Protein AF-0000000070116460 (afdb_homodimer)

Secondary structure (DSSP, 8-state):
--EEEEEE--S--SSSTTGGGSEETTEEHHHHHHHHHHHTS--SEEEEEEESSGGGHHHHHHHHHHT-EEEEE-SS-HHHHHHHHHTT---SEEEEEETT-TT--HHHHHHHHHHHHHHT-SEEESTTTT-SPBT---EEEEHHHHHHHTTT--HHHHHHSSHHHHH-TTTS-EEEEEEES--TT-B----SHHHHHHHHHHHHHHTTS---HHHHHHHHHT-HHHHGGGTTPPPPPGGG-/--EEEEEE--S--SSSTTGGGSEETTEEHHHHHHHHHHHTS--SEEEEEEESSGGGHHHHHHHHHHT-EEEEE-SS-HHHHHHHHHTT---SEEEEEETT-TT--HHHHHHHHHHHHHHT-SEEESTTTT-SPBT---EEEEHHHHHHHTTT--HHHHHHSSHHHHH-TTTS-EEEEEEESP-TT-B----SHHHHHHHHHHHHHHTTS---HHHHHHHHHT-HHHHGGGTTPPPPPTTT-

Structure (mmCIF, N/CA/C/O backbone):
data_AF-0000000070116460-model_v1
#
loop_
_entity.id
_entity.type
_entity.pdbx_description
1 polymer 'Spore coat polysaccharide biosynthesis protein SpsF'
#
loop_
_atom_site.group_PDB
_atom_site.id
_atom_site.type_symbol
_atom_site.label_atom_id
_atom_site.label_alt_id
_atom_site.label_comp_id
_atom_site.label_asym_id
_atom_site.label_entity_id
_atom_site.label_seq_id
_atom_site.pdbx_PDB_ins_code
_atom_site.Cartn_x
_atom_site.Cartn_y
_atom_site.Cartn_z
_atom_site.occupancy
_atom_site.B_iso_or_equiv
_atom_site.auth_seq_id
_atom_site.auth_comp_id
_atom_site.auth_asym_id
_atom_site.auth_atom_id
_atom_site.pdbx_PDB_model_num
ATOM 1 N N . MET A 1 1 ? -14.5 13.188 -10.383 1 85.56 1 MET A N 1
ATOM 2 C CA . MET A 1 1 ? -14.586 13.086 -8.93 1 85.56 1 MET A CA 1
ATOM 3 C C . MET A 1 1 ? -13.969 14.305 -8.258 1 85.56 1 MET A C 1
ATOM 5 O O . MET A 1 1 ? -12.938 14.805 -8.703 1 85.56 1 MET A O 1
ATOM 9 N N . THR A 1 2 ? -14.695 14.961 -7.32 1 95.94 2 THR A N 1
ATOM 10 C CA . THR A 1 2 ? -14.227 16.156 -6.629 1 95.94 2 THR A CA 1
ATOM 11 C C . THR A 1 2 ? -13.43 15.789 -5.383 1 95.94 2 THR A C 1
ATOM 13 O O . THR A 1 2 ? -13.836 14.914 -4.617 1 95.94 2 THR A O 1
ATOM 16 N N . THR A 1 3 ? -12.258 16.391 -5.246 1 98.44 3 THR A N 1
ATOM 17 C CA . THR A 1 3 ? -11.359 16.094 -4.137 1 98.44 3 THR A CA 1
ATOM 18 C C . THR A 1 3 ? -11.195 17.312 -3.234 1 98.44 3 THR A C 1
ATOM 20 O O . THR A 1 3 ? -10.82 18.391 -3.701 1 98.44 3 THR A O 1
ATOM 23 N N . LEU A 1 4 ? -11.508 17.172 -1.986 1 98.75 4 LEU A N 1
ATOM 24 C CA . LEU A 1 4 ? -11.398 18.219 -0.976 1 98.75 4 LEU A CA 1
ATOM 25 C C . LEU A 1 4 ? -10.273 17.906 0.005 1 98.75 4 LEU A C 1
ATOM 27 O O . LEU A 1 4 ? -10.18 16.797 0.521 1 98.75 4 LEU A O 1
ATOM 31 N N . GLY A 1 5 ? -9.383 18.859 0.168 1 98.81 5 GLY A N 1
ATOM 32 C CA . GLY A 1 5 ? -8.453 18.781 1.285 1 98.81 5 GLY A CA 1
ATOM 33 C C . GLY A 1 5 ? -8.977 19.453 2.541 1 98.81 5 GLY A C 1
ATOM 34 O O . GLY A 1 5 ? -9.594 20.516 2.469 1 98.81 5 GLY A O 1
ATOM 35 N N . ILE A 1 6 ? -8.805 18.859 3.68 1 98.94 6 ILE A N 1
ATOM 36 C CA . ILE A 1 6 ? -9.117 19.469 4.965 1 98.94 6 ILE A CA 1
ATOM 37 C C . ILE A 1 6 ? -7.883 19.438 5.867 1 98.94 6 ILE A C 1
ATOM 39 O O . ILE A 1 6 ? -7.328 18.359 6.125 1 98.94 6 ILE A O 1
ATOM 43 N N . ILE A 1 7 ? -7.457 20.594 6.305 1 98.88 7 ILE A N 1
ATOM 44 C CA . ILE A 1 7 ? -6.352 20.719 7.254 1 98.88 7 ILE A CA 1
ATOM 45 C C . ILE A 1 7 ? -6.902 20.984 8.648 1 98.88 7 ILE A C 1
ATOM 47 O O . ILE A 1 7 ? -7.543 22.016 8.883 1 98.88 7 ILE A O 1
ATOM 51 N N . GLN A 1 8 ? -6.715 20.109 9.562 1 98.44 8 GLN A N 1
ATOM 52 C CA . GLN A 1 8 ? -7.102 20.391 10.938 1 98.44 8 GLN A CA 1
ATOM 53 C C . GLN A 1 8 ? -6.023 21.203 11.656 1 98.44 8 GLN A C 1
ATOM 55 O O . GLN A 1 8 ? -4.848 20.828 11.633 1 98.44 8 GLN A O 1
ATOM 60 N N . ALA A 1 9 ? -6.426 22.281 12.211 1 98.06 9 ALA A N 1
ATOM 61 C CA . ALA A 1 9 ? -5.496 23.203 12.859 1 98.06 9 ALA A CA 1
ATOM 62 C C . ALA A 1 9 ? -6.125 23.844 14.094 1 98.06 9 ALA A C 1
ATOM 64 O O . ALA A 1 9 ? -7.309 24.203 14.078 1 98.06 9 ALA A O 1
ATOM 65 N N . ARG A 1 10 ? -5.363 23.969 15.102 1 97 10 ARG A N 1
ATOM 66 C CA . ARG A 1 10 ? -5.785 24.75 16.266 1 97 10 ARG A CA 1
ATOM 67 C C . ARG A 1 10 ? -4.578 25.297 17.031 1 97 10 ARG A C 1
ATOM 69 O O . ARG A 1 10 ? -3.463 24.797 16.875 1 97 10 ARG A O 1
ATOM 76 N N . MET A 1 11 ? -4.844 26.312 17.844 1 96.5 11 MET A N 1
ATOM 77 C CA . MET A 1 11 ? -3.793 26.938 18.625 1 96.5 11 MET A CA 1
ATOM 78 C C . MET A 1 11 ? -3.494 26.125 19.891 1 96.5 11 MET A C 1
ATOM 80 O O . MET A 1 11 ? -2.42 26.25 20.469 1 96.5 11 MET A O 1
ATOM 84 N N . GLY A 1 12 ? -4.473 25.25 20.172 1 89.81 12 GLY A N 1
ATOM 85 C CA . GLY A 1 12 ? -4.352 24.5 21.406 1 89.81 12 GLY A CA 1
ATOM 86 C C . GLY A 1 12 ? -3.332 23.375 21.328 1 89.81 12 GLY A C 1
ATOM 87 O O . GLY A 1 12 ? -3.373 22.562 20.406 1 89.81 12 GLY A O 1
ATOM 88 N N . SER A 1 13 ? -2.104 23.5 21.828 1 87.44 13 SER A N 1
ATOM 89 C CA . SER A 1 13 ? -1.039 22.516 22 1 87.44 13 SER A CA 1
ATOM 90 C C . SER A 1 13 ? -0.374 22.656 23.375 1 87.44 13 SER A C 1
ATOM 92 O O . SER A 1 13 ? 0.008 23.75 23.766 1 87.44 13 SER A O 1
ATOM 94 N N . THR A 1 14 ? -0.282 21.609 24.031 1 87.56 14 THR A N 1
ATOM 95 C CA . THR A 1 14 ? 0.234 21.672 25.406 1 87.56 14 THR A CA 1
ATOM 96 C C . THR A 1 14 ? 1.757 21.766 25.391 1 87.56 14 THR A C 1
ATOM 98 O O . THR A 1 14 ? 2.336 22.594 26.109 1 87.56 14 THR A O 1
ATOM 101 N N . ARG A 1 15 ? 2.457 21.062 24.594 1 90.81 15 ARG A N 1
ATOM 102 C CA . ARG A 1 15 ? 3.912 20.953 24.625 1 90.81 15 ARG A CA 1
ATOM 103 C C . ARG A 1 15 ? 4.559 22.094 23.844 1 90.81 15 ARG A C 1
ATOM 105 O O . ARG A 1 15 ? 5.688 22.484 24.125 1 90.81 15 ARG A O 1
ATOM 112 N N . LEU A 1 16 ? 3.852 22.594 22.797 1 93.38 16 LEU A N 1
ATOM 113 C CA . LEU A 1 16 ? 4.332 23.672 21.953 1 93.38 16 LEU A CA 1
ATOM 114 C C . LEU A 1 16 ? 3.189 24.609 21.547 1 93.38 16 LEU A C 1
ATOM 116 O O . LEU A 1 16 ? 2.738 24.578 20.406 1 93.38 16 LEU A O 1
ATOM 120 N N . PRO A 1 17 ? 2.771 25.438 22.516 1 92.75 17 PRO A N 1
ATOM 121 C CA . PRO A 1 17 ? 1.596 26.281 22.297 1 92.75 17 PRO A CA 1
ATOM 122 C C . PRO A 1 17 ? 1.731 27.172 21.047 1 92.75 17 PRO A C 1
ATOM 124 O O . PRO A 1 17 ? 2.795 27.75 20.812 1 92.75 17 PRO A O 1
ATOM 127 N N . GLY A 1 18 ? 0.712 27.188 20.266 1 95.56 18 GLY A N 1
ATOM 128 C CA . GLY A 1 18 ? 0.635 28.062 19.109 1 95.56 18 GLY A CA 1
ATOM 129 C C . GLY A 1 18 ? 1.519 27.609 17.969 1 95.56 18 GLY A C 1
ATOM 130 O O . GLY A 1 18 ? 1.844 28.406 17.078 1 95.56 18 GLY A O 1
ATOM 131 N N . LYS A 1 19 ? 1.937 26.406 17.922 1 96.5 19 LYS A N 1
ATOM 132 C CA . LYS A 1 19 ? 2.928 25.922 16.969 1 96.5 19 LYS A CA 1
ATOM 133 C C . LYS A 1 19 ? 2.463 26.141 15.531 1 96.5 19 LYS A C 1
ATOM 135 O O . LYS A 1 19 ? 3.273 26.422 14.648 1 96.5 19 LYS A O 1
ATOM 140 N N . VAL A 1 20 ? 1.208 26.125 15.188 1 98 20 VAL A N 1
ATOM 141 C CA . VAL A 1 20 ? 0.708 26.141 13.82 1 98 20 VAL A CA 1
ATOM 142 C C . VAL A 1 20 ? 0.907 27.531 13.211 1 98 20 VAL A C 1
ATOM 144 O O . VAL A 1 20 ? 0.939 27.672 11.984 1 98 20 VAL A O 1
ATOM 147 N N . LEU A 1 21 ? 1.085 28.547 14.102 1 98.31 21 LEU A N 1
ATOM 148 C CA . LEU A 1 21 ? 1.252 29.891 13.578 1 98.31 21 LEU A CA 1
ATOM 149 C C . LEU A 1 21 ? 2.678 30.391 13.789 1 98.31 21 LEU A C 1
ATOM 151 O O . LEU A 1 21 ? 3.008 31.516 13.43 1 98.31 21 LEU A O 1
ATOM 155 N N . ARG A 1 22 ? 3.523 29.531 14.406 1 97.5 22 ARG A N 1
ATOM 156 C CA . ARG A 1 22 ? 4.941 29.875 14.453 1 97.5 22 ARG A CA 1
ATOM 157 C C . ARG A 1 22 ? 5.531 29.953 13.047 1 97.5 22 ARG A C 1
ATOM 159 O O . ARG A 1 22 ? 5.055 29.297 12.125 1 97.5 22 ARG A O 1
ATOM 166 N N . ARG A 1 23 ? 6.547 30.719 12.953 1 96.75 23 ARG A N 1
ATOM 167 C CA . ARG A 1 23 ? 7.105 30.938 11.625 1 96.75 23 ARG A CA 1
ATOM 168 C C . ARG A 1 23 ? 8.336 30.062 11.398 1 96.75 23 ARG A C 1
ATOM 170 O O . ARG A 1 23 ? 9.219 30 12.258 1 96.75 23 ARG A O 1
ATOM 177 N N . LEU A 1 24 ? 8.375 29.391 10.375 1 95.38 24 LEU A N 1
ATOM 178 C CA . LEU A 1 24 ? 9.492 28.625 9.828 1 95.38 24 LEU A CA 1
ATOM 179 C C . LEU A 1 24 ? 9.961 29.219 8.5 1 95.38 24 LEU A C 1
ATOM 181 O O . LEU A 1 24 ? 9.297 29.062 7.477 1 95.38 24 LEU A O 1
ATOM 185 N N . GLY A 1 25 ? 11.133 29.812 8.57 1 92.12 25 GLY A N 1
ATOM 186 C CA . GLY A 1 25 ? 11.508 30.609 7.406 1 92.12 25 GLY A CA 1
ATOM 187 C C . GLY A 1 25 ? 10.547 31.75 7.133 1 92.12 25 GLY A C 1
ATOM 188 O O . GLY A 1 25 ? 10.242 32.531 8.031 1 92.12 25 GLY A O 1
ATOM 189 N N . GLY A 1 26 ? 10.031 31.859 5.973 1 94 26 GLY A N 1
ATOM 190 C CA . GLY A 1 26 ? 9.195 32.969 5.566 1 94 26 GLY A CA 1
ATOM 191 C C . GLY A 1 26 ? 7.707 32.688 5.727 1 94 26 GLY A C 1
ATOM 192 O O . GLY A 1 26 ? 6.875 33.531 5.367 1 94 26 GLY A O 1
ATOM 193 N N . ARG A 1 27 ? 7.375 31.609 6.352 1 97.12 27 ARG A N 1
ATOM 194 C CA . ARG A 1 27 ? 5.973 31.219 6.387 1 97.12 27 ARG A CA 1
ATOM 195 C C . ARG A 1 27 ? 5.605 30.625 7.746 1 97.12 27 ARG A C 1
ATOM 197 O O . ARG A 1 27 ? 6.469 30.109 8.453 1 97.12 27 ARG A O 1
ATOM 204 N N . THR A 1 28 ? 4.32 30.734 8.078 1 98.19 28 THR A N 1
ATOM 205 C CA . THR A 1 28 ? 3.848 30 9.242 1 98.19 28 THR A CA 1
ATOM 206 C C . THR A 1 28 ? 3.842 28.5 8.961 1 98.19 28 THR A C 1
ATOM 208 O O . THR A 1 28 ? 3.855 28.078 7.805 1 98.19 28 THR A O 1
ATOM 211 N N . VAL A 1 29 ? 3.809 27.734 10.023 1 98.25 29 VAL A N 1
ATOM 212 C CA . VAL A 1 29 ? 3.703 26.281 9.891 1 98.25 29 VAL A CA 1
ATOM 213 C C . VAL A 1 29 ? 2.455 25.922 9.086 1 98.25 29 VAL A C 1
ATOM 215 O O . VAL A 1 29 ? 2.521 25.141 8.141 1 98.25 29 VAL A O 1
ATOM 218 N N . LEU A 1 30 ? 1.347 26.578 9.383 1 98.69 30 LEU A N 1
ATOM 219 C CA . LEU A 1 30 ? 0.089 26.344 8.68 1 98.69 30 LEU A CA 1
ATOM 220 C C . LEU A 1 30 ? 0.222 26.672 7.199 1 98.69 30 LEU A C 1
ATOM 222 O O . LEU A 1 30 ? -0.233 25.906 6.344 1 98.69 30 LEU A O 1
ATOM 226 N N . HIS A 1 31 ? 0.838 27.797 6.914 1 98.56 31 HIS A N 1
ATOM 227 C CA . HIS A 1 31 ? 1 28.203 5.527 1 98.56 31 HIS A CA 1
ATOM 228 C C . HIS A 1 31 ? 1.81 27.188 4.734 1 98.56 31 HIS A C 1
ATOM 230 O O . HIS A 1 31 ? 1.534 26.953 3.557 1 98.56 31 HIS A O 1
ATOM 236 N N . ARG A 1 32 ? 2.809 26.625 5.316 1 98.25 32 ARG A N 1
ATOM 237 C CA . ARG A 1 32 ? 3.617 25.609 4.648 1 98.25 32 ARG A CA 1
ATOM 238 C C . ARG A 1 32 ? 2.777 24.391 4.293 1 98.25 32 ARG A C 1
ATOM 240 O O . ARG A 1 32 ? 2.912 23.828 3.197 1 98.25 32 ARG A O 1
ATOM 247 N N . VAL A 1 33 ? 1.927 23.938 5.176 1 98.44 33 VAL A N 1
ATOM 248 C CA . VAL A 1 33 ? 1.06 22.781 4.93 1 98.44 33 VAL A CA 1
ATOM 249 C C . VAL A 1 33 ? 0.073 23.109 3.811 1 98.44 33 VAL A C 1
ATOM 251 O O . VAL A 1 33 ? -0.125 22.312 2.896 1 98.44 33 VAL A O 1
ATOM 254 N N . VAL A 1 34 ? -0.528 24.328 3.854 1 98.69 34 VAL A N 1
ATOM 255 C CA . VAL A 1 34 ? -1.476 24.766 2.836 1 98.69 34 VAL A CA 1
ATOM 256 C C . VAL A 1 34 ? -0.803 24.766 1.466 1 98.69 34 VAL A C 1
ATOM 258 O O . VAL A 1 34 ? -1.354 24.234 0.501 1 98.69 34 VAL A O 1
ATOM 261 N N . ARG A 1 35 ? 0.358 25.312 1.438 1 98.12 35 ARG A N 1
ATOM 262 C CA . ARG A 1 35 ? 1.085 25.391 0.175 1 98.12 35 ARG A CA 1
ATOM 263 C C . ARG A 1 35 ? 1.398 24 -0.366 1 98.12 35 ARG A C 1
ATOM 265 O O . ARG A 1 35 ? 1.188 23.734 -1.55 1 98.12 35 ARG A O 1
ATOM 272 N N . ALA A 1 36 ? 1.897 23.141 0.462 1 98 36 ALA A N 1
ATOM 273 C CA . ALA A 1 36 ? 2.24 21.781 0.037 1 98 36 ALA A CA 1
ATOM 274 C C . ALA A 1 36 ? 1.006 21.031 -0.458 1 98 36 ALA A C 1
ATOM 276 O O . ALA A 1 36 ? 1.056 20.344 -1.484 1 98 36 ALA A O 1
ATOM 277 N N . ALA A 1 37 ? -0.085 21.125 0.287 1 98.5 37 ALA A N 1
ATOM 278 C CA . ALA A 1 37 ? -1.333 20.484 -0.12 1 98.5 37 ALA A CA 1
ATOM 279 C C . ALA A 1 37 ? -1.779 20.984 -1.493 1 98.5 37 ALA A C 1
ATOM 281 O O . ALA A 1 37 ? -2.115 20.172 -2.369 1 98.5 37 ALA A O 1
ATOM 282 N N . ARG A 1 38 ? -1.732 22.312 -1.734 1 98.38 38 ARG A N 1
ATOM 283 C CA . ARG A 1 38 ? -2.125 22.891 -3.012 1 98.38 38 ARG A CA 1
ATOM 284 C C . ARG A 1 38 ? -1.172 22.469 -4.125 1 98.38 38 ARG A C 1
ATOM 286 O O . ARG A 1 38 ? -1.605 22.172 -5.238 1 98.38 38 ARG A O 1
ATOM 293 N N . ASP A 1 39 ? 0.077 22.406 -3.783 1 98.19 39 ASP A N 1
ATOM 294 C CA . ASP A 1 39 ? 1.101 22.078 -4.77 1 98.19 39 ASP A CA 1
ATOM 295 C C . ASP A 1 39 ? 0.964 20.625 -5.242 1 98.19 39 ASP A C 1
ATOM 297 O O . ASP A 1 39 ? 1.552 20.25 -6.258 1 98.19 39 ASP A O 1
ATOM 301 N N . SER A 1 40 ? 0.252 19.781 -4.508 1 98.25 40 SER A N 1
ATOM 302 C CA . SER A 1 40 ? 0.012 18.422 -4.953 1 98.25 40 SER A CA 1
ATOM 303 C C . SER A 1 40 ? -0.756 18.391 -6.27 1 98.25 40 SER A C 1
ATOM 305 O O . SER A 1 40 ? -0.667 17.422 -7.031 1 98.25 40 SER A O 1
ATOM 307 N N . GLY A 1 41 ? -1.619 19.391 -6.473 1 98.31 41 GLY A N 1
ATOM 308 C CA . GLY A 1 41 ? -2.346 19.547 -7.723 1 98.31 41 GLY A CA 1
ATOM 309 C C . GLY A 1 41 ? -3.568 18.656 -7.812 1 98.31 41 GLY A C 1
ATOM 310 O O . GLY A 1 41 ? -4.215 18.578 -8.859 1 98.31 41 GLY A O 1
ATOM 311 N N . VAL A 1 42 ? -3.914 18.016 -6.746 1 98.25 42 VAL A N 1
ATOM 312 C CA . VAL A 1 42 ? -4.969 17.016 -6.852 1 98.25 42 VAL A CA 1
ATOM 313 C C . VAL A 1 42 ? -6.238 17.531 -6.172 1 98.25 42 VAL A C 1
ATOM 315 O O . VAL A 1 42 ? -7.281 16.859 -6.215 1 98.25 42 VAL A O 1
ATOM 318 N N . LEU A 1 43 ? -6.156 18.688 -5.5 1 98.38 43 LEU A N 1
ATOM 319 C CA . LEU A 1 43 ? -7.289 19.188 -4.727 1 98.38 43 LEU A CA 1
ATOM 320 C C . LEU A 1 43 ? -8.125 20.156 -5.555 1 98.38 43 LEU A C 1
ATOM 322 O O . LEU A 1 43 ? -7.59 21.062 -6.203 1 98.38 43 LEU A O 1
ATOM 326 N N . ASP A 1 44 ? -9.406 19.969 -5.523 1 98.12 44 ASP A N 1
ATOM 327 C CA . ASP A 1 44 ? -10.336 20.938 -6.109 1 98.12 44 ASP A CA 1
ATOM 328 C C . ASP A 1 44 ? -10.625 22.078 -5.141 1 98.12 44 ASP A C 1
ATOM 330 O O . ASP A 1 44 ? -10.984 23.188 -5.562 1 98.12 44 ASP A O 1
ATOM 334 N N . ASP A 1 45 ? -10.531 21.844 -3.896 1 97.75 45 ASP A N 1
ATOM 335 C CA . ASP A 1 45 ? -10.75 22.812 -2.822 1 97.75 45 ASP A CA 1
ATOM 336 C C . ASP A 1 45 ? -9.945 22.438 -1.578 1 97.75 45 ASP A C 1
ATOM 338 O O . ASP A 1 45 ? -9.547 21.281 -1.413 1 97.75 45 ASP A O 1
ATOM 342 N N . LEU A 1 46 ? -9.656 23.406 -0.783 1 98.69 46 LEU A N 1
ATOM 343 C CA . LEU A 1 46 ? -8.906 23.234 0.456 1 98.69 46 LEU A CA 1
ATOM 344 C C . LEU A 1 46 ? -9.477 24.094 1.567 1 98.69 46 LEU A C 1
ATOM 346 O O . LEU A 1 46 ? -9.727 25.297 1.362 1 98.69 46 LEU A O 1
ATOM 350 N N . VAL A 1 47 ? -9.742 23.516 2.699 1 98.88 47 VAL A N 1
ATOM 351 C CA . VAL A 1 47 ? -10.32 24.219 3.828 1 98.88 47 VAL A CA 1
ATOM 352 C C . VAL A 1 47 ? -9.547 23.906 5.102 1 98.88 47 VAL A C 1
ATOM 354 O O . VAL A 1 47 ? -9.164 22.75 5.328 1 98.88 47 VAL A O 1
ATOM 357 N N . VAL A 1 48 ? -9.266 24.906 5.871 1 98.88 48 VAL A N 1
ATOM 358 C CA . VAL A 1 48 ? -8.734 24.688 7.215 1 98.88 48 VAL A CA 1
ATOM 359 C C . VAL A 1 48 ? -9.891 24.547 8.203 1 98.88 48 VAL A C 1
ATOM 361 O O . VAL A 1 48 ? -10.797 25.375 8.242 1 98.88 48 VAL A O 1
ATOM 364 N N . ALA A 1 49 ? -9.945 23.469 8.914 1 98.81 49 ALA A N 1
ATOM 365 C CA . ALA A 1 49 ? -10.914 23.25 9.984 1 98.81 49 ALA A CA 1
ATOM 366 C C . ALA A 1 49 ? -10.312 23.578 11.352 1 98.81 49 ALA A C 1
ATOM 368 O O . ALA A 1 49 ? -9.422 22.875 11.828 1 98.81 49 ALA A O 1
ATOM 369 N N . THR A 1 50 ? -10.773 24.594 11.984 1 98.69 50 THR A N 1
ATOM 370 C CA . THR A 1 50 ? -10.297 25.031 13.289 1 98.69 50 THR A CA 1
ATOM 371 C C . THR A 1 50 ? -11.438 25.094 14.297 1 98.69 50 THR A C 1
ATOM 373 O O . THR A 1 50 ? -12.516 24.547 14.055 1 98.69 50 THR A O 1
ATOM 376 N N . THR A 1 51 ? -11.203 25.547 15.57 1 98.44 51 THR A N 1
ATOM 377 C CA . THR A 1 51 ? -12.227 25.469 16.609 1 98.44 51 THR A CA 1
ATOM 378 C C . THR A 1 51 ? -12.93 26.812 16.766 1 98.44 51 THR A C 1
ATOM 380 O O . THR A 1 51 ? -12.484 27.828 16.219 1 98.44 51 THR A O 1
ATOM 383 N N . THR A 1 52 ? -13.992 26.797 17.547 1 98.25 52 THR A N 1
ATOM 384 C CA . THR A 1 52 ? -14.758 28 17.828 1 98.25 52 THR A CA 1
ATOM 385 C C . THR A 1 52 ? -14.141 28.766 19 1 98.25 52 THR A C 1
ATOM 387 O O . THR A 1 52 ? -14.625 29.844 19.375 1 98.25 52 THR A O 1
ATOM 390 N N . GLU A 1 53 ? -13.078 28.281 19.5 1 97.56 53 GLU A N 1
ATOM 391 C CA . GLU A 1 53 ? -12.445 28.953 20.641 1 97.56 53 GLU A CA 1
ATOM 392 C C . GLU A 1 53 ? -11.805 30.266 20.219 1 97.56 53 GLU A C 1
ATOM 394 O O . GLU A 1 53 ? -11.297 30.391 19.094 1 97.56 53 GLU A O 1
ATOM 399 N N . ALA A 1 54 ? -11.75 31.156 21.156 1 97.94 54 ALA A N 1
ATOM 400 C CA . ALA A 1 54 ? -11.227 32.5 20.875 1 97.94 54 ALA A CA 1
ATOM 401 C C . ALA A 1 54 ? -9.758 32.438 20.469 1 97.94 54 ALA A C 1
ATOM 403 O O . ALA A 1 54 ? -9.305 33.188 19.625 1 97.94 54 ALA A O 1
ATOM 404 N N . ALA A 1 55 ? -9.039 31.578 21.078 1 96.88 55 ALA A N 1
ATOM 405 C CA . ALA A 1 55 ? -7.617 31.438 20.766 1 96.88 55 ALA A CA 1
ATOM 406 C C . ALA A 1 55 ? -7.402 31.125 19.297 1 96.88 55 ALA A C 1
ATOM 408 O O . ALA A 1 55 ? -6.367 31.469 18.719 1 96.88 55 ALA A O 1
ATOM 409 N N . ASP A 1 56 ? -8.383 30.547 18.609 1 98.38 56 ASP A N 1
ATOM 410 C CA . ASP A 1 56 ? -8.227 30.094 17.234 1 98.38 56 ASP A CA 1
ATOM 411 C C . ASP A 1 56 ? -8.695 31.172 16.25 1 98.38 56 ASP A C 1
ATOM 413 O O . ASP A 1 56 ? -8.695 30.938 15.039 1 98.38 56 ASP A O 1
ATOM 417 N N . ASP A 1 57 ? -9.102 32.344 16.797 1 98.69 57 ASP A N 1
ATOM 418 C CA . ASP A 1 57 ? -9.305 33.469 15.922 1 98.69 57 ASP A CA 1
ATOM 419 C C . ASP A 1 57 ? -8.047 33.781 15.109 1 98.69 57 ASP A C 1
ATOM 421 O O . ASP A 1 57 ? -8.141 34.25 13.961 1 98.69 57 ASP A O 1
ATOM 425 N N . ALA A 1 58 ? -6.953 33.562 15.719 1 98.56 58 ALA A N 1
ATOM 426 C CA . ALA A 1 58 ? -5.684 33.844 15.055 1 98.56 58 ALA A CA 1
ATOM 427 C C . ALA A 1 58 ? -5.496 32.906 13.859 1 98.56 58 ALA A C 1
ATOM 429 O O . ALA A 1 58 ? -4.898 33.281 12.852 1 98.56 58 ALA A O 1
ATOM 430 N N . VAL A 1 59 ? -5.934 31.672 13.922 1 98.75 59 VAL A N 1
ATOM 431 C CA . VAL A 1 59 ? -5.859 30.719 12.812 1 98.75 59 VAL A CA 1
ATOM 432 C C . VAL A 1 59 ? -6.727 31.203 11.656 1 98.75 59 VAL A C 1
ATOM 434 O O . VAL A 1 59 ? -6.293 31.188 10.5 1 98.75 59 VAL A O 1
ATOM 437 N N . GLU A 1 60 ? -7.941 31.609 11.938 1 98.81 60 GLU A N 1
ATOM 438 C CA . GLU A 1 60 ? -8.836 32.125 10.914 1 98.81 60 GLU A CA 1
ATOM 439 C C . GLU A 1 60 ? -8.234 33.344 10.227 1 98.81 60 GLU A C 1
ATOM 441 O O . GLU A 1 60 ? -8.328 33.5 9.008 1 98.81 60 GLU A O 1
ATOM 446 N N . ALA A 1 61 ? -7.648 34.25 11.086 1 98.81 61 ALA A N 1
ATOM 447 C CA . ALA A 1 61 ? -6.992 35.438 10.539 1 98.81 61 ALA A CA 1
ATOM 448 C C . ALA A 1 61 ? -5.867 35.031 9.586 1 98.81 61 ALA A C 1
ATOM 450 O O . ALA A 1 61 ? -5.707 35.656 8.523 1 98.81 61 ALA A O 1
ATOM 451 N N . GLU A 1 62 ? -5.086 34.062 9.984 1 98.75 62 GLU A N 1
ATOM 452 C CA . GLU A 1 62 ? -4.016 33.562 9.125 1 98.75 62 GLU A CA 1
ATOM 453 C C . GLU A 1 62 ? -4.574 32.969 7.832 1 98.75 62 GLU A C 1
ATOM 455 O O . GLU A 1 62 ? -4.012 33.188 6.754 1 98.75 62 GLU A O 1
ATOM 460 N N . CYS A 1 63 ? -5.656 32.219 7.898 1 98.88 63 CYS A N 1
ATOM 461 C CA . CYS A 1 63 ? -6.305 31.656 6.719 1 98.88 63 CYS A CA 1
ATOM 462 C C . CYS A 1 63 ? -6.684 32.75 5.734 1 98.88 63 CYS A C 1
ATOM 464 O O . CYS A 1 63 ? -6.438 32.625 4.535 1 98.88 63 CYS A O 1
ATOM 466 N N . ALA A 1 64 ? -7.227 33.812 6.258 1 98.81 64 ALA A N 1
ATOM 467 C CA . ALA A 1 64 ? -7.586 34.969 5.418 1 98.81 64 ALA A CA 1
ATOM 468 C C . ALA A 1 64 ? -6.352 35.562 4.762 1 98.81 64 ALA A C 1
ATOM 470 O O . ALA A 1 64 ? -6.371 35.906 3.57 1 98.81 64 ALA A O 1
ATOM 471 N N . ARG A 1 65 ? -5.359 35.688 5.531 1 98.56 65 ARG A N 1
ATOM 472 C CA . ARG A 1 65 ? -4.125 36.312 5.047 1 98.56 65 ARG A CA 1
ATOM 473 C C . ARG A 1 65 ? -3.527 35.5 3.9 1 98.56 65 ARG A C 1
ATOM 475 O O . ARG A 1 65 ? -3.061 36.062 2.91 1 98.56 65 ARG A O 1
ATOM 482 N N . ILE A 1 66 ? -3.611 34.188 4.012 1 98.38 66 ILE A N 1
ATOM 483 C CA . ILE A 1 66 ? -2.922 33.344 3.031 1 98.38 66 ILE A CA 1
ATOM 484 C C . ILE A 1 66 ? -3.918 32.844 1.988 1 98.38 66 ILE A C 1
ATOM 486 O O . ILE A 1 66 ? -3.559 32.062 1.095 1 98.38 66 ILE A O 1
ATOM 490 N N . GLY A 1 67 ? -5.125 33.156 2.057 1 98.5 67 GLY A N 1
ATOM 491 C CA . GLY A 1 67 ? -6.117 32.906 1.026 1 98.5 67 GLY A CA 1
ATOM 492 C C . GLY A 1 67 ? -6.602 31.469 1.018 1 98.5 67 GLY A C 1
ATOM 493 O O . GLY A 1 67 ? -6.617 30.812 -0.03 1 98.5 67 GLY A O 1
ATOM 494 N N . VAL A 1 68 ? -6.969 30.938 2.152 1 98.75 68 VAL A N 1
ATOM 495 C CA . VAL A 1 68 ? -7.57 29.609 2.25 1 98.75 68 VAL A CA 1
ATOM 496 C C . VAL A 1 68 ? -8.836 29.688 3.1 1 98.75 68 VAL A C 1
ATOM 498 O O . VAL A 1 68 ? -8.898 30.438 4.074 1 98.75 68 VAL A O 1
ATOM 501 N N . ALA A 1 69 ? -9.852 28.984 2.686 1 98.5 69 ALA A N 1
ATOM 502 C CA . ALA A 1 69 ? -11.109 28.953 3.432 1 98.5 69 ALA A CA 1
ATOM 503 C C . ALA A 1 69 ? -10.914 28.359 4.82 1 98.5 69 ALA A C 1
ATOM 505 O O . ALA A 1 69 ? -10.023 27.531 5.027 1 98.5 69 ALA A O 1
ATOM 506 N N . CYS A 1 70 ? -11.727 28.797 5.738 1 98.62 70 CYS A N 1
ATOM 507 C CA . CYS A 1 70 ? -11.664 28.344 7.121 1 98.62 70 CYS A CA 1
ATOM 508 C C . CYS A 1 70 ? -13.047 27.984 7.645 1 98.62 70 CYS A C 1
ATOM 510 O O . CYS A 1 70 ? -14.023 28.672 7.348 1 98.62 70 CYS A O 1
ATOM 512 N N . HIS A 1 71 ? -13.18 26.906 8.328 1 98.75 71 HIS A N 1
ATOM 513 C CA . HIS A 1 71 ? -14.391 26.469 9.008 1 98.75 71 HIS A CA 1
ATOM 514 C C . HIS A 1 71 ? -14.141 26.25 10.492 1 98.75 71 HIS A C 1
ATOM 516 O O . HIS A 1 71 ? -13.141 25.641 10.875 1 98.75 71 HIS A O 1
ATOM 522 N N . ARG A 1 72 ? -15.023 26.766 11.32 1 98.56 72 ARG A N 1
ATOM 523 C CA . ARG A 1 72 ? -14.875 26.625 12.758 1 98.56 72 ARG A CA 1
ATOM 524 C C . ARG A 1 72 ? -15.93 25.672 13.328 1 98.56 72 ARG A C 1
ATOM 526 O O . ARG A 1 72 ? -17.078 25.703 12.898 1 98.56 72 ARG A O 1
ATOM 533 N N . GLY A 1 73 ? -15.547 24.828 14.188 1 98.06 73 GLY A N 1
ATOM 534 C CA . GLY A 1 73 ? -16.422 23.875 14.852 1 98.06 73 GLY A CA 1
ATOM 535 C C . GLY A 1 73 ? -15.961 23.516 16.25 1 98.06 73 GLY A C 1
ATOM 536 O O . GLY A 1 73 ? -15.117 24.188 16.828 1 98.06 73 GLY A O 1
ATOM 537 N N . PRO A 1 74 ? -16.531 22.484 16.875 1 96.69 74 PRO A N 1
ATOM 538 C CA . PRO A 1 74 ? -16.266 22.172 18.281 1 96.69 74 PRO A CA 1
ATOM 539 C C . PRO A 1 74 ? -14.812 21.766 18.516 1 96.69 74 PRO A C 1
ATOM 541 O O . PRO A 1 74 ? -14.195 21.125 17.672 1 96.69 74 PRO A O 1
ATOM 544 N N . VAL A 1 75 ? -14.344 22.078 19.734 1 93.56 75 VAL A N 1
ATOM 545 C CA . VAL A 1 75 ? -12.945 21.875 20.094 1 93.56 75 VAL A CA 1
ATOM 546 C C . VAL A 1 75 ? -12.68 20.375 20.25 1 93.56 75 VAL A C 1
ATOM 548 O O . VAL A 1 75 ? -11.672 19.859 19.766 1 93.56 75 VAL A O 1
ATOM 551 N N . ASP A 1 76 ? -13.578 19.625 20.844 1 92.25 76 ASP A N 1
ATOM 552 C CA . ASP A 1 76 ? -13.289 18.25 21.25 1 92.25 76 ASP A CA 1
ATOM 553 C C . ASP A 1 76 ? -13.859 17.25 20.266 1 92.25 76 ASP A C 1
ATOM 555 O O . ASP A 1 76 ? -13.852 16.031 20.516 1 92.25 76 ASP A O 1
ATOM 559 N N . ASP A 1 77 ? -14.43 17.734 19.141 1 96.19 77 ASP A N 1
ATOM 560 C CA . ASP A 1 77 ? -15.031 16.875 18.141 1 96.19 77 ASP A CA 1
ATOM 561 C C . ASP A 1 77 ? -14.547 17.25 16.734 1 96.19 77 ASP A C 1
ATOM 563 O O . ASP A 1 77 ? -15.234 17.984 16.016 1 96.19 77 ASP A O 1
ATOM 567 N N . VAL A 1 78 ? -13.391 16.656 16.359 1 97.31 78 VAL A N 1
ATOM 568 C CA . VAL A 1 78 ? -12.742 16.984 15.102 1 97.31 78 VAL A CA 1
ATOM 569 C C . VAL A 1 78 ? -13.562 16.453 13.938 1 97.31 78 VAL A C 1
ATOM 571 O O . VAL A 1 78 ? -13.664 17.094 12.891 1 97.31 78 VAL A O 1
ATOM 574 N N . LEU A 1 79 ? -14.18 15.242 14.086 1 97.94 79 LEU A N 1
ATOM 575 C CA . LEU A 1 79 ? -15.023 14.688 13.031 1 97.94 79 LEU A CA 1
ATOM 576 C C . LEU A 1 79 ? -16.172 15.641 12.695 1 97.94 79 LEU A C 1
ATOM 578 O O . LEU A 1 79 ? -16.453 15.875 11.516 1 97.94 79 LEU A O 1
ATOM 582 N N . THR A 1 80 ? -16.781 16.188 13.719 1 97.5 80 THR A N 1
ATOM 583 C CA . THR A 1 80 ? -17.859 17.156 13.492 1 97.5 80 THR A CA 1
ATOM 584 C C . THR A 1 80 ? -17.344 18.375 12.719 1 97.5 80 THR A C 1
ATOM 586 O O . THR A 1 80 ? -18.047 18.906 11.859 1 97.5 80 THR A O 1
ATOM 589 N N . ARG A 1 81 ? -16.109 18.875 13.016 1 98.25 81 ARG A N 1
ATOM 590 C CA . ARG A 1 81 ? -15.531 19.969 12.234 1 98.25 81 ARG A CA 1
ATOM 591 C C . ARG A 1 81 ? -15.406 19.578 10.766 1 98.25 81 ARG A C 1
ATOM 593 O O . ARG A 1 81 ? -15.727 20.375 9.883 1 98.25 81 ARG A O 1
ATOM 600 N N . PHE A 1 82 ? -14.938 18.328 10.523 1 98.44 82 PHE A N 1
ATOM 601 C CA . PHE A 1 82 ? -14.797 17.828 9.156 1 98.44 82 PHE A CA 1
ATOM 602 C C . PHE A 1 82 ? -16.156 17.781 8.461 1 98.44 82 PHE A C 1
ATOM 604 O O . PHE A 1 82 ? -16.281 18.234 7.32 1 98.44 82 PHE A O 1
ATOM 611 N N . LEU A 1 83 ? -17.156 17.266 9.133 1 98.12 83 LEU A N 1
ATOM 612 C CA . LEU A 1 83 ? -18.5 17.141 8.562 1 98.12 83 LEU A CA 1
ATOM 613 C C . LEU A 1 83 ? -19.109 18.516 8.305 1 98.12 83 LEU A C 1
ATOM 615 O O . LEU A 1 83 ? -19.844 18.703 7.34 1 98.12 83 LEU A O 1
ATOM 619 N N . GLY A 1 84 ? -18.766 19.453 9.195 1 98.31 84 GLY A 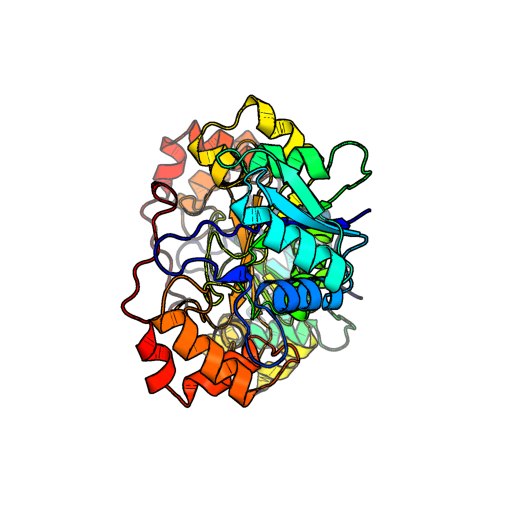N 1
ATOM 620 C CA . GLY A 1 84 ? -19.172 20.828 8.953 1 98.31 84 GLY A CA 1
ATOM 621 C C . GLY A 1 84 ? -18.609 21.406 7.672 1 98.31 84 GLY A C 1
ATOM 622 O O . GLY A 1 84 ? -19.297 22.125 6.957 1 98.31 84 GLY A O 1
ATOM 623 N N . VAL A 1 85 ? -17.328 21.109 7.379 1 98.38 85 VAL A N 1
ATOM 624 C CA . VAL A 1 85 ? -16.688 21.547 6.133 1 98.38 85 VAL A CA 1
ATOM 625 C C . VAL A 1 85 ? -17.422 20.922 4.945 1 98.38 85 VAL A C 1
ATOM 627 O O . VAL A 1 85 ? -17.625 21.578 3.918 1 98.38 85 VAL A O 1
ATOM 630 N N . LEU A 1 86 ? -17.812 19.672 5.094 1 97.62 86 LEU A N 1
ATOM 631 C CA . LEU A 1 86 ? -18.438 18.906 4.016 1 97.62 86 LEU A CA 1
ATOM 632 C C . LEU A 1 86 ? -19.875 19.375 3.775 1 97.62 86 LEU A C 1
ATOM 634 O O . LEU A 1 86 ? -20.438 19.141 2.703 1 97.62 86 LEU A O 1
ATOM 638 N N . ASP A 1 87 ? -20.406 19.953 4.832 1 94.75 87 ASP A N 1
ATOM 639 C CA . ASP A 1 87 ? -21.797 20.375 4.734 1 94.75 87 ASP A CA 1
ATOM 640 C C . ASP A 1 87 ? -22 21.359 3.584 1 94.75 87 ASP A C 1
ATOM 642 O O . ASP A 1 87 ? -21.312 22.391 3.521 1 94.75 87 ASP A O 1
ATOM 646 N N . GLY A 1 88 ? -22.828 21.016 2.621 1 87.75 88 GLY A N 1
ATOM 647 C CA . GLY A 1 88 ? -23.156 21.875 1.486 1 87.75 88 GLY A CA 1
ATOM 648 C C . GLY A 1 88 ? -22.109 21.812 0.382 1 87.75 88 GLY A C 1
ATOM 649 O O . GLY A 1 88 ? -22.156 22.609 -0.563 1 87.75 88 GLY A O 1
ATOM 650 N N . ARG A 1 89 ? -21.047 21.078 0.561 1 90.75 89 ARG A N 1
ATOM 651 C CA . ARG A 1 89 ? -20.016 20.906 -0.462 1 90.75 89 ARG A CA 1
ATOM 652 C C . ARG A 1 89 ? -20.188 19.578 -1.187 1 90.75 89 ARG A C 1
ATOM 654 O O . ARG A 1 89 ? -20.578 18.578 -0.578 1 90.75 89 ARG A O 1
ATOM 661 N N . ALA A 1 90 ? -20.078 19.656 -2.404 1 89.44 90 ALA A N 1
ATOM 662 C CA . ALA A 1 90 ? -19.984 18.422 -3.176 1 89.44 90 ALA A CA 1
ATOM 663 C C . ALA A 1 90 ? -18.562 17.891 -3.186 1 89.44 90 ALA A C 1
ATOM 665 O O . ALA A 1 90 ? -17.656 18.547 -3.713 1 89.44 90 ALA A O 1
ATOM 666 N N . ALA A 1 91 ? -18.219 16.922 -2.432 1 95.56 91 ALA A N 1
ATOM 667 C CA . ALA A 1 91 ? -16.906 16.281 -2.404 1 95.56 91 ALA A CA 1
ATOM 668 C C . ALA A 1 91 ? -17.047 14.766 -2.414 1 95.56 91 ALA A C 1
ATOM 670 O O . ALA A 1 91 ? -17.844 14.195 -1.667 1 95.56 91 ALA A O 1
ATOM 671 N N . ASP A 1 92 ? -16.359 14.125 -3.311 1 97.88 92 ASP A N 1
ATOM 672 C CA . ASP A 1 92 ? -16.344 12.664 -3.379 1 97.88 92 ASP A CA 1
ATOM 673 C C . ASP A 1 92 ? -15.25 12.086 -2.488 1 97.88 92 ASP A C 1
ATOM 675 O O . ASP A 1 92 ? -15.422 11 -1.916 1 97.88 92 ASP A O 1
ATOM 679 N N . THR A 1 93 ? -14.141 12.797 -2.428 1 98.56 93 THR A N 1
ATOM 680 C CA . THR A 1 93 ? -12.922 12.328 -1.767 1 98.56 93 THR A CA 1
ATOM 681 C C . THR A 1 93 ? -12.375 13.406 -0.835 1 98.56 93 THR A C 1
ATOM 683 O O . THR A 1 93 ? -12.406 14.594 -1.164 1 98.56 93 THR A O 1
ATOM 686 N N . VAL A 1 94 ? -11.938 12.984 0.341 1 98.81 94 VAL A N 1
ATOM 687 C CA . VAL A 1 94 ? -11.328 13.898 1.305 1 98.81 94 VAL A CA 1
ATOM 688 C C . VAL A 1 94 ? -9.891 13.477 1.594 1 98.81 94 VAL A C 1
ATOM 690 O O . VAL A 1 94 ? -9.633 12.312 1.901 1 98.81 94 VAL A O 1
ATOM 693 N N . LEU A 1 95 ? -8.953 14.375 1.405 1 98.88 95 LEU A N 1
ATOM 694 C CA . LEU A 1 95 ? -7.617 14.234 1.962 1 98.88 95 LEU A CA 1
ATOM 695 C C . LEU A 1 95 ? -7.5 14.961 3.299 1 98.88 95 LEU A C 1
ATOM 697 O O . LEU A 1 95 ? -7.82 16.141 3.395 1 98.88 95 LEU A O 1
ATOM 701 N N . ARG A 1 96 ? -7.074 14.234 4.309 1 98.75 96 ARG A N 1
ATOM 702 C CA . ARG A 1 96 ? -6.898 14.812 5.641 1 98.75 96 ARG A CA 1
ATOM 703 C C . ARG A 1 96 ? -5.449 15.211 5.875 1 98.75 96 ARG A C 1
ATOM 705 O O . ARG A 1 96 ? -4.535 14.414 5.664 1 98.75 96 ARG A O 1
ATOM 712 N N . PHE A 1 97 ? -5.27 16.438 6.316 1 98.62 97 PHE A N 1
ATOM 713 C CA . PHE A 1 97 ? -3.953 16.953 6.68 1 98.62 97 PHE A CA 1
ATOM 714 C C . PHE A 1 97 ? -3.953 17.484 8.109 1 98.62 97 PHE A C 1
ATOM 716 O O . PHE A 1 97 ? -4.996 17.891 8.625 1 98.62 97 PHE A O 1
ATOM 723 N N . THR A 1 98 ? -2.807 17.422 8.711 1 97.69 98 THR A N 1
ATOM 724 C CA . THR A 1 98 ? -2.611 18.016 10.031 1 97.69 98 THR A CA 1
ATOM 725 C C . THR A 1 98 ? -1.654 19.203 9.953 1 97.69 98 THR A C 1
ATOM 727 O O . THR A 1 98 ? -0.657 19.156 9.227 1 97.69 98 THR A O 1
ATOM 730 N N . ALA A 1 99 ? -1.969 20.234 10.641 1 98.06 99 ALA A N 1
ATOM 731 C CA . ALA A 1 99 ? -1.254 21.5 10.508 1 98.06 99 ALA A CA 1
ATOM 732 C C . ALA A 1 99 ? 0.119 21.422 11.172 1 98.06 99 ALA A C 1
ATOM 734 O O . ALA A 1 99 ? 0.944 22.328 11.008 1 98.06 99 ALA A O 1
ATOM 735 N N . ASP A 1 100 ? 0.429 20.375 11.852 1 97.12 100 ASP A N 1
ATOM 736 C CA . ASP A 1 100 ? 1.719 20.266 12.531 1 97.12 100 ASP A CA 1
ATOM 737 C C . ASP A 1 100 ? 2.711 19.469 11.695 1 97.12 100 ASP A C 1
ATOM 739 O O . ASP A 1 100 ? 3.715 18.969 12.219 1 97.12 100 ASP A O 1
ATOM 743 N N . CYS A 1 101 ? 2.447 19.312 10.43 1 97.88 101 CYS A N 1
ATOM 744 C CA . CYS A 1 101 ? 3.314 18.578 9.516 1 97.88 101 CYS A CA 1
ATOM 745 C C . CYS A 1 101 ? 3.781 19.469 8.375 1 97.88 101 CYS A C 1
ATOM 747 O O . CYS A 1 101 ? 3.373 19.281 7.223 1 97.88 101 CYS A O 1
ATOM 749 N N . PRO A 1 102 ? 4.703 20.344 8.641 1 97.88 102 PRO A N 1
ATOM 750 C CA . PRO A 1 102 ? 5.027 21.406 7.688 1 97.88 102 PRO A CA 1
ATOM 751 C C . PRO A 1 102 ? 5.902 20.922 6.531 1 97.88 102 PRO A C 1
ATOM 753 O O . PRO A 1 102 ? 6.156 21.672 5.59 1 97.88 102 PRO A O 1
ATOM 756 N N . LEU A 1 103 ? 6.367 19.672 6.543 1 98.06 103 LEU A N 1
ATOM 757 C CA . LEU A 1 103 ? 7.289 19.188 5.516 1 98.06 103 LEU A CA 1
ATOM 758 C C . LEU A 1 103 ? 6.582 18.234 4.562 1 98.06 103 LEU A C 1
ATOM 760 O O . LEU A 1 103 ? 7.227 17.391 3.938 1 98.06 103 LEU A O 1
ATOM 764 N N . LEU A 1 104 ? 5.262 18.375 4.504 1 97.5 104 LEU A N 1
ATOM 765 C CA . LEU A 1 104 ? 4.457 17.562 3.6 1 97.5 104 LEU A CA 1
ATOM 766 C C . LEU A 1 104 ? 5.051 17.562 2.195 1 97.5 104 LEU A C 1
ATOM 768 O O . LEU A 1 104 ? 5.461 18.609 1.69 1 97.5 104 LEU A O 1
ATOM 772 N N . ASP A 1 105 ? 5.129 16.438 1.56 1 98.06 105 ASP A N 1
ATOM 773 C CA . ASP A 1 105 ? 5.633 16.266 0.201 1 98.06 105 ASP A CA 1
ATOM 774 C C . ASP A 1 105 ? 4.488 16.234 -0.81 1 98.06 105 ASP A C 1
ATOM 776 O O . ASP A 1 105 ? 3.758 15.25 -0.897 1 98.06 105 ASP A O 1
ATOM 780 N N . PRO A 1 106 ? 4.363 17.281 -1.632 1 98.5 106 PRO A N 1
ATOM 781 C CA . PRO A 1 106 ? 3.252 17.344 -2.586 1 98.5 106 PRO A CA 1
ATOM 782 C C . PRO A 1 106 ? 3.25 16.188 -3.572 1 98.5 106 PRO A C 1
ATOM 784 O O . PRO A 1 106 ? 2.182 15.727 -3.984 1 98.5 106 PRO A O 1
ATOM 787 N N . ALA A 1 107 ? 4.418 15.75 -3.969 1 98.06 107 ALA A N 1
ATOM 788 C CA . ALA A 1 107 ? 4.5 14.633 -4.91 1 98.06 107 ALA A CA 1
ATOM 789 C C . ALA A 1 107 ? 3.957 13.352 -4.289 1 98.06 107 ALA A C 1
ATOM 791 O O . ALA A 1 107 ? 3.297 12.555 -4.965 1 98.06 107 ALA A O 1
ATOM 792 N N . LEU A 1 108 ? 4.273 13.133 -3.047 1 98.19 108 LEU A N 1
ATOM 793 C CA . LEU A 1 108 ? 3.738 11.977 -2.33 1 98.19 108 LEU A CA 1
ATOM 794 C C . LEU A 1 108 ? 2.221 12.07 -2.207 1 98.19 108 LEU A C 1
ATOM 796 O O . LEU A 1 108 ? 1.517 11.086 -2.434 1 98.19 108 LEU A O 1
ATOM 800 N N . VAL A 1 109 ? 1.693 13.242 -1.854 1 98.69 109 VAL A N 1
ATOM 801 C CA . VAL A 1 109 ? 0.256 13.469 -1.745 1 98.69 109 VAL A CA 1
ATOM 802 C C . VAL A 1 109 ? -0.421 13.141 -3.074 1 98.69 109 VAL A C 1
ATOM 804 O O . VAL A 1 109 ? -1.42 12.414 -3.105 1 98.69 109 VAL A O 1
ATOM 807 N N . ARG A 1 110 ? 0.151 13.633 -4.16 1 98.56 110 ARG A N 1
ATOM 808 C CA . ARG A 1 110 ? -0.39 13.398 -5.496 1 98.56 110 ARG A CA 1
ATOM 809 C C . ARG A 1 110 ? -0.423 11.906 -5.816 1 98.56 110 ARG A C 1
ATOM 811 O O . ARG A 1 110 ? -1.436 11.398 -6.297 1 98.56 110 ARG A O 1
ATOM 818 N N . ARG A 1 111 ? 0.65 11.258 -5.566 1 98.31 111 ARG A N 1
ATOM 819 C CA . ARG A 1 111 ? 0.75 9.828 -5.871 1 98.31 111 ARG A CA 1
ATOM 820 C C . ARG A 1 111 ? -0.286 9.031 -5.09 1 98.31 111 ARG A C 1
ATOM 822 O O . ARG A 1 111 ? -0.992 8.195 -5.66 1 98.31 111 ARG A O 1
ATOM 829 N N . VAL A 1 112 ? -0.413 9.305 -3.83 1 98.62 112 VAL A N 1
ATOM 830 C CA . VAL A 1 112 ? -1.319 8.555 -2.967 1 98.62 112 VAL A CA 1
ATOM 831 C C . VAL A 1 112 ? -2.766 8.836 -3.367 1 98.62 112 VAL A C 1
ATOM 833 O O . VAL A 1 112 ? -3.604 7.93 -3.375 1 98.62 112 VAL A O 1
ATOM 836 N N . ALA A 1 113 ? -3.057 10.062 -3.738 1 98.69 113 ALA A N 1
ATOM 837 C CA . ALA A 1 113 ? -4.395 10.406 -4.211 1 98.69 113 ALA A CA 1
ATOM 838 C C . ALA A 1 113 ? -4.746 9.625 -5.473 1 98.69 113 ALA A C 1
ATOM 840 O O . ALA A 1 113 ? -5.863 9.125 -5.605 1 98.69 113 ALA A O 1
ATOM 841 N N . ARG A 1 114 ? -3.803 9.492 -6.375 1 98.44 114 ARG A N 1
ATOM 842 C CA . ARG A 1 114 ? -4.023 8.742 -7.605 1 98.44 114 ARG A CA 1
ATOM 843 C C . ARG A 1 114 ? -4.238 7.266 -7.316 1 98.44 114 ARG A C 1
ATOM 845 O O . ARG A 1 114 ? -5.109 6.629 -7.914 1 98.44 114 ARG A O 1
ATOM 852 N N . ILE A 1 115 ? -3.467 6.75 -6.441 1 98.69 115 ILE A N 1
ATOM 853 C CA . ILE A 1 115 ? -3.602 5.359 -6.027 1 98.69 115 ILE A CA 1
ATOM 854 C C . ILE A 1 115 ? -4.992 5.129 -5.438 1 98.69 115 ILE A C 1
ATOM 856 O O . ILE A 1 115 ? -5.656 4.145 -5.77 1 98.69 115 ILE A O 1
ATOM 860 N N . PHE A 1 116 ? -5.41 6.047 -4.574 1 98.81 116 PHE A N 1
ATOM 861 C CA . PHE A 1 116 ? -6.723 5.941 -3.943 1 98.81 116 PHE A CA 1
ATOM 862 C C . PHE A 1 116 ? -7.824 5.867 -4.992 1 98.81 116 PHE A C 1
ATOM 864 O O . PHE A 1 116 ? -8.68 4.977 -4.945 1 98.81 116 PHE A O 1
ATOM 871 N N . GLU A 1 117 ? -7.77 6.758 -5.926 1 98.25 117 GLU A N 1
ATOM 872 C CA . GLU A 1 117 ? -8.797 6.797 -6.961 1 98.25 117 GLU A CA 1
ATOM 873 C C . GLU A 1 117 ? -8.812 5.504 -7.773 1 98.25 117 GLU A C 1
ATOM 875 O O . GLU A 1 117 ? -9.875 4.957 -8.062 1 98.25 117 GLU A O 1
ATOM 880 N N . ALA A 1 118 ? -7.664 4.977 -8.094 1 97.94 118 ALA A N 1
ATOM 881 C CA . ALA A 1 118 ? -7.555 3.771 -8.906 1 97.94 118 ALA A CA 1
ATOM 882 C C . ALA A 1 118 ? -7.988 2.535 -8.125 1 97.94 118 ALA A C 1
ATOM 884 O O . ALA A 1 118 ? -8.422 1.543 -8.711 1 97.94 118 ALA A O 1
ATOM 885 N N . SER A 1 119 ? -7.859 2.561 -6.789 1 98.06 119 SER A N 1
ATOM 886 C CA . SER A 1 119 ? -8.109 1.393 -5.949 1 98.06 119 SER A CA 1
ATOM 887 C C . SER A 1 119 ? -9.602 1.173 -5.746 1 98.06 119 SER A C 1
ATOM 889 O O . SER A 1 119 ? -10.047 0.042 -5.535 1 98.06 119 SER A O 1
ATOM 891 N N . GLY A 1 120 ? -10.344 2.275 -5.688 1 97.56 120 GLY A N 1
ATOM 892 C CA . GLY A 1 120 ? -11.781 2.197 -5.488 1 97.56 120 GLY A CA 1
ATOM 893 C C . GLY A 1 120 ? -12.164 1.915 -4.051 1 97.56 120 GLY A C 1
ATOM 894 O O . GLY A 1 120 ? -13.312 1.546 -3.77 1 97.56 120 GLY A O 1
ATOM 895 N N . VAL A 1 121 ? -11.234 2.109 -3.125 1 98.44 121 VAL A N 1
ATOM 896 C CA . VAL A 1 121 ? -11.477 1.712 -1.741 1 98.44 121 VAL A CA 1
ATOM 897 C C . VAL A 1 121 ? -12.156 2.85 -0.987 1 98.44 121 VAL A C 1
ATOM 899 O O . VAL A 1 121 ? -12.328 3.945 -1.526 1 98.44 121 VAL A O 1
ATOM 902 N N . ASP A 1 122 ? -12.547 2.555 0.274 1 98.69 122 ASP A N 1
ATOM 903 C CA . ASP A 1 122 ? -13.172 3.539 1.148 1 98.69 122 ASP A CA 1
ATOM 904 C C . ASP A 1 122 ? -12.125 4.445 1.795 1 98.69 122 ASP A C 1
ATOM 906 O O . ASP A 1 122 ? -12.383 5.629 2.031 1 98.69 122 ASP A O 1
ATOM 910 N N . TYR A 1 123 ? -11.016 3.885 2.078 1 98.62 123 TYR A N 1
ATOM 911 C CA . TYR A 1 123 ? -10.008 4.551 2.898 1 98.62 123 TYR A CA 1
ATOM 912 C C . TYR A 1 123 ? -8.609 4.055 2.559 1 98.62 123 TYR A C 1
ATOM 914 O O . TYR A 1 123 ? -8.406 2.855 2.352 1 98.62 123 TYR A O 1
ATOM 922 N N . LEU A 1 124 ? -7.691 4.938 2.424 1 98.69 124 LEU A N 1
ATOM 923 C CA . LEU A 1 124 ? -6.277 4.656 2.197 1 98.69 124 LEU A CA 1
ATOM 924 C C . LEU A 1 124 ? -5.398 5.496 3.119 1 98.69 124 LEU A C 1
ATOM 926 O O . LEU A 1 124 ? -5.66 6.688 3.312 1 98.69 124 LEU A O 1
ATOM 930 N N . THR A 1 125 ? -4.426 4.871 3.678 1 97.69 125 THR A N 1
ATOM 931 C CA . THR A 1 125 ? -3.467 5.613 4.488 1 97.69 125 THR A CA 1
ATOM 932 C C . THR A 1 125 ? -2.057 5.059 4.309 1 97.69 125 THR A C 1
ATOM 934 O O . THR A 1 125 ? -1.886 3.902 3.912 1 97.69 125 THR A O 1
ATOM 937 N N . THR A 1 126 ? -1.111 5.852 4.551 1 97.56 126 THR A N 1
ATOM 938 C CA . THR A 1 126 ? 0.284 5.426 4.555 1 97.56 126 THR A CA 1
ATOM 939 C C . THR A 1 126 ? 0.781 5.211 5.98 1 97.56 126 THR A C 1
ATOM 941 O O . THR A 1 126 ? 1.979 5.027 6.203 1 97.56 126 THR A O 1
ATOM 944 N N . SER A 1 127 ? -0.168 5.133 6.969 1 93.06 127 SER A N 1
ATOM 945 C CA . SER A 1 127 ? 0.286 5.207 8.352 1 93.06 127 SER A CA 1
ATOM 946 C C . SER A 1 127 ? 0.001 3.91 9.102 1 93.06 127 SER A C 1
ATOM 948 O O . SER A 1 127 ? 0.519 3.693 10.203 1 93.06 127 SER A O 1
ATOM 950 N N . ILE A 1 128 ? -0.832 2.984 8.539 1 85.88 128 ILE A N 1
ATOM 951 C CA . ILE A 1 128 ? -1.144 1.744 9.242 1 85.88 128 ILE A CA 1
ATOM 952 C C . ILE A 1 128 ? 0.093 0.85 9.281 1 85.88 128 ILE A C 1
ATOM 954 O O . ILE A 1 128 ? 0.439 0.307 10.336 1 85.88 128 ILE A O 1
ATOM 958 N N . THR A 1 129 ? 0.726 0.679 8.195 1 86.94 129 THR A N 1
ATOM 959 C CA . THR A 1 129 ? 2.059 0.096 8.102 1 86.94 129 THR A CA 1
ATOM 960 C C . THR A 1 129 ? 3.09 1.159 7.734 1 86.94 129 THR A C 1
ATOM 962 O O . THR A 1 129 ? 3.305 1.444 6.555 1 86.94 129 THR A O 1
ATOM 965 N N . ARG A 1 130 ? 3.73 1.642 8.719 1 91.31 130 ARG A N 1
ATOM 966 C CA . ARG A 1 130 ? 4.5 2.869 8.539 1 91.31 130 ARG A CA 1
ATOM 967 C C . ARG A 1 130 ? 5.871 2.574 7.945 1 91.31 130 ARG A C 1
ATOM 969 O O . ARG A 1 130 ? 6.637 1.777 8.5 1 91.31 130 ARG A O 1
ATOM 976 N N . THR A 1 131 ? 6.141 3.234 6.848 1 96.31 131 THR A N 1
ATOM 977 C CA . THR A 1 131 ? 7.465 3.215 6.234 1 96.31 131 THR A CA 1
ATOM 978 C C . THR A 1 131 ? 7.945 4.633 5.941 1 96.31 131 THR A C 1
ATOM 980 O O . THR A 1 131 ? 9.109 4.84 5.594 1 96.31 131 THR A O 1
ATOM 983 N N . LEU A 1 132 ? 7.098 5.625 6.105 1 97.56 132 LEU A N 1
ATOM 984 C CA . LEU A 1 132 ? 7.434 7.027 5.906 1 97.56 132 LEU A CA 1
ATOM 985 C C . LEU A 1 132 ? 7.777 7.699 7.23 1 97.56 132 LEU A C 1
ATOM 987 O O . LEU A 1 132 ? 7.344 7.246 8.289 1 97.56 132 LEU A O 1
ATOM 991 N N . PRO A 1 133 ? 8.531 8.781 7.145 1 97.75 133 PRO A N 1
ATOM 992 C CA . PRO A 1 133 ? 8.734 9.57 8.367 1 97.75 133 PRO A CA 1
ATOM 993 C C . PRO A 1 133 ? 7.422 10.016 9 1 97.75 133 PRO A C 1
ATOM 995 O O . PRO A 1 133 ? 6.477 10.375 8.289 1 97.75 133 PRO A O 1
ATOM 998 N N . ARG A 1 134 ? 7.449 9.977 10.336 1 96.94 134 ARG A N 1
ATOM 999 C CA . ARG A 1 134 ? 6.301 10.57 11.016 1 96.94 134 ARG A CA 1
ATOM 1000 C C . ARG A 1 134 ? 6.102 12.023 10.602 1 96.94 134 ARG A C 1
ATOM 1002 O O . ARG A 1 134 ? 7.031 12.828 10.672 1 96.94 134 ARG A O 1
ATOM 1009 N N . GLY A 1 135 ? 4.949 12.336 10.141 1 97.06 135 GLY A N 1
ATOM 1010 C CA . GLY A 1 135 ? 4.684 13.688 9.688 1 97.06 135 GLY A CA 1
ATOM 1011 C C . GLY A 1 135 ? 4.52 13.789 8.18 1 97.06 135 GLY A C 1
ATOM 1012 O O . GLY A 1 135 ? 4.141 14.844 7.664 1 97.06 135 GLY A O 1
ATOM 1013 N N . LEU A 1 136 ? 4.785 12.703 7.488 1 97.81 136 LEU A N 1
ATOM 1014 C CA . LEU A 1 136 ? 4.668 12.742 6.035 1 97.81 136 LEU A CA 1
ATOM 1015 C C . LEU A 1 136 ? 3.578 11.789 5.555 1 97.81 136 LEU A C 1
ATOM 1017 O O . LEU A 1 136 ? 3.467 11.523 4.355 1 97.81 136 LEU A O 1
ATOM 1021 N N . ASP A 1 137 ? 2.766 11.32 6.441 1 96.56 137 ASP A N 1
ATOM 1022 C CA . ASP A 1 137 ? 1.688 10.398 6.098 1 96.56 137 ASP A CA 1
ATOM 1023 C C . ASP A 1 137 ? 0.628 11.086 5.242 1 96.56 137 ASP A C 1
ATOM 1025 O O . ASP A 1 137 ? 0.445 12.305 5.332 1 96.56 137 ASP A O 1
ATOM 1029 N N . VAL A 1 138 ? 0.039 10.367 4.418 1 98.19 138 VAL A N 1
ATOM 1030 C CA . VAL A 1 138 ? -1.094 10.82 3.615 1 98.19 138 VAL A CA 1
ATOM 1031 C C . VAL A 1 138 ? -2.301 9.922 3.871 1 98.19 138 VAL A C 1
ATOM 1033 O O . VAL A 1 138 ? -2.172 8.695 3.902 1 98.19 138 VAL A O 1
ATOM 1036 N N . GLU A 1 139 ? -3.395 10.539 4.086 1 98.19 139 GLU A N 1
ATOM 1037 C CA . GLU A 1 139 ? -4.648 9.844 4.363 1 98.19 139 GLU A CA 1
ATOM 1038 C C . GLU A 1 139 ? -5.766 10.328 3.447 1 98.19 139 GLU A C 1
ATOM 1040 O O . GLU A 1 139 ? -5.961 11.539 3.287 1 98.19 139 GLU A O 1
ATOM 1045 N N . VAL A 1 140 ? -6.453 9.391 2.82 1 98.81 140 VAL A N 1
ATOM 1046 C CA . VAL A 1 140 ? -7.531 9.703 1.886 1 98.81 140 VAL A CA 1
ATOM 1047 C C . VAL A 1 140 ? -8.766 8.875 2.23 1 98.81 140 VAL A C 1
ATOM 1049 O O . VAL A 1 140 ? -8.656 7.688 2.553 1 98.81 140 VAL A O 1
ATOM 1052 N N . VAL A 1 141 ? -9.961 9.461 2.18 1 98.75 141 VAL A N 1
ATOM 1053 C CA . VAL A 1 141 ? -11.195 8.781 2.561 1 98.75 141 VAL A CA 1
ATOM 1054 C C . VAL A 1 141 ? -12.352 9.273 1.688 1 98.75 141 VAL A C 1
ATOM 1056 O O . VAL A 1 141 ? -12.367 10.438 1.271 1 98.75 141 VAL A O 1
ATOM 1059 N N . ARG A 1 142 ? -13.25 8.43 1.364 1 98.62 142 ARG A N 1
ATOM 1060 C CA 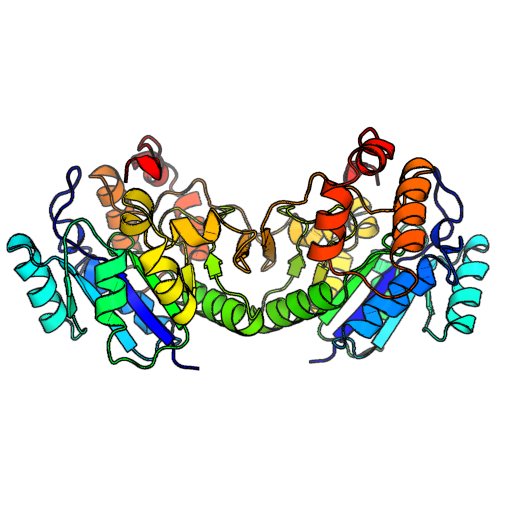. ARG A 1 142 ? -14.484 8.852 0.709 1 98.62 142 ARG A CA 1
ATOM 1061 C C . ARG A 1 142 ? -15.328 9.727 1.634 1 98.62 142 ARG A C 1
ATOM 1063 O O . ARG A 1 142 ? -15.492 9.414 2.812 1 98.62 142 ARG A O 1
ATOM 1070 N N . ALA A 1 143 ? -15.875 10.797 1.073 1 98.25 143 ALA A N 1
ATOM 1071 C CA . ALA A 1 143 ? -16.719 11.695 1.86 1 98.25 143 ALA A CA 1
ATOM 1072 C C . ALA A 1 143 ? -17.922 10.961 2.439 1 98.25 143 ALA A C 1
ATOM 1074 O O . ALA A 1 143 ? -18.297 11.18 3.596 1 98.25 143 ALA A O 1
ATOM 1075 N N . ARG A 1 144 ? -18.484 10.062 1.646 1 97 144 ARG A N 1
ATOM 1076 C CA . ARG A 1 144 ? -19.656 9.32 2.102 1 97 144 ARG A CA 1
ATOM 1077 C C . ARG A 1 144 ? -19.312 8.461 3.32 1 97 144 ARG A C 1
ATOM 1079 O O . ARG A 1 144 ? -20.172 8.227 4.172 1 97 144 ARG A O 1
ATOM 1086 N N . VAL A 1 145 ? -18.109 7.973 3.396 1 98.06 145 VAL A N 1
ATOM 1087 C CA . VAL A 1 145 ? -17.688 7.137 4.512 1 98.06 145 VAL A CA 1
ATOM 1088 C C . VAL A 1 145 ? -17.562 7.98 5.777 1 98.06 145 VAL A C 1
ATOM 1090 O O . VAL A 1 145 ? -17.969 7.555 6.859 1 98.06 145 VAL A O 1
ATOM 1093 N N . LEU A 1 146 ? -17.031 9.211 5.688 1 97.12 146 LEU A N 1
ATOM 1094 C CA . LEU A 1 146 ? -16.969 10.117 6.828 1 97.12 146 LEU A CA 1
ATOM 1095 C C . LEU A 1 146 ? -18.375 10.406 7.359 1 97.12 146 LEU A C 1
ATOM 1097 O O . LEU A 1 146 ? -18.594 10.398 8.578 1 97.12 146 LEU A O 1
ATOM 1101 N N . ARG A 1 147 ? -19.266 10.625 6.465 1 96.56 147 ARG A N 1
ATOM 1102 C CA . ARG A 1 147 ? -20.656 10.891 6.863 1 96.56 147 ARG A CA 1
ATOM 1103 C C . ARG A 1 147 ? -21.266 9.672 7.547 1 96.56 147 ARG A C 1
ATOM 1105 O O . ARG A 1 147 ? -21.984 9.805 8.539 1 96.56 147 ARG A O 1
ATOM 1112 N N . ALA A 1 148 ? -20.922 8.531 7.016 1 96 148 ALA A N 1
ATOM 1113 C CA . ALA A 1 148 ? -21.516 7.293 7.512 1 96 148 ALA A CA 1
ATOM 1114 C C . ALA A 1 148 ? -21.062 6.996 8.938 1 96 148 ALA A C 1
ATOM 1116 O O . ALA A 1 148 ? -21.797 6.406 9.719 1 96 148 ALA A O 1
ATOM 1117 N N . ILE A 1 149 ? -19.844 7.438 9.359 1 96.81 149 ILE A N 1
ATOM 1118 C CA . ILE A 1 149 ? -19.328 7.039 10.664 1 96.81 149 ILE A CA 1
ATOM 1119 C C . ILE A 1 149 ? -19.75 8.062 11.719 1 96.81 149 ILE A C 1
ATOM 1121 O O . ILE A 1 149 ? -19.484 7.879 12.906 1 96.81 149 ILE A O 1
ATOM 1125 N N . ASP A 1 150 ? -20.406 9.078 11.359 1 95.38 150 ASP A N 1
ATOM 1126 C CA . ASP A 1 150 ? -20.797 10.148 12.273 1 95.38 150 ASP A CA 1
ATOM 1127 C C . ASP A 1 150 ? -21.562 9.594 13.484 1 95.38 150 ASP A C 1
ATOM 1129 O O . ASP A 1 150 ? -21.219 9.891 14.625 1 95.38 150 ASP A O 1
ATOM 1133 N N . GLU A 1 151 ? -22.5 8.711 13.188 1 93.12 151 GLU A N 1
ATOM 1134 C CA . GLU A 1 151 ? -23.359 8.219 14.258 1 93.12 151 GLU A CA 1
ATOM 1135 C C . GLU A 1 151 ? -22.703 7.051 14.992 1 93.12 151 GLU A C 1
ATOM 1137 O O . GLU A 1 151 ? -23.156 6.668 16.078 1 93.12 151 GLU A O 1
ATOM 1142 N N . ARG A 1 152 ? -21.641 6.566 14.445 1 92.88 152 ARG A N 1
ATOM 1143 C CA . ARG A 1 152 ? -21.047 5.352 14.992 1 92.88 152 ARG A CA 1
ATOM 1144 C C . ARG A 1 152 ? -19.812 5.676 15.828 1 92.88 152 ARG A C 1
ATOM 1146 O O . ARG A 1 152 ? -19.484 4.949 16.766 1 92.88 152 ARG A O 1
ATOM 1153 N N . ALA A 1 153 ? -19.156 6.707 15.477 1 90.25 153 ALA A N 1
ATOM 1154 C CA . ALA A 1 153 ? -17.891 7.059 16.109 1 90.25 153 ALA A CA 1
ATOM 1155 C C . ALA A 1 153 ? -18.109 7.539 17.547 1 90.25 153 ALA A C 1
ATOM 1157 O O . ALA A 1 153 ? -19.094 8.242 17.828 1 90.25 153 ALA A O 1
ATOM 1158 N N . THR A 1 154 ? -17.25 7.109 18.438 1 89.12 154 THR A N 1
ATOM 1159 C CA . THR A 1 154 ? -17.203 7.527 19.828 1 89.12 154 THR A CA 1
ATOM 1160 C C . THR A 1 154 ? -16.188 8.633 20.047 1 89.12 154 THR A C 1
ATOM 1162 O O . THR A 1 154 ? -15.5 9.039 19.109 1 89.12 154 THR A O 1
ATOM 1165 N N . GLU A 1 155 ? -16.031 9.094 21.328 1 83.94 155 GLU A N 1
ATOM 1166 C CA . GLU A 1 155 ? -15.227 10.266 21.656 1 83.94 155 GLU A CA 1
ATOM 1167 C C . GLU A 1 155 ? -13.812 10.141 21.078 1 83.94 155 GLU A C 1
ATOM 1169 O O . GLU A 1 155 ? -13.375 11 20.312 1 83.94 155 GLU A O 1
ATOM 1174 N N . HIS A 1 156 ? -13.172 9.062 21.297 1 85.75 156 HIS A N 1
ATOM 1175 C CA . HIS A 1 156 ? -11.82 8.867 20.781 1 85.75 156 HIS A CA 1
ATOM 1176 C C . HIS A 1 156 ? -11.797 8.906 19.266 1 85.75 156 HIS A C 1
ATOM 1178 O O . HIS A 1 156 ? -10.969 9.594 18.672 1 85.75 156 HIS A O 1
ATOM 1184 N N . HIS A 1 157 ? -12.766 8.25 18.656 1 89.06 157 HIS A N 1
ATOM 1185 C CA . HIS A 1 157 ? -12.844 8.188 17.188 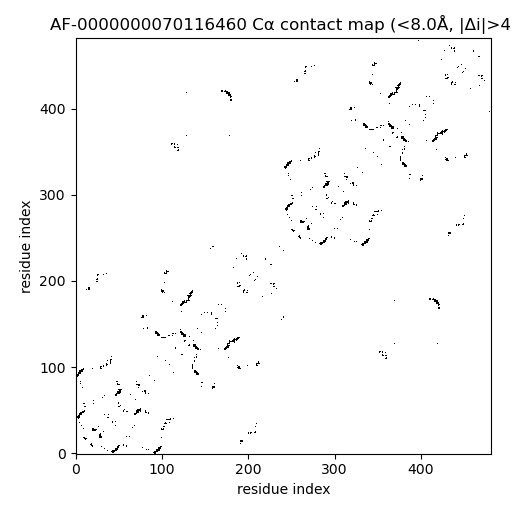1 89.06 157 HIS A CA 1
ATOM 1186 C C . HIS A 1 157 ? -13.164 9.555 16.594 1 89.06 157 HIS A C 1
ATOM 1188 O O . HIS A 1 157 ? -12.703 9.883 15.508 1 89.06 157 HIS A O 1
ATOM 1194 N N . ARG A 1 158 ? -13.93 10.297 17.312 1 90.81 158 ARG A N 1
ATOM 1195 C CA . ARG A 1 158 ? -14.336 11.602 16.797 1 90.81 158 ARG A CA 1
ATOM 1196 C C . ARG A 1 158 ? -13.164 12.578 16.797 1 90.81 158 ARG A C 1
ATOM 1198 O O . ARG A 1 158 ? -13.047 13.43 15.914 1 90.81 158 ARG A O 1
ATOM 1205 N N . THR A 1 159 ? -12.234 12.406 17.766 1 90.94 159 THR A N 1
ATOM 1206 C CA . THR A 1 159 ? -11.047 13.242 17.859 1 90.94 159 THR A CA 1
ATOM 1207 C C . THR A 1 159 ? -10.055 12.891 16.75 1 90.94 159 THR A C 1
ATOM 1209 O O . THR A 1 159 ? -9.375 13.773 16.219 1 90.94 159 THR A O 1
ATOM 1212 N N . HIS A 1 160 ? -9.984 11.633 16.328 1 92.25 160 HIS A N 1
ATOM 1213 C CA . HIS A 1 160 ? -8.984 11.172 15.375 1 92.25 160 HIS A CA 1
ATOM 1214 C C . HIS A 1 160 ? -9.586 11 13.984 1 92.25 160 HIS A C 1
ATOM 1216 O O . HIS A 1 160 ? -8.914 10.5 13.07 1 92.25 160 HIS A O 1
ATOM 1222 N N . VAL A 1 161 ? -10.773 11.344 13.812 1 94.69 161 VAL A N 1
ATOM 1223 C CA . VAL A 1 161 ? -11.539 11.555 12.586 1 94.69 161 VAL A CA 1
ATOM 1224 C C . VAL A 1 161 ? -11.75 10.227 11.875 1 94.69 161 VAL A C 1
ATOM 1226 O O . VAL A 1 161 ? -12.891 9.844 11.586 1 94.69 161 VAL A O 1
ATOM 1229 N N . THR A 1 162 ? -10.617 9.469 11.602 1 95.94 162 THR A N 1
ATOM 1230 C CA . THR A 1 162 ? -10.758 8.32 10.719 1 95.94 162 THR A CA 1
ATOM 1231 C C . THR A 1 162 ? -10.469 7.023 11.469 1 95.94 162 THR A C 1
ATOM 1233 O O . THR A 1 162 ? -10.5 5.938 10.875 1 95.94 162 THR A O 1
ATOM 1236 N N . SER A 1 163 ? -10.195 7.082 12.773 1 94.56 163 SER A N 1
ATOM 1237 C CA . SER A 1 163 ? -9.773 5.902 13.523 1 94.56 163 SER A CA 1
ATOM 1238 C C . SER A 1 163 ? -10.867 4.844 13.555 1 94.56 163 SER A C 1
ATOM 1240 O O . SER A 1 163 ? -10.586 3.645 13.586 1 94.56 163 SER A O 1
ATOM 1242 N N . TYR A 1 164 ? -12.141 5.285 13.547 1 96.06 164 TYR A N 1
ATOM 1243 C CA . TYR A 1 164 ? -13.227 4.312 13.508 1 96.06 164 TYR A CA 1
ATOM 1244 C C . TYR A 1 164 ? -13.141 3.461 12.242 1 96.06 164 TYR A C 1
ATOM 1246 O O . TYR A 1 164 ? -13.391 2.252 12.281 1 96.06 164 TYR A O 1
ATOM 1254 N N . ILE A 1 165 ? -12.758 4.039 11.148 1 96.75 165 ILE A N 1
ATOM 1255 C CA . ILE A 1 165 ? -12.75 3.377 9.852 1 96.75 165 ILE A CA 1
ATOM 1256 C C . ILE A 1 165 ? -11.688 2.281 9.844 1 96.75 165 ILE A C 1
ATOM 1258 O O . ILE A 1 165 ? -11.992 1.112 9.594 1 96.75 165 ILE A O 1
ATOM 1262 N N . TYR A 1 166 ? -10.414 2.596 10.188 1 93.88 166 TYR A N 1
ATOM 1263 C CA . TYR A 1 166 ? -9.352 1.61 10.031 1 93.88 166 TYR A CA 1
ATOM 1264 C C . TYR A 1 166 ? -9.344 0.625 11.195 1 93.88 166 TYR A C 1
ATOM 1266 O O . TYR A 1 166 ? -8.688 -0.416 11.125 1 93.88 166 TYR A O 1
ATOM 1274 N N . SER A 1 167 ? -10.117 0.979 12.297 1 94 167 SER A N 1
ATOM 1275 C CA . SER A 1 167 ? -10.234 0.013 13.383 1 94 167 SER A CA 1
ATOM 1276 C C . SER A 1 167 ? -11.398 -0.943 13.156 1 94 167 SER A C 1
ATOM 1278 O O . SER A 1 167 ? -11.562 -1.92 13.891 1 94 167 SER A O 1
ATOM 1280 N N . HIS A 1 168 ? -12.242 -0.698 12.195 1 95.19 168 HIS A N 1
ATOM 1281 C CA . HIS A 1 168 ? -13.336 -1.584 11.805 1 95.19 168 HIS A CA 1
ATOM 1282 C C . HIS A 1 168 ? -13.203 -2.01 10.344 1 95.19 168 HIS A C 1
ATOM 1284 O O . HIS A 1 168 ? -14.109 -1.792 9.539 1 95.19 168 HIS A O 1
ATOM 1290 N N . PRO A 1 169 ? -12.102 -2.668 10.031 1 94.12 169 PRO A N 1
ATOM 1291 C CA . PRO A 1 169 ? -11.797 -2.98 8.633 1 94.12 169 PRO A CA 1
ATOM 1292 C C . PRO A 1 169 ? -12.695 -4.078 8.062 1 94.12 169 PRO A C 1
ATOM 1294 O O . PRO A 1 169 ? -12.625 -4.383 6.871 1 94.12 169 PRO A O 1
ATOM 1297 N N . ALA A 1 170 ? -13.539 -4.746 8.797 1 93.31 170 ALA A N 1
ATOM 1298 C CA . ALA A 1 170 ? -14.547 -5.672 8.289 1 93.31 170 ALA A CA 1
ATOM 1299 C C . ALA A 1 170 ? -15.727 -4.918 7.684 1 93.31 170 ALA A C 1
ATOM 1301 O O . ALA A 1 170 ? -16.484 -5.477 6.887 1 93.31 170 ALA A O 1
ATOM 1302 N N . GLU A 1 171 ? -15.844 -3.623 8.102 1 95.94 171 GLU A N 1
ATOM 1303 C CA . GLU A 1 171 ? -17 -2.826 7.68 1 95.94 171 GLU A CA 1
ATOM 1304 C C . GLU A 1 171 ? -16.641 -1.918 6.508 1 95.94 171 GLU A C 1
ATOM 1306 O O . GLU A 1 171 ? -17.516 -1.435 5.797 1 95.94 171 GLU A O 1
ATOM 1311 N N . PHE A 1 172 ? -15.383 -1.675 6.312 1 97.75 172 PHE A N 1
ATOM 1312 C CA . PHE A 1 172 ? -14.922 -0.741 5.289 1 97.75 172 PHE A CA 1
ATOM 1313 C C . PHE A 1 172 ? -13.797 -1.353 4.465 1 97.75 172 PHE A C 1
ATOM 1315 O O . PHE A 1 172 ? -13.047 -2.201 4.957 1 97.75 172 PHE A O 1
ATOM 1322 N N . ASP A 1 173 ? -13.734 -1.006 3.186 1 97.94 173 ASP A N 1
ATOM 1323 C CA . ASP A 1 173 ? -12.641 -1.411 2.309 1 97.94 173 ASP A CA 1
ATOM 1324 C C . ASP A 1 173 ? -11.406 -0.533 2.521 1 97.94 173 ASP A C 1
ATOM 1326 O O . ASP A 1 173 ? -11.359 0.601 2.039 1 97.94 173 ASP A O 1
ATOM 1330 N N . VAL A 1 174 ? -10.391 -1.067 3.285 1 98.06 174 VAL A N 1
ATOM 1331 C CA . VAL A 1 174 ? -9.258 -0.286 3.768 1 98.06 174 VAL A CA 1
ATOM 1332 C C . VAL A 1 174 ? -7.957 -0.857 3.205 1 98.06 174 VAL A C 1
ATOM 1334 O O . VAL A 1 174 ? -7.695 -2.057 3.324 1 98.06 174 VAL A O 1
ATOM 1337 N N . ILE A 1 175 ? -7.133 0.031 2.59 1 97.94 175 ILE A N 1
ATOM 1338 C CA . ILE A 1 175 ? -5.805 -0.413 2.18 1 97.94 175 ILE A CA 1
ATOM 1339 C C . ILE A 1 175 ? -4.75 0.545 2.727 1 97.94 175 ILE A C 1
ATOM 1341 O O . ILE A 1 175 ? -5.066 1.672 3.113 1 97.94 175 ILE A O 1
ATOM 1345 N N . GLY A 1 176 ? -3.598 0.068 2.854 1 97.5 176 GLY A N 1
ATOM 1346 C CA . GLY A 1 176 ? -2.414 0.858 3.148 1 97.5 176 GLY A CA 1
ATOM 1347 C C . GLY A 1 176 ? -1.397 0.853 2.021 1 97.5 176 GLY A C 1
ATOM 1348 O O . GLY A 1 176 ? -1.352 -0.086 1.225 1 97.5 176 GLY A O 1
ATOM 1349 N N . VAL A 1 177 ? -0.633 1.88 1.956 1 97.75 177 VAL A N 1
ATOM 1350 C CA . VAL A 1 177 ? 0.483 1.97 1.021 1 97.75 177 VAL A CA 1
ATOM 1351 C C . VAL A 1 177 ? 1.787 2.166 1.791 1 97.75 177 VAL A C 1
ATOM 1353 O O . VAL A 1 177 ? 1.868 3.018 2.68 1 97.75 177 VAL A O 1
ATOM 1356 N N . THR A 1 178 ? 2.734 1.341 1.479 1 96.94 178 THR A N 1
ATOM 1357 C CA . THR A 1 178 ? 4.078 1.488 2.023 1 96.94 178 THR A CA 1
ATOM 1358 C C . THR A 1 178 ? 5.059 1.928 0.939 1 96.94 178 THR A C 1
ATOM 1360 O O . THR A 1 178 ? 4.895 1.577 -0.231 1 96.94 178 THR A O 1
ATOM 1363 N N . VAL A 1 179 ? 5.957 2.709 1.338 1 97 179 VAL A N 1
ATOM 1364 C CA . VAL A 1 179 ? 6.965 3.246 0.429 1 97 179 VAL A CA 1
ATOM 1365 C C . VAL A 1 179 ? 8.359 2.838 0.902 1 97 179 VAL A C 1
ATOM 1367 O O . VAL A 1 179 ? 8.727 3.09 2.051 1 97 179 VAL A O 1
ATOM 1370 N N . LEU A 1 180 ? 9.172 2.244 0.03 1 95.56 180 LEU A N 1
ATOM 1371 C CA . LEU A 1 180 ? 10.523 1.823 0.39 1 95.56 180 LEU A CA 1
ATOM 1372 C C . LEU A 1 180 ? 11.562 2.777 -0.189 1 95.56 180 LEU A C 1
ATOM 1374 O O . LEU A 1 180 ? 11.328 3.404 -1.224 1 95.56 180 LEU A O 1
ATOM 1378 N N . PRO A 1 181 ? 12.766 2.865 0.446 1 96.5 181 PRO A N 1
ATOM 1379 C CA . PRO A 1 181 ? 13.156 2.156 1.667 1 96.5 181 PRO A CA 1
ATOM 1380 C C . PRO A 1 181 ? 12.406 2.652 2.902 1 96.5 181 PRO A C 1
ATOM 1382 O O . PRO A 1 181 ? 11.766 3.705 2.857 1 96.5 181 PRO A O 1
ATOM 1385 N N . ASP A 1 182 ? 12.453 1.851 3.951 1 96.25 182 ASP A N 1
ATOM 1386 C CA . ASP A 1 182 ? 11.859 2.229 5.23 1 96.25 182 ASP A CA 1
ATOM 1387 C C . ASP A 1 182 ? 12.555 3.453 5.816 1 96.25 182 ASP A C 1
ATOM 1389 O O . ASP A 1 182 ? 13.773 3.453 6.008 1 96.25 182 ASP A O 1
ATOM 1393 N N . ARG A 1 183 ? 11.766 4.527 6.035 1 97.31 183 ARG A N 1
ATOM 1394 C CA . ARG A 1 183 ? 12.258 5.77 6.621 1 97.31 183 ARG A CA 1
ATOM 1395 C C . ARG A 1 183 ? 11.492 6.125 7.887 1 97.31 183 ARG A C 1
ATOM 1397 O O . ARG A 1 183 ? 11.422 7.293 8.273 1 97.31 183 ARG A O 1
ATOM 1404 N N . SER A 1 184 ? 10.891 5.109 8.508 1 95.88 184 SER A N 1
ATOM 1405 C CA . SER A 1 184 ? 9.977 5.32 9.617 1 95.88 184 SER A CA 1
ATOM 1406 C C . SER A 1 184 ? 10.727 5.711 10.891 1 95.88 184 SER A C 1
ATOM 1408 O O . SER A 1 184 ? 10.117 6.152 11.867 1 95.88 184 SER A O 1
ATOM 1410 N N . HIS A 1 185 ? 12.016 5.613 10.906 1 95.62 185 HIS A N 1
ATOM 1411 C CA . HIS A 1 185 ? 12.805 6.008 12.07 1 95.62 185 HIS A CA 1
ATOM 1412 C C . HIS A 1 185 ? 12.875 7.523 12.195 1 95.62 185 HIS A C 1
ATOM 1414 O O . HIS A 1 185 ? 13.258 8.047 13.25 1 95.62 185 HIS A O 1
ATOM 1420 N N . LEU A 1 186 ? 12.562 8.242 11.164 1 97.5 186 LEU A N 1
ATOM 1421 C CA . LEU A 1 186 ? 12.617 9.703 11.164 1 97.5 186 LEU A CA 1
ATOM 1422 C C . LEU A 1 186 ? 11.328 10.289 11.719 1 97.5 186 LEU A C 1
ATOM 1424 O O . LEU A 1 186 ? 10.234 9.781 11.445 1 97.5 186 LEU A O 1
ATOM 1428 N N . ARG A 1 187 ? 11.43 11.289 12.5 1 97.44 187 ARG A N 1
ATOM 1429 C CA . ARG A 1 187 ? 10.312 12.055 13.047 1 97.44 187 ARG A CA 1
ATOM 1430 C C . ARG A 1 187 ? 10.312 13.484 12.508 1 97.44 187 ARG A C 1
ATOM 1432 O O . ARG A 1 187 ? 11.211 14.273 12.82 1 97.44 187 ARG A O 1
ATOM 1439 N N . LEU A 1 188 ? 9.242 13.844 11.781 1 97.62 188 LEU A N 1
ATOM 1440 C CA . LEU A 1 188 ? 9.203 15.133 11.109 1 97.62 188 LEU A CA 1
ATOM 1441 C C . LEU A 1 188 ? 7.898 15.867 11.398 1 97.62 188 LEU A C 1
ATOM 1443 O O . LEU A 1 188 ? 7.5 16.75 10.641 1 97.62 188 LEU A O 1
ATOM 1447 N N . THR A 1 189 ? 7.172 15.453 12.406 1 96.88 189 THR A N 1
ATOM 1448 C CA . THR A 1 189 ? 6.027 16.188 12.945 1 96.88 189 THR A CA 1
ATOM 1449 C C . THR A 1 189 ? 6.469 17.203 13.992 1 96.88 189 THR A C 1
ATOM 1451 O O . THR A 1 189 ? 7.57 17.094 14.539 1 96.88 189 THR A O 1
ATOM 1454 N N . LEU A 1 190 ? 5.688 18.172 14.203 1 97.31 190 LEU A N 1
ATOM 1455 C CA . LEU A 1 190 ? 6.02 19.281 15.102 1 97.31 190 LEU A CA 1
ATOM 1456 C C . LEU A 1 190 ? 5.176 19.219 16.375 1 97.31 190 LEU A C 1
ATOM 1458 O O . LEU A 1 190 ? 4.027 19.656 16.375 1 97.31 190 LEU A O 1
ATOM 1462 N N . ASP A 1 191 ? 5.773 18.703 17.484 1 96 191 ASP A N 1
ATOM 1463 C CA . ASP A 1 191 ? 5.035 18.625 18.734 1 96 191 ASP A CA 1
ATOM 1464 C C . ASP A 1 191 ? 5.828 19.25 19.891 1 96 191 ASP A C 1
ATOM 1466 O O . ASP A 1 191 ? 5.25 19.656 20.891 1 96 191 ASP A O 1
ATOM 1470 N N . THR A 1 192 ? 7.148 19.281 19.75 1 97.19 192 THR A N 1
ATOM 1471 C CA . THR A 1 192 ? 8.016 19.719 20.828 1 97.19 192 THR A CA 1
ATOM 1472 C C . THR A 1 192 ? 9.039 20.734 20.312 1 97.19 192 THR A C 1
ATOM 1474 O O . THR A 1 192 ? 9.18 20.938 19.109 1 97.19 192 THR A O 1
ATOM 1477 N N . GLU A 1 193 ? 9.742 21.281 21.312 1 97.31 193 GLU A N 1
ATOM 1478 C CA . GLU A 1 193 ? 10.812 22.203 20.969 1 97.31 193 GLU A CA 1
ATOM 1479 C C . GLU A 1 193 ? 11.922 21.5 20.188 1 97.31 193 GLU A C 1
ATOM 1481 O O . GLU A 1 193 ? 12.547 22.094 19.312 1 97.31 193 GLU A O 1
ATOM 1486 N N . ASP A 1 194 ? 12.156 20.281 20.5 1 97.94 194 ASP A N 1
ATOM 1487 C CA . ASP A 1 194 ? 13.172 19.516 19.781 1 97.94 194 ASP A CA 1
ATOM 1488 C C . ASP A 1 194 ? 12.742 19.219 18.344 1 97.94 194 ASP A C 1
ATOM 1490 O O . ASP A 1 194 ? 13.562 19.25 17.422 1 97.94 194 ASP A O 1
ATOM 1494 N N . ASP A 1 195 ? 11.492 18.922 18.156 1 98.12 195 ASP A N 1
ATOM 1495 C CA . ASP A 1 195 ? 10.969 18.828 16.797 1 98.12 195 ASP A CA 1
ATOM 1496 C C . ASP A 1 195 ? 11.211 20.125 16.031 1 98.12 195 ASP A C 1
ATOM 1498 O O . ASP A 1 195 ? 11.594 20.094 14.852 1 98.12 195 ASP A O 1
ATOM 1502 N N . TRP A 1 196 ? 10.945 21.219 16.719 1 98 196 TRP A N 1
ATOM 1503 C CA . TRP A 1 196 ? 11.117 22.531 16.094 1 98 196 TRP A CA 1
ATOM 1504 C C . TRP A 1 196 ? 12.555 22.719 15.609 1 98 196 TRP A C 1
ATOM 1506 O O . TRP A 1 196 ? 12.781 23.125 14.469 1 98 196 TRP A O 1
ATOM 1516 N N . LYS A 1 197 ? 13.5 22.438 16.453 1 98.19 197 LYS A N 1
ATOM 1517 C CA . LYS A 1 197 ? 14.906 22.609 16.109 1 98.19 197 LYS A CA 1
ATOM 1518 C C . LYS A 1 197 ? 15.273 21.828 14.852 1 98.19 197 LYS A C 1
ATOM 1520 O O . LYS A 1 197 ? 15.945 22.344 13.961 1 98.19 197 LYS A O 1
ATOM 1525 N N . LEU A 1 198 ? 14.812 20.609 14.805 1 98.44 198 LEU A N 1
ATOM 1526 C CA . LEU A 1 198 ? 15.086 19.781 13.648 1 98.44 198 LEU A CA 1
ATOM 1527 C C . LEU A 1 198 ? 14.453 20.359 12.391 1 98.44 198 LEU A C 1
ATOM 1529 O O . LEU A 1 198 ? 15.125 20.516 11.367 1 98.44 198 LEU A O 1
ATOM 1533 N N . ILE A 1 199 ? 13.195 20.672 12.445 1 98.12 199 ILE A N 1
ATOM 1534 C CA . ILE A 1 199 ? 12.445 21.141 11.289 1 98.12 199 ILE A CA 1
ATOM 1535 C C . ILE A 1 199 ? 12.984 22.5 10.836 1 98.12 199 ILE A C 1
ATOM 1537 O O . ILE A 1 199 ? 13.086 22.766 9.641 1 98.12 199 ILE A O 1
ATOM 1541 N N . GLU A 1 200 ? 13.352 23.297 11.805 1 98 200 GLU A N 1
ATOM 1542 C CA . GLU A 1 200 ? 13.961 24.578 11.469 1 98 200 GLU A CA 1
ATOM 1543 C C . GLU A 1 200 ? 15.258 24.391 10.695 1 98 200 GLU A C 1
ATOM 1545 O O . GLU A 1 200 ? 15.508 25.094 9.703 1 98 200 GLU A O 1
ATOM 1550 N N . ALA A 1 201 ? 16.078 23.484 11.133 1 98.12 201 ALA A N 1
ATOM 1551 C CA . ALA A 1 201 ? 17.328 23.188 10.43 1 98.12 201 ALA A CA 1
ATOM 1552 C C . ALA A 1 201 ? 17.047 22.75 9 1 98.12 201 ALA A C 1
ATOM 1554 O O . ALA A 1 201 ? 17.781 23.125 8.078 1 98.12 201 ALA A O 1
ATOM 1555 N N . ILE A 1 202 ? 16.031 21.953 8.797 1 98.12 202 ILE A N 1
ATOM 1556 C CA . ILE A 1 202 ? 15.656 21.469 7.473 1 98.12 202 ILE A CA 1
ATOM 1557 C C . ILE A 1 202 ? 15.211 22.641 6.598 1 98.12 202 ILE A C 1
ATOM 1559 O O . ILE A 1 202 ? 15.664 22.766 5.457 1 98.12 202 ILE A O 1
ATOM 1563 N N . VAL A 1 203 ? 14.406 23.484 7.152 1 97.81 203 VAL A N 1
ATOM 1564 C CA . VAL A 1 203 ? 13.867 24.609 6.402 1 97.81 203 VAL A CA 1
ATOM 1565 C C . VAL A 1 203 ? 14.992 25.594 6.078 1 97.81 203 VAL A C 1
ATOM 1567 O O . VAL A 1 203 ? 15.008 26.188 4.996 1 97.81 203 VAL A O 1
ATOM 1570 N N . ASP A 1 204 ? 15.883 25.75 7.004 1 97.25 204 ASP A N 1
ATOM 1571 C CA . ASP A 1 204 ? 17.031 26.609 6.758 1 97.25 204 ASP A CA 1
ATOM 1572 C C . ASP A 1 204 ? 17.859 26.109 5.582 1 97.25 204 ASP A C 1
ATOM 1574 O O . ASP A 1 204 ? 18.375 26.906 4.793 1 97.25 204 ASP A O 1
ATOM 1578 N N . ARG A 1 205 ? 17.969 24.828 5.488 1 97.25 205 ARG A N 1
ATOM 1579 C CA . ARG A 1 205 ? 18.781 24.203 4.441 1 97.25 205 ARG A CA 1
ATOM 1580 C C . ARG A 1 205 ? 18.078 24.266 3.094 1 97.25 205 ARG A C 1
ATOM 1582 O O . ARG A 1 205 ? 18.688 24.578 2.074 1 97.25 205 ARG A O 1
ATOM 1589 N N . PHE A 1 206 ? 16.766 23.969 3.078 1 96.81 206 PHE A N 1
ATOM 1590 C CA . PHE A 1 206 ? 16.094 23.719 1.807 1 96.81 206 PHE A CA 1
ATOM 1591 C C . PHE A 1 206 ? 15.227 24.906 1.415 1 96.81 206 PHE A C 1
ATOM 1593 O O . PHE A 1 206 ? 14.789 25 0.267 1 96.81 206 PHE A O 1
ATOM 1600 N N . GLY A 1 207 ? 14.953 25.781 2.375 1 93.94 207 GLY A N 1
ATOM 1601 C CA . GLY A 1 207 ? 14.133 26.938 2.08 1 93.94 207 GLY A CA 1
ATOM 1602 C C . GLY A 1 207 ? 12.641 26.641 2.086 1 93.94 207 GLY A C 1
ATOM 1603 O O . GLY A 1 207 ? 12.188 25.766 2.832 1 93.94 207 GLY A O 1
ATOM 1604 N N . ASP A 1 208 ? 11.898 27.359 1.296 1 90.38 208 ASP A N 1
ATOM 1605 C CA . ASP A 1 208 ? 10.438 27.344 1.387 1 90.38 208 ASP A CA 1
ATOM 1606 C C . ASP A 1 208 ? 9.836 26.391 0.363 1 90.38 208 ASP A C 1
ATOM 1608 O O . ASP A 1 208 ? 8.633 26.109 0.393 1 90.38 208 ASP A O 1
ATOM 1612 N N . ARG A 1 209 ? 10.633 25.844 -0.434 1 88.44 209 ARG A N 1
ATOM 1613 C CA . ARG A 1 209 ? 10.109 24.906 -1.422 1 88.44 209 ARG A CA 1
ATOM 1614 C C . ARG A 1 209 ? 9.977 23.516 -0.833 1 88.44 209 ARG A C 1
ATOM 1616 O O . ARG A 1 209 ? 10.789 23.109 -0.003 1 88.44 209 ARG A O 1
ATOM 1623 N N . PRO A 1 210 ? 8.945 22.828 -1.308 1 91.12 210 PRO A N 1
ATOM 1624 C CA . PRO A 1 210 ? 8.828 21.453 -0.817 1 91.12 210 PRO A CA 1
ATOM 1625 C C . PRO A 1 210 ? 10.016 20.578 -1.212 1 91.12 210 PRO A C 1
ATOM 1627 O O . PRO A 1 210 ? 10.562 20.734 -2.309 1 91.12 210 PRO A O 1
ATOM 1630 N N . VAL A 1 211 ? 10.398 19.797 -0.319 1 95.19 211 VAL A N 1
ATOM 1631 C CA . VAL A 1 211 ? 11.492 18.844 -0.523 1 95.19 211 VAL A CA 1
ATOM 1632 C C . VAL A 1 211 ? 10.953 17.422 -0.524 1 95.19 211 VAL A C 1
ATOM 1634 O O . VAL A 1 211 ? 10.109 17.078 0.304 1 95.19 211 VAL A O 1
ATOM 1637 N N . SER A 1 212 ? 11.414 16.656 -1.485 1 97 212 SER A N 1
ATOM 1638 C CA . SER A 1 212 ? 10.945 15.273 -1.544 1 97 212 SER A CA 1
ATOM 1639 C C . SER A 1 212 ? 11.422 14.477 -0.331 1 97 212 SER A C 1
ATOM 1641 O O . SER A 1 212 ? 12.453 14.789 0.255 1 97 212 SER A O 1
ATOM 1643 N N . VAL A 1 213 ? 10.68 13.5 -0.021 1 96.75 213 VAL A N 1
ATOM 1644 C CA . VAL A 1 213 ? 11.039 12.633 1.099 1 96.75 213 VAL A CA 1
ATOM 1645 C C . VAL A 1 213 ? 12.398 11.992 0.842 1 96.75 213 VAL A C 1
ATOM 1647 O O . VAL A 1 213 ? 13.203 11.836 1.764 1 96.75 213 VAL A O 1
ATOM 1650 N N . GLU A 1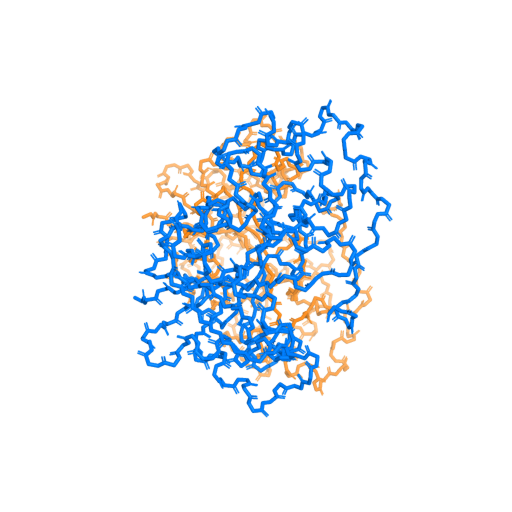 214 ? 12.68 11.633 -0.374 1 96.25 214 GLU A N 1
ATOM 1651 C CA . GLU A 1 214 ? 13.953 11.008 -0.732 1 96.25 214 GLU A CA 1
ATOM 1652 C C . GLU A 1 214 ? 15.117 11.961 -0.502 1 96.25 214 GLU A C 1
ATOM 1654 O O . GLU A 1 214 ? 16.109 11.602 0.148 1 96.25 214 GLU A O 1
ATOM 1659 N N . THR A 1 215 ? 14.961 13.172 -1 1 97.31 215 THR A N 1
ATOM 1660 C CA . THR A 1 215 ? 16.016 14.172 -0.852 1 97.31 215 THR A CA 1
ATOM 1661 C C . THR A 1 215 ? 16.234 14.5 0.621 1 97.31 215 THR A C 1
ATOM 1663 O O . THR A 1 215 ? 17.391 14.562 1.074 1 97.31 215 THR A O 1
ATOM 1666 N N . LEU A 1 216 ? 15.156 14.672 1.308 1 97.88 216 LEU A N 1
ATOM 1667 C CA . LEU A 1 216 ? 15.219 15.023 2.723 1 97.88 216 LEU A CA 1
ATOM 1668 C C . LEU A 1 216 ? 15.891 13.914 3.523 1 97.88 216 LEU A C 1
ATOM 1670 O O . LEU A 1 216 ? 16.781 14.18 4.332 1 97.88 216 LEU A O 1
ATOM 1674 N N . SER A 1 217 ? 15.469 12.688 3.303 1 97.31 217 SER A N 1
ATOM 1675 C CA . SER A 1 217 ? 16.031 11.547 4.023 1 97.31 217 SER A CA 1
ATOM 1676 C C . SER A 1 217 ? 17.5 11.367 3.707 1 97.31 217 SER A C 1
ATOM 1678 O O . SER A 1 217 ? 18.297 11.047 4.594 1 97.31 217 SER A O 1
ATOM 1680 N N . ASP A 1 218 ? 17.859 11.523 2.461 1 97 218 ASP A N 1
ATOM 1681 C CA . ASP A 1 218 ? 19.266 11.398 2.061 1 97 218 ASP A CA 1
ATOM 1682 C C . ASP A 1 218 ? 20.125 12.445 2.768 1 97 218 ASP A C 1
ATOM 1684 O O . ASP A 1 218 ? 21.219 12.133 3.244 1 97 218 ASP A O 1
ATOM 1688 N N . TRP A 1 219 ? 19.641 13.664 2.838 1 98.19 219 TRP A N 1
ATOM 1689 C CA . TRP A 1 219 ? 20.375 14.727 3.514 1 98.19 219 TRP A CA 1
ATOM 1690 C C . TRP A 1 219 ? 20.516 14.43 5 1 98.19 219 TRP A C 1
ATOM 1692 O O . TRP A 1 219 ? 21.594 14.594 5.57 1 98.19 219 TRP A O 1
ATOM 1702 N N . LEU A 1 220 ? 19.469 13.953 5.637 1 98.25 220 LEU A N 1
ATOM 1703 C CA . LEU A 1 220 ? 19.484 13.664 7.066 1 98.25 220 LEU A CA 1
ATOM 1704 C C . LEU A 1 220 ? 20.422 12.5 7.371 1 98.25 220 LEU A C 1
ATOM 1706 O O . LEU A 1 220 ? 21 12.43 8.453 1 98.25 220 LEU A O 1
ATOM 1710 N N . ALA A 1 221 ? 20.516 11.586 6.41 1 97.31 221 ALA A N 1
ATOM 1711 C CA . ALA A 1 221 ? 21.438 10.477 6.582 1 97.31 221 ALA A CA 1
ATOM 1712 C C . ALA A 1 221 ? 22.859 10.977 6.773 1 97.31 221 ALA A C 1
ATOM 1714 O O . ALA A 1 221 ? 23.656 10.344 7.473 1 97.31 221 ALA A O 1
ATOM 1715 N N . GLY A 1 222 ? 23.141 12.07 6.219 1 97.88 222 GLY A N 1
ATOM 1716 C CA . GLY A 1 222 ? 24.453 12.68 6.359 1 97.88 222 GLY A CA 1
ATOM 1717 C C . GLY A 1 222 ? 24.578 13.57 7.582 1 97.88 222 GLY A C 1
ATOM 1718 O O . GLY A 1 222 ? 25.641 14.125 7.859 1 97.88 222 GLY A O 1
ATOM 1719 N N . HIS A 1 223 ? 23.5 13.758 8.352 1 98.12 223 HIS A N 1
ATOM 1720 C CA . HIS A 1 223 ? 23.469 14.625 9.523 1 98.12 223 HIS A CA 1
ATOM 1721 C C . HIS A 1 223 ? 22.797 13.93 10.703 1 98.12 223 HIS A C 1
ATOM 1723 O O . HIS A 1 223 ? 21.766 14.398 11.203 1 98.12 223 HIS A O 1
ATOM 1729 N N . PRO A 1 224 ? 23.391 12.852 11.18 1 97.44 224 PRO A N 1
ATOM 1730 C CA . PRO A 1 224 ? 22.781 12.062 12.25 1 97.44 224 PRO A CA 1
ATOM 1731 C C . PRO A 1 224 ? 22.547 12.875 13.516 1 97.44 224 PRO A C 1
ATOM 1733 O O . PRO A 1 224 ? 21.625 12.57 14.289 1 97.44 224 PRO A O 1
ATOM 1736 N N . GLU A 1 225 ? 23.312 13.938 13.719 1 97.62 225 GLU A N 1
ATOM 1737 C CA . GLU A 1 225 ? 23.156 14.797 14.883 1 97.62 225 GLU A CA 1
ATOM 1738 C C . GLU A 1 225 ? 21.797 15.492 14.875 1 97.62 225 GLU A C 1
ATOM 1740 O O . GLU A 1 225 ? 21.234 15.766 15.938 1 97.62 225 GLU A O 1
ATOM 1745 N N . LEU A 1 226 ? 21.281 15.773 13.75 1 98.12 226 LEU A N 1
ATOM 1746 C CA . LEU A 1 226 ? 19.953 16.391 13.641 1 98.12 226 LEU A CA 1
ATOM 1747 C C . LEU A 1 226 ? 18.859 15.391 13.953 1 98.12 226 LEU A C 1
ATOM 1749 O O . LEU A 1 226 ? 17.891 15.711 14.641 1 98.12 226 LEU A O 1
ATOM 1753 N N . VAL A 1 227 ? 19.031 14.156 13.438 1 97.44 227 VAL A N 1
ATOM 1754 C CA . VAL A 1 227 ? 18.047 13.094 13.648 1 97.44 227 VAL A CA 1
ATOM 1755 C C . VAL A 1 227 ? 17.969 12.758 15.133 1 97.44 227 VAL A C 1
ATOM 1757 O O . VAL A 1 227 ? 16.891 12.445 15.641 1 97.44 227 VAL A O 1
ATOM 1760 N N . GLU A 1 228 ? 19 12.953 15.828 1 97.12 228 GLU A N 1
ATOM 1761 C CA . GLU A 1 228 ? 19.078 12.609 17.25 1 97.12 228 GLU A CA 1
ATOM 1762 C C . GLU A 1 228 ? 18.344 13.633 18.109 1 97.12 228 GLU A C 1
ATOM 1764 O O . GLU A 1 228 ? 17.969 13.336 19.25 1 97.12 228 GLU A O 1
ATOM 1769 N N . LEU A 1 229 ? 18.125 14.852 17.594 1 96.5 229 LEU A N 1
ATOM 1770 C CA . LEU A 1 229 ? 17.531 15.938 18.359 1 96.5 229 LEU A CA 1
ATOM 1771 C C . LEU A 1 229 ? 16.188 15.516 18.953 1 96.5 229 LEU A C 1
ATOM 1773 O O . LEU A 1 229 ? 15.891 15.859 20.109 1 96.5 229 LEU A O 1
ATOM 1777 N N . ASN A 1 230 ? 15.422 14.727 18.172 1 95.69 230 ASN A N 1
ATOM 1778 C CA . ASN A 1 230 ? 14.086 14.414 18.656 1 95.69 230 ASN A CA 1
ATOM 1779 C C . ASN A 1 230 ? 13.852 12.906 18.719 1 95.69 230 ASN A C 1
ATOM 1781 O O . ASN A 1 230 ? 12.703 12.453 18.781 1 95.69 230 ASN A O 1
ATOM 1785 N N . ALA A 1 231 ? 14.844 12.094 18.688 1 92.81 231 ALA A N 1
ATOM 1786 C CA . ALA A 1 231 ? 14.734 10.641 18.703 1 92.81 231 ALA A CA 1
ATOM 1787 C C . ALA A 1 231 ? 14.117 10.148 20 1 92.81 231 ALA A C 1
ATOM 1789 O O . ALA A 1 231 ? 13.484 9.086 20.047 1 92.81 231 ALA A O 1
ATOM 1790 N N . HIS A 1 232 ? 14.219 10.953 21.047 1 90.31 232 HIS A N 1
ATOM 1791 C CA . HIS A 1 232 ? 13.781 10.555 22.375 1 90.31 232 HIS A CA 1
ATOM 1792 C C . HIS A 1 232 ? 12.297 10.867 22.578 1 90.31 232 HIS A C 1
ATOM 1794 O O . HIS A 1 232 ? 11.688 10.398 23.547 1 90.31 232 HIS A O 1
ATOM 1800 N N . VAL A 1 233 ? 11.68 11.672 21.719 1 89.06 233 VAL A N 1
ATOM 1801 C CA . VAL A 1 233 ? 10.312 12.141 21.906 1 89.06 233 VAL A CA 1
ATOM 1802 C C . VAL A 1 233 ? 9.336 10.984 21.719 1 89.06 233 VAL A C 1
ATOM 1804 O O . VAL A 1 233 ? 9.289 10.367 20.656 1 89.06 233 VAL A O 1
ATOM 1807 N N . PRO A 1 234 ? 8.562 10.648 22.75 1 81.5 234 PRO A N 1
ATOM 1808 C CA . PRO A 1 234 ? 7.582 9.57 22.609 1 81.5 234 PRO A CA 1
ATOM 1809 C C . PRO A 1 234 ? 6.383 9.969 21.75 1 81.5 234 PRO A C 1
ATOM 1811 O O . PRO A 1 234 ? 5.973 11.133 21.766 1 81.5 234 PRO A O 1
ATOM 1814 N N . GLN A 1 235 ? 6 9 20.906 1 72.62 235 GLN A N 1
ATOM 1815 C CA . GLN A 1 235 ? 4.758 9.258 20.188 1 72.62 235 GLN A CA 1
ATOM 1816 C C . GLN A 1 235 ? 3.543 8.992 21.078 1 72.62 235 GLN A C 1
ATOM 1818 O O . GLN A 1 235 ? 3.438 7.934 21.688 1 72.62 235 GLN A O 1
ATOM 1823 N N . LYS A 1 236 ? 2.758 10.039 21.141 1 63.12 236 LYS A N 1
ATOM 1824 C CA . LYS A 1 236 ? 1.538 9.859 21.922 1 63.12 236 LYS A CA 1
ATOM 1825 C C . LYS A 1 236 ? 0.67 8.75 21.328 1 63.12 236 LYS A C 1
ATOM 1827 O O . LYS A 1 236 ? 0.55 8.625 20.109 1 63.12 236 LYS A O 1
ATOM 1832 N N . GLU A 1 237 ? 0.255 7.805 22.125 1 59.34 237 GLU A N 1
ATOM 1833 C CA . GLU A 1 237 ? -0.627 6.723 21.703 1 59.34 237 GLU A CA 1
ATOM 1834 C C . GLU A 1 237 ? -1.964 7.262 21.203 1 59.34 237 GLU A C 1
ATOM 1836 O O . GLU A 1 237 ? -2.406 8.328 21.641 1 59.34 237 GLU A O 1
ATOM 1841 N N . LEU A 1 238 ? -2.438 6.727 20.125 1 53.94 238 LEU A N 1
ATOM 1842 C CA . LEU A 1 238 ? -3.723 7.102 19.547 1 53.94 238 LEU A CA 1
ATOM 1843 C C . LEU A 1 238 ? -4.773 7.305 20.625 1 53.94 238 LEU A C 1
ATOM 1845 O O . LEU A 1 238 ? -5.637 8.18 20.516 1 53.94 238 LEU A O 1
ATOM 1849 N N . SER A 1 239 ? -4.73 6.629 21.688 1 43.72 239 SER A N 1
ATOM 1850 C CA . SER A 1 239 ? -5.703 6.75 22.781 1 43.72 239 SER A CA 1
ATOM 1851 C C . SER A 1 239 ? -5.457 8.008 23.594 1 43.72 239 SER A C 1
ATOM 1853 O O . SER A 1 239 ? -6.344 8.477 24.312 1 43.72 239 SER A O 1
ATOM 1855 N N . GLN A 1 24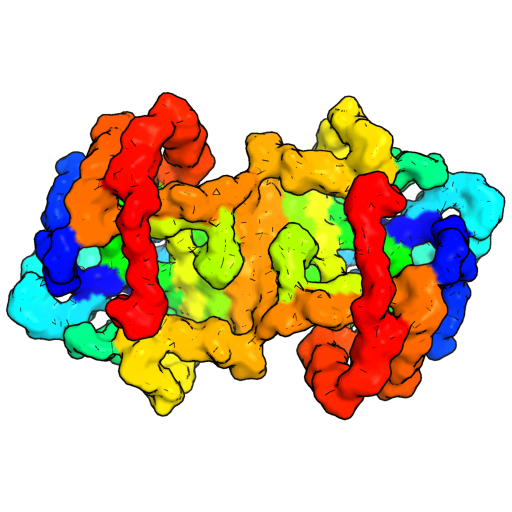0 ? -4.281 8.633 23.406 1 41.41 240 GLN A N 1
ATOM 1856 C CA . GLN A 1 240 ? -3.914 9.758 24.266 1 41.41 240 GLN A CA 1
ATOM 1857 C C . GLN A 1 240 ? -3.928 11.07 23.469 1 41.41 240 GLN A C 1
ATOM 1859 O O . GLN A 1 240 ? -3.697 12.141 24.047 1 41.41 240 GLN A O 1
ATOM 1864 N N . ALA A 1 241 ? -4.164 10.977 22.266 1 42.69 241 ALA A N 1
ATOM 1865 C CA . ALA A 1 241 ? -4.055 12.188 21.453 1 42.69 241 ALA A CA 1
ATOM 1866 C C . ALA A 1 241 ? -5.371 12.961 21.438 1 42.69 241 ALA A C 1
ATOM 1868 O O . ALA A 1 241 ? -6.449 12.359 21.469 1 42.69 241 ALA A O 1
ATOM 1869 N N . MET B 1 1 ? -0.813 1.184 -22.328 1 85.94 1 MET B N 1
ATOM 1870 C CA . MET B 1 1 ? 0.246 0.373 -21.734 1 85.94 1 MET B CA 1
ATOM 1871 C C . MET B 1 1 ? -0.09 -1.112 -21.828 1 85.94 1 MET B C 1
ATOM 1873 O O . MET B 1 1 ? -1.242 -1.506 -21.625 1 85.94 1 MET B O 1
ATOM 1877 N N . THR B 1 2 ? 0.835 -1.951 -22.344 1 95.94 2 THR B N 1
ATOM 1878 C CA . THR B 1 2 ? 0.628 -3.385 -22.516 1 95.94 2 THR B CA 1
ATOM 1879 C C . THR B 1 2 ? 1.034 -4.141 -21.266 1 95.94 2 THR B C 1
ATOM 1881 O O . THR B 1 2 ? 2.09 -3.875 -20.672 1 95.94 2 THR B O 1
ATOM 1884 N N . THR B 1 3 ? 0.142 -5.008 -20.797 1 98.44 3 THR B N 1
ATOM 1885 C CA . THR B 1 3 ? 0.368 -5.762 -19.578 1 98.44 3 THR B CA 1
ATOM 1886 C C . THR B 1 3 ? 0.493 -7.254 -19.875 1 98.44 3 THR B C 1
ATOM 1888 O O . THR B 1 3 ? -0.4 -7.848 -20.484 1 98.44 3 THR B O 1
ATOM 1891 N N . LEU B 1 4 ? 1.594 -7.836 -19.5 1 98.75 4 LEU B N 1
ATOM 1892 C CA . LEU B 1 4 ? 1.88 -9.258 -19.672 1 98.75 4 LEU B CA 1
ATOM 1893 C C . LEU B 1 4 ? 1.862 -9.992 -18.344 1 98.75 4 LEU B C 1
ATOM 1895 O O . LEU B 1 4 ? 2.479 -9.539 -17.375 1 98.75 4 LEU B O 1
ATOM 1899 N N . GLY B 1 5 ? 1.067 -11.047 -18.266 1 98.81 5 GLY B N 1
ATOM 1900 C CA . GLY B 1 5 ? 1.206 -11.977 -17.156 1 98.81 5 GLY B CA 1
ATOM 1901 C C . GLY B 1 5 ? 2.197 -13.086 -17.438 1 98.81 5 GLY B C 1
ATOM 1902 O O . GLY B 1 5 ? 2.248 -13.617 -18.547 1 98.81 5 GLY B O 1
ATOM 1903 N N . ILE B 1 6 ? 3.033 -13.406 -16.484 1 98.94 6 ILE B N 1
ATOM 1904 C CA . ILE B 1 6 ? 3.92 -14.562 -16.578 1 98.94 6 ILE B CA 1
ATOM 1905 C C . ILE B 1 6 ? 3.699 -15.477 -15.367 1 98.94 6 ILE B C 1
ATOM 1907 O O . ILE B 1 6 ? 3.812 -15.031 -14.219 1 98.94 6 ILE B O 1
ATOM 1911 N N . ILE B 1 7 ? 3.357 -16.719 -15.633 1 98.88 7 ILE B N 1
ATOM 1912 C CA . ILE B 1 7 ? 3.207 -17.734 -14.602 1 98.88 7 ILE B CA 1
ATOM 1913 C C . ILE B 1 7 ? 4.434 -18.641 -14.586 1 98.88 7 ILE B C 1
ATOM 1915 O O . ILE B 1 7 ? 4.715 -19.328 -15.57 1 98.88 7 ILE B O 1
ATOM 1919 N N . GLN B 1 8 ? 5.184 -18.625 -13.547 1 98.44 8 GLN B N 1
ATOM 1920 C CA . GLN B 1 8 ? 6.285 -19.578 -13.438 1 98.44 8 GLN B CA 1
ATOM 1921 C C . GLN B 1 8 ? 5.789 -20.938 -12.938 1 98.44 8 GLN B C 1
ATOM 1923 O O . GLN B 1 8 ? 5.09 -21.016 -11.93 1 98.44 8 GLN B O 1
ATOM 1928 N N . ALA B 1 9 ? 6.113 -21.938 -13.664 1 98.06 9 ALA B N 1
ATOM 1929 C CA . ALA B 1 9 ? 5.637 -23.281 -13.359 1 98.06 9 ALA B CA 1
ATOM 1930 C C . ALA B 1 9 ? 6.699 -24.328 -13.695 1 98.06 9 ALA B C 1
ATOM 1932 O O . ALA B 1 9 ? 7.391 -24.219 -14.711 1 98.06 9 ALA B O 1
ATOM 1933 N N . ARG B 1 10 ? 6.816 -25.281 -12.852 1 97 10 ARG B N 1
ATOM 1934 C CA . ARG B 1 10 ? 7.652 -26.438 -13.148 1 97 10 ARG B CA 1
ATOM 1935 C C . ARG B 1 10 ? 7.176 -27.672 -12.383 1 97 10 ARG B C 1
ATOM 1937 O O . ARG B 1 10 ? 6.457 -27.547 -11.391 1 97 10 ARG B O 1
ATOM 1944 N N . MET B 1 11 ? 7.594 -28.828 -12.883 1 96.56 11 MET B N 1
ATOM 1945 C CA . MET B 1 11 ? 7.223 -30.094 -12.258 1 96.56 11 MET B CA 1
ATOM 1946 C C . MET B 1 11 ? 8.109 -30.391 -11.047 1 96.56 11 MET B C 1
ATOM 1948 O O . MET B 1 11 ? 7.738 -31.172 -10.172 1 96.56 11 MET B O 1
ATOM 1952 N N . GLY B 1 12 ? 9.219 -29.625 -11.039 1 89.62 12 GLY B N 1
ATOM 1953 C CA . GLY B 1 12 ? 10.203 -29.906 -10.008 1 89.62 12 GLY B CA 1
ATOM 1954 C C . GLY B 1 12 ? 9.805 -29.359 -8.648 1 89.62 12 GLY B C 1
ATOM 1955 O O . GLY B 1 12 ? 9.461 -28.172 -8.516 1 89.62 12 GLY B O 1
ATOM 1956 N N . SER B 1 13 ? 9.242 -30.125 -7.715 1 87.5 13 SER B N 1
ATOM 1957 C CA . SER B 1 13 ? 8.945 -29.859 -6.316 1 87.5 13 SER B CA 1
ATOM 1958 C C . SER B 1 13 ? 9.375 -31.016 -5.422 1 87.5 13 SER B C 1
ATOM 1960 O O . SER B 1 13 ? 9.07 -32.156 -5.707 1 87.5 13 SER B O 1
ATOM 1962 N N . THR B 1 14 ? 10.062 -30.688 -4.422 1 87.62 14 THR B N 1
ATOM 1963 C CA . THR B 1 14 ? 10.609 -31.75 -3.582 1 87.62 14 THR B CA 1
ATOM 1964 C C . THR B 1 14 ? 9.547 -32.281 -2.619 1 87.62 14 THR B C 1
ATOM 1966 O O . THR B 1 14 ? 9.398 -33.5 -2.461 1 87.62 14 THR B O 1
ATOM 1969 N N . ARG B 1 15 ? 8.75 -31.484 -2.018 1 90.88 15 ARG B N 1
ATOM 1970 C CA . ARG B 1 15 ? 7.82 -31.875 -0.965 1 90.88 15 ARG B CA 1
ATOM 1971 C C . ARG B 1 15 ? 6.512 -32.375 -1.556 1 90.88 15 ARG B C 1
ATOM 1973 O O . ARG B 1 15 ? 5.824 -33.219 -0.941 1 90.88 15 ARG B O 1
ATOM 1980 N N . LEU B 1 16 ? 6.133 -31.875 -2.76 1 93.44 16 LEU B N 1
ATOM 1981 C CA . LEU B 1 16 ? 4.914 -32.281 -3.455 1 93.44 16 LEU B CA 1
ATOM 1982 C C . LEU B 1 16 ? 5.145 -32.344 -4.961 1 93.44 16 LEU B C 1
ATOM 1984 O O . LEU B 1 16 ? 4.68 -31.469 -5.703 1 93.44 16 LEU B O 1
ATOM 1988 N N . PRO B 1 17 ? 5.828 -33.438 -5.379 1 92.88 17 PRO B N 1
ATOM 1989 C CA . PRO B 1 17 ? 6.219 -33.531 -6.789 1 92.88 17 PRO B CA 1
ATOM 1990 C C . PRO B 1 17 ? 5.031 -33.438 -7.742 1 92.88 17 PRO B C 1
ATOM 1992 O O . PRO B 1 17 ? 3.979 -34.031 -7.484 1 92.88 17 PRO B O 1
ATOM 1995 N N . GLY B 1 18 ? 5.195 -32.656 -8.742 1 95.56 18 GLY B N 1
ATOM 1996 C CA . GLY B 1 18 ? 4.207 -32.531 -9.805 1 95.56 18 GLY B CA 1
ATOM 1997 C C . GLY B 1 18 ? 2.973 -31.766 -9.383 1 95.56 18 GLY B C 1
ATOM 1998 O O . GLY B 1 18 ? 1.919 -31.875 -10.016 1 95.56 18 GLY B O 1
ATOM 1999 N N . LYS B 1 19 ? 3.014 -31 -8.367 1 96.56 19 LYS B N 1
ATOM 2000 C CA . LYS B 1 19 ? 1.846 -30.359 -7.773 1 96.56 19 LYS B CA 1
ATOM 2001 C C . LYS B 1 19 ? 1.134 -29.469 -8.797 1 96.56 19 LYS B C 1
ATOM 2003 O O . LYS B 1 19 ? -0.094 -29.359 -8.781 1 96.56 19 LYS B O 1
ATOM 2008 N N . VAL B 1 20 ? 1.772 -28.859 -9.766 1 98.06 20 VAL B N 1
ATOM 2009 C CA . VAL B 1 20 ? 1.191 -27.859 -10.648 1 98.06 20 VAL B CA 1
ATOM 2010 C C . VAL B 1 20 ? 0.234 -28.531 -11.633 1 98.06 20 VAL B C 1
ATOM 2012 O O . VAL B 1 20 ? -0.65 -27.875 -12.188 1 98.06 20 VAL B O 1
ATOM 2015 N N . LEU B 1 21 ? 0.398 -29.875 -11.789 1 98.31 21 LEU B N 1
ATOM 2016 C CA . LEU B 1 21 ? -0.474 -30.562 -12.734 1 98.31 21 LEU B CA 1
ATOM 2017 C C . LEU B 1 21 ? -1.446 -31.484 -12.008 1 98.31 21 LEU B C 1
ATOM 2019 O O . LEU B 1 21 ? -2.25 -32.188 -12.641 1 98.31 21 LEU B O 1
ATOM 2023 N N . ARG B 1 22 ? -1.355 -31.516 -10.664 1 97.5 22 ARG B N 1
ATOM 2024 C CA . ARG B 1 22 ? -2.389 -32.219 -9.914 1 97.5 22 ARG B CA 1
ATOM 2025 C C . ARG B 1 22 ? -3.756 -31.578 -10.133 1 97.5 22 ARG B C 1
ATOM 2027 O O . ARG B 1 22 ? -3.852 -30.375 -10.406 1 97.5 22 ARG B O 1
ATOM 2034 N N . ARG B 1 23 ? -4.742 -32.375 -9.961 1 96.69 23 ARG B N 1
ATOM 2035 C CA . ARG B 1 23 ? -6.078 -31.875 -10.25 1 96.69 23 ARG B CA 1
ATOM 2036 C C . ARG B 1 23 ? -6.801 -31.469 -8.969 1 96.69 23 ARG B C 1
ATOM 2038 O O . ARG B 1 23 ? -6.801 -32.219 -7.988 1 96.69 23 ARG B O 1
ATOM 2045 N N . LEU B 1 24 ? -7.312 -30.359 -8.93 1 95.31 24 LEU B N 1
ATOM 2046 C CA . LEU B 1 24 ? -8.203 -29.797 -7.918 1 95.31 24 LEU B CA 1
ATOM 2047 C C . LEU B 1 24 ? -9.586 -29.531 -8.5 1 95.31 24 LEU B C 1
ATOM 2049 O O . LEU B 1 24 ? -9.781 -28.578 -9.258 1 95.31 24 LEU B O 1
ATOM 2053 N N . GLY B 1 25 ? -10.516 -30.344 -8.047 1 92.12 25 GLY B N 1
ATOM 2054 C CA . GLY B 1 25 ? -11.789 -30.297 -8.758 1 92.12 25 GLY B CA 1
ATOM 2055 C C . GLY B 1 25 ? -11.672 -30.656 -10.227 1 92.12 25 GLY B C 1
ATOM 2056 O O . GLY B 1 25 ? -11.094 -31.703 -10.562 1 92.12 25 GLY B O 1
ATOM 2057 N N . GLY B 1 26 ? -12.109 -29.859 -11.102 1 93.94 26 GLY B N 1
ATOM 2058 C CA . GLY B 1 26 ? -12.156 -30.172 -12.523 1 93.94 26 GLY B CA 1
ATOM 2059 C C . GLY B 1 26 ? -10.961 -29.625 -13.281 1 93.94 26 GLY B C 1
ATOM 2060 O O . GLY B 1 26 ? -10.883 -29.75 -14.508 1 93.94 26 GLY B O 1
ATOM 2061 N N . ARG B 1 27 ? -9.992 -29.141 -12.578 1 97.06 27 ARG B N 1
ATOM 2062 C CA . ARG B 1 27 ? -8.898 -28.453 -13.25 1 97.06 27 ARG B CA 1
ATOM 2063 C C . ARG B 1 27 ? -7.559 -28.766 -12.586 1 97.06 27 ARG B C 1
ATOM 2065 O O . ARG B 1 27 ? -7.512 -29.094 -11.398 1 97.06 27 ARG B O 1
ATOM 2072 N N . THR B 1 28 ? -6.504 -28.672 -13.406 1 98.12 28 THR B N 1
ATOM 2073 C CA . THR B 1 28 ? -5.184 -28.734 -12.797 1 98.12 28 THR B CA 1
ATOM 2074 C C . THR B 1 28 ? -4.914 -27.469 -11.969 1 98.12 28 THR B C 1
ATOM 2076 O O . THR B 1 28 ? -5.578 -26.453 -12.156 1 98.12 28 THR B O 1
ATOM 2079 N N . VAL B 1 29 ? -3.953 -27.562 -11.094 1 98.19 29 VAL B N 1
ATOM 2080 C CA . VAL B 1 29 ? -3.531 -26.422 -10.305 1 98.19 29 VAL B CA 1
ATOM 2081 C C . VAL B 1 29 ? -3.117 -25.281 -11.242 1 98.19 29 VAL B C 1
ATOM 2083 O O . VAL B 1 29 ? -3.561 -24.141 -11.07 1 98.19 29 VAL B O 1
ATOM 2086 N N . LEU B 1 30 ? -2.359 -25.594 -12.273 1 98.69 30 LEU B N 1
ATOM 2087 C CA . LEU B 1 30 ? -1.904 -24.609 -13.242 1 98.69 30 LEU B CA 1
ATOM 2088 C C . LEU B 1 30 ? -3.088 -23.953 -13.953 1 98.69 30 LEU B C 1
ATOM 2090 O O . LEU B 1 30 ? -3.123 -22.734 -14.125 1 98.69 30 LEU B O 1
ATOM 2094 N N . HIS B 1 31 ? -4.031 -24.766 -14.344 1 98.56 31 HIS B N 1
ATOM 2095 C CA . HIS B 1 31 ? -5.199 -24.25 -15.055 1 98.56 31 HIS B CA 1
ATOM 2096 C C . HIS B 1 31 ? -5.973 -23.266 -14.188 1 98.56 31 HIS B C 1
ATOM 2098 O O . HIS B 1 31 ? -6.5 -22.266 -14.688 1 98.56 31 HIS B O 1
ATOM 2104 N N . ARG B 1 32 ? -6.086 -23.531 -12.93 1 98.25 32 ARG B N 1
ATOM 2105 C CA . ARG B 1 32 ? -6.777 -22.625 -12.016 1 98.25 32 ARG B CA 1
ATOM 2106 C C . ARG B 1 32 ? -6.082 -21.266 -11.953 1 98.25 32 ARG B C 1
ATOM 2108 O O . ARG B 1 32 ? -6.738 -20.219 -11.953 1 98.25 32 ARG B O 1
ATOM 2115 N N . VAL B 1 33 ? -4.77 -21.25 -11.898 1 98.38 33 VAL B N 1
ATOM 2116 C CA . VAL B 1 33 ? -4 -20.016 -11.852 1 98.38 33 VAL B CA 1
ATOM 2117 C C . VAL B 1 33 ? -4.18 -19.25 -13.164 1 98.38 33 VAL B C 1
ATOM 2119 O O . VAL B 1 33 ? -4.418 -18.031 -13.156 1 98.38 33 VAL B O 1
ATOM 2122 N N . VAL B 1 34 ? -4.113 -19.953 -14.305 1 98.69 34 VAL B N 1
ATOM 2123 C CA . VAL B 1 34 ? -4.289 -19.344 -15.625 1 98.69 34 VAL B CA 1
ATOM 2124 C C . VAL B 1 34 ? -5.66 -18.688 -15.711 1 98.69 34 VAL B C 1
ATOM 2126 O O . VAL B 1 34 ? -5.77 -17.531 -16.125 1 98.69 34 VAL B O 1
ATOM 2129 N N . ARG B 1 35 ? -6.625 -19.406 -15.289 1 98.12 35 ARG B N 1
ATOM 2130 C CA . ARG B 1 35 ? -7.988 -18.891 -15.359 1 98.12 35 ARG B CA 1
ATOM 2131 C C . ARG B 1 35 ? -8.148 -17.656 -14.492 1 98.12 35 ARG B C 1
ATOM 2133 O O . ARG B 1 35 ? -8.711 -16.656 -14.938 1 98.12 35 ARG B O 1
ATOM 2140 N N . ALA B 1 36 ? -7.676 -17.703 -13.281 1 97.94 36 ALA B N 1
ATOM 2141 C CA . ALA B 1 36 ? -7.789 -16.562 -12.367 1 97.94 36 ALA B CA 1
ATOM 2142 C C . ALA B 1 36 ? -7.055 -15.344 -12.922 1 97.94 36 ALA B C 1
ATOM 2144 O O . ALA B 1 36 ? -7.57 -14.227 -12.867 1 97.94 36 ALA B O 1
ATOM 2145 N N . ALA B 1 37 ? -5.848 -15.562 -13.422 1 98.5 37 ALA B N 1
ATOM 2146 C CA . ALA B 1 37 ? -5.078 -14.469 -14.016 1 98.5 37 ALA B CA 1
ATOM 2147 C C . ALA B 1 37 ? -5.84 -13.828 -15.164 1 98.5 37 ALA B C 1
ATOM 2149 O O . ALA B 1 37 ? -5.953 -12.602 -15.234 1 98.5 37 ALA B O 1
ATOM 2150 N N . ARG B 1 38 ? -6.426 -14.633 -16.047 1 98.44 38 ARG B N 1
ATOM 2151 C CA . ARG B 1 38 ? -7.191 -14.133 -17.188 1 98.44 38 ARG B CA 1
ATOM 2152 C C . ARG B 1 38 ? -8.453 -13.414 -16.734 1 98.44 38 ARG B C 1
ATOM 2154 O O . ARG B 1 38 ? -8.82 -12.375 -17.281 1 98.44 38 ARG B O 1
ATOM 2161 N N . ASP B 1 39 ? -9.062 -13.969 -15.719 1 98.19 39 ASP B N 1
ATOM 2162 C CA . ASP B 1 39 ? -10.32 -13.422 -15.219 1 98.19 39 ASP B CA 1
ATOM 2163 C C . ASP B 1 39 ? -10.102 -12.039 -14.594 1 98.19 39 ASP B C 1
ATOM 2165 O O . ASP B 1 39 ? -11.062 -11.305 -14.359 1 98.19 39 ASP B O 1
ATOM 2169 N N . SER B 1 40 ? -8.875 -11.672 -14.25 1 98.25 40 SER B N 1
ATOM 2170 C CA . SER B 1 40 ? -8.602 -10.336 -13.734 1 98.25 40 SER B CA 1
ATOM 2171 C C . SER B 1 40 ? -8.953 -9.266 -14.758 1 98.25 40 SER B C 1
ATOM 2173 O O . SER B 1 40 ? -9.234 -8.117 -14.391 1 98.25 40 SER B O 1
ATOM 2175 N N . GLY B 1 41 ? -8.805 -9.602 -16.031 1 98.38 41 GLY B N 1
ATOM 2176 C CA . GLY B 1 41 ? -9.195 -8.711 -17.109 1 98.38 41 GLY B CA 1
ATOM 2177 C C . GLY B 1 41 ? -8.164 -7.637 -17.406 1 98.38 41 GLY B C 1
ATOM 2178 O O . GLY B 1 41 ? -8.406 -6.738 -18.219 1 98.38 41 GLY B O 1
ATOM 2179 N N . VAL B 1 42 ? -7.031 -7.746 -16.828 1 98.25 42 VAL B N 1
ATOM 2180 C CA . VAL B 1 42 ? -6.082 -6.641 -16.938 1 98.25 42 VAL B CA 1
ATOM 2181 C C . VAL B 1 42 ? -4.922 -7.051 -17.844 1 98.25 42 VAL B C 1
ATOM 2183 O O . VAL B 1 42 ? -4.051 -6.234 -18.156 1 98.25 42 VAL B O 1
ATOM 2186 N N . LEU B 1 43 ? -4.871 -8.336 -18.25 1 98.38 43 LEU B N 1
ATOM 2187 C CA . LEU B 1 43 ? -3.736 -8.836 -19.016 1 98.38 43 LEU B CA 1
ATOM 2188 C C . LEU B 1 43 ? -4.012 -8.758 -20.516 1 98.38 43 LEU B C 1
ATOM 2190 O O . LEU B 1 43 ? -5.086 -9.148 -20.969 1 98.38 43 LEU B O 1
ATOM 2194 N N . ASP B 1 44 ? -3.062 -8.266 -21.234 1 98.12 44 ASP B N 1
ATOM 2195 C CA . ASP B 1 44 ? -3.117 -8.312 -22.703 1 98.12 44 ASP B CA 1
ATOM 2196 C C . ASP B 1 44 ? -2.619 -9.656 -23.234 1 98.12 44 ASP B C 1
ATOM 2198 O O . ASP B 1 44 ? -2.994 -10.07 -24.328 1 98.12 44 ASP B O 1
ATOM 2202 N N . ASP B 1 45 ? -1.776 -10.297 -22.516 1 97.75 45 ASP B N 1
ATOM 2203 C CA . ASP B 1 45 ? -1.201 -11.594 -22.844 1 97.75 45 ASP B CA 1
ATOM 2204 C C . ASP B 1 45 ? -0.796 -12.352 -21.578 1 97.75 45 ASP B C 1
ATOM 2206 O O . ASP B 1 45 ? -0.602 -11.742 -20.516 1 97.75 45 ASP B O 1
ATOM 2210 N N . LEU B 1 46 ? -0.754 -13.633 -21.688 1 98.69 46 LEU B N 1
ATOM 2211 C CA . LEU B 1 46 ? -0.38 -14.508 -20.578 1 98.69 46 LEU B CA 1
ATOM 2212 C C . LEU B 1 46 ? 0.494 -15.656 -21.078 1 98.69 46 LEU B C 1
ATOM 2214 O O . LEU B 1 46 ? 0.168 -16.312 -22.062 1 98.69 46 LEU B O 1
ATOM 2218 N N . VAL B 1 47 ? 1.61 -15.859 -20.422 1 98.88 47 VAL B N 1
ATOM 2219 C CA . VAL B 1 47 ? 2.547 -16.906 -20.812 1 98.88 47 VAL B CA 1
ATOM 2220 C C . VAL B 1 47 ? 2.973 -17.703 -19.594 1 98.88 47 VAL B C 1
ATOM 2222 O O . VAL B 1 47 ? 3.217 -17.141 -18.516 1 98.88 47 VAL B O 1
ATOM 2225 N N . VAL B 1 48 ? 2.988 -19 -19.734 1 98.88 48 VAL B N 1
ATOM 2226 C CA . VAL B 1 48 ? 3.594 -19.859 -18.703 1 98.88 48 VAL B CA 1
ATOM 2227 C C . VAL B 1 48 ? 5.086 -20.016 -19 1 98.88 48 VAL B C 1
ATOM 2229 O O . VAL B 1 48 ? 5.473 -20.375 -20.109 1 98.88 48 VAL B O 1
ATOM 2232 N N . ALA B 1 49 ? 5.926 -19.672 -18.078 1 98.81 49 ALA B N 1
ATOM 2233 C CA . ALA B 1 49 ? 7.367 -19.891 -18.156 1 98.81 49 ALA B CA 1
ATOM 2234 C C . ALA B 1 49 ? 7.773 -21.156 -17.422 1 98.81 49 ALA B C 1
ATOM 2236 O O . ALA B 1 49 ? 7.703 -21.219 -16.188 1 98.81 49 ALA B O 1
ATOM 2237 N N . THR B 1 50 ? 8.211 -22.172 -18.125 1 98.69 50 THR B N 1
ATOM 2238 C CA . THR B 1 50 ? 8.633 -23.438 -17.547 1 98.69 50 THR B CA 1
ATOM 2239 C C . THR B 1 50 ? 10.062 -23.766 -17.953 1 98.69 50 THR B C 1
ATOM 2241 O O . THR B 1 50 ? 10.789 -22.906 -18.453 1 98.69 50 THR B O 1
ATOM 2244 N N . THR B 1 51 ? 10.609 -24.969 -17.562 1 98.44 51 THR B N 1
ATOM 2245 C CA . THR B 1 51 ? 12.023 -25.25 -17.781 1 98.44 51 THR B CA 1
ATOM 2246 C C . THR B 1 51 ? 12.211 -26.109 -19.031 1 98.44 51 THR B C 1
ATOM 2248 O O . THR B 1 51 ? 11.234 -26.609 -19.594 1 98.44 51 THR B O 1
ATOM 2251 N N . THR B 1 52 ? 13.453 -26.25 -19.438 1 98.25 52 THR B N 1
ATOM 2252 C CA . THR B 1 52 ? 13.805 -27.062 -20.594 1 98.25 52 THR B CA 1
ATOM 2253 C C . THR B 1 52 ? 13.93 -28.531 -20.203 1 98.25 52 THR B C 1
ATOM 2255 O O . THR B 1 52 ? 14.203 -29.375 -21.047 1 98.25 52 THR B O 1
ATOM 2258 N N . GLU B 1 53 ? 13.695 -28.812 -18.984 1 97.56 53 GLU B N 1
ATOM 2259 C CA . GLU B 1 53 ? 13.828 -30.203 -18.531 1 97.56 53 GLU B CA 1
ATOM 2260 C C . GLU B 1 53 ? 12.711 -31.078 -19.094 1 97.56 53 GLU B C 1
ATOM 2262 O O . GLU B 1 53 ? 11.586 -30.609 -19.281 1 97.56 53 GLU B O 1
ATOM 2267 N N . ALA B 1 54 ? 13.047 -32.312 -19.234 1 98 54 ALA B N 1
ATOM 2268 C CA . ALA B 1 54 ? 12.102 -33.25 -19.828 1 98 54 ALA B CA 1
ATOM 2269 C C . ALA B 1 54 ? 10.859 -33.406 -18.953 1 98 54 ALA B C 1
ATOM 2271 O O . ALA B 1 54 ? 9.75 -33.562 -19.469 1 98 54 ALA B O 1
ATOM 2272 N N . ALA B 1 55 ? 11.039 -33.375 -17.703 1 96.88 55 ALA B N 1
ATOM 2273 C CA . ALA B 1 55 ? 9.914 -33.531 -16.781 1 96.88 55 ALA B CA 1
ATOM 2274 C C . ALA B 1 55 ? 8.875 -32.438 -17.031 1 96.88 55 ALA B C 1
ATOM 2276 O O . ALA B 1 55 ? 7.684 -32.656 -16.766 1 96.88 55 ALA B O 1
ATOM 2277 N N . ASP B 1 56 ? 9.258 -31.312 -17.594 1 98.38 56 ASP B N 1
ATOM 2278 C CA . ASP B 1 56 ? 8.359 -30.172 -17.766 1 98.38 56 ASP B CA 1
ATOM 2279 C C . ASP B 1 56 ? 7.688 -30.188 -19.125 1 98.38 56 ASP B C 1
ATOM 2281 O O . ASP B 1 56 ? 6.945 -29.266 -19.469 1 98.38 56 ASP B O 1
ATOM 2285 N N . ASP B 1 57 ? 7.969 -31.234 -19.922 1 98.69 57 ASP B N 1
ATOM 2286 C CA . ASP B 1 57 ? 7.18 -31.453 -21.125 1 98.69 57 ASP B CA 1
ATOM 2287 C C . ASP B 1 57 ? 5.691 -31.531 -20.797 1 98.69 57 ASP B C 1
ATOM 2289 O O . ASP B 1 57 ? 4.852 -31.109 -21.594 1 98.69 57 ASP B O 1
ATOM 2293 N N . ALA B 1 58 ? 5.43 -32.094 -19.688 1 98.56 58 ALA B N 1
ATOM 2294 C CA . ALA B 1 58 ? 4.039 -32.25 -19.266 1 98.56 58 ALA B CA 1
ATOM 2295 C C . ALA B 1 58 ? 3.396 -30.875 -19.031 1 98.56 58 ALA B C 1
ATOM 2297 O O . ALA B 1 58 ? 2.201 -30.703 -19.281 1 98.56 58 ALA B O 1
ATOM 2298 N N . VAL B 1 59 ? 4.102 -29.906 -18.531 1 98.81 59 VAL B N 1
ATOM 2299 C CA . VAL B 1 59 ? 3.598 -28.562 -18.328 1 98.81 59 VAL B CA 1
ATOM 2300 C C . VAL B 1 59 ? 3.266 -27.922 -19.672 1 98.81 59 VAL B C 1
ATOM 2302 O O . VAL B 1 59 ? 2.205 -27.312 -19.828 1 98.81 59 VAL B O 1
ATOM 2305 N N . GLU B 1 60 ? 4.156 -28.016 -20.625 1 98.81 60 GLU B N 1
ATOM 2306 C CA . GLU B 1 60 ? 3.92 -27.484 -21.953 1 98.81 60 GLU B CA 1
ATOM 2307 C C . GLU B 1 60 ? 2.686 -28.109 -22.594 1 98.81 60 GLU B C 1
ATOM 2309 O O . GLU B 1 60 ? 1.889 -27.422 -23.234 1 98.81 60 GLU B O 1
ATOM 2314 N N . ALA B 1 61 ? 2.594 -29.469 -22.406 1 98.81 61 ALA B N 1
ATOM 2315 C CA . ALA B 1 61 ? 1.423 -30.172 -22.938 1 98.81 61 ALA B CA 1
ATOM 2316 C C . ALA B 1 61 ? 0.138 -29.625 -22.312 1 98.81 61 ALA B C 1
ATOM 2318 O O . ALA B 1 61 ? -0.863 -29.438 -23 1 98.81 61 ALA B O 1
ATOM 2319 N N . GLU B 1 62 ? 0.17 -29.406 -21.016 1 98.75 62 GLU B N 1
ATOM 2320 C CA . GLU B 1 62 ? -0.984 -28.844 -20.328 1 98.75 62 GLU B CA 1
ATOM 2321 C C . GLU B 1 62 ? -1.289 -27.438 -20.844 1 98.75 62 GLU B C 1
ATOM 2323 O O . GLU B 1 62 ? -2.453 -27.078 -21.031 1 98.75 62 GLU B O 1
ATOM 2328 N N . CYS B 1 63 ? -0.29 -26.609 -21.078 1 98.88 63 CYS B N 1
ATOM 2329 C CA . CYS B 1 63 ? -0.472 -25.281 -21.641 1 98.88 63 CYS B CA 1
ATOM 2330 C C . CYS B 1 63 ? -1.204 -25.328 -22.969 1 98.88 63 CYS B C 1
ATOM 2332 O O . CYS B 1 63 ? -2.143 -24.578 -23.203 1 98.88 63 CYS B O 1
ATOM 2334 N N . ALA B 1 64 ? -0.801 -26.266 -23.781 1 98.81 64 ALA B N 1
ATOM 2335 C CA . ALA B 1 64 ? -1.463 -26.453 -25.078 1 98.81 64 ALA B CA 1
ATOM 2336 C C . ALA B 1 64 ? -2.924 -26.844 -24.891 1 98.81 64 ALA B C 1
ATOM 2338 O O . ALA B 1 64 ? -3.807 -26.312 -25.578 1 98.81 64 ALA B O 1
ATOM 2339 N N . ARG B 1 65 ? -3.113 -27.719 -24 1 98.56 65 ARG B N 1
ATOM 2340 C CA . ARG B 1 65 ? -4.461 -28.219 -23.75 1 98.56 65 ARG B CA 1
ATOM 2341 C C . ARG B 1 65 ? -5.387 -27.094 -23.297 1 98.56 65 ARG B C 1
ATOM 2343 O O . ARG B 1 65 ? -6.539 -27.031 -23.734 1 98.56 65 ARG B O 1
ATOM 2350 N N . ILE B 1 66 ? -4.871 -26.203 -22.469 1 98.38 66 ILE B N 1
ATOM 2351 C CA . ILE B 1 66 ? -5.746 -25.188 -21.875 1 98.38 66 ILE B CA 1
ATOM 2352 C C . ILE B 1 66 ? -5.617 -23.875 -22.656 1 98.38 66 ILE B C 1
ATOM 2354 O O . ILE B 1 66 ? -6.23 -22.875 -22.281 1 98.38 66 ILE B O 1
ATOM 2358 N N . GLY B 1 67 ? -4.852 -23.781 -23.641 1 98.56 67 GLY B N 1
ATOM 2359 C CA . GLY B 1 67 ? -4.789 -22.656 -24.547 1 98.56 67 GLY B CA 1
ATOM 2360 C C . GLY B 1 67 ? -4.035 -21.469 -23.969 1 98.56 67 GLY B C 1
ATOM 2361 O O . GLY B 1 67 ? -4.531 -20.344 -24 1 98.56 67 GLY B O 1
ATOM 2362 N N . VAL B 1 68 ? -2.865 -21.703 -23.438 1 98.75 68 VAL B N 1
ATOM 2363 C CA . VAL B 1 68 ? -1.995 -20.625 -22.969 1 98.75 68 VAL B CA 1
ATOM 2364 C C . VAL B 1 68 ? -0.586 -20.828 -23.516 1 98.75 68 VAL B C 1
ATOM 2366 O O . VAL B 1 68 ? -0.116 -21.953 -23.656 1 98.75 68 VAL B O 1
ATOM 2369 N N . ALA B 1 69 ? 0.033 -19.766 -23.938 1 98.5 69 ALA B N 1
ATOM 2370 C CA . ALA B 1 69 ? 1.393 -19.828 -24.469 1 98.5 69 ALA B CA 1
ATOM 2371 C C . ALA B 1 69 ? 2.367 -20.344 -23.406 1 98.5 69 ALA B C 1
ATOM 2373 O O . ALA B 1 69 ? 2.15 -20.141 -22.203 1 98.5 69 ALA B O 1
ATOM 2374 N N . CYS B 1 70 ? 3.404 -20.984 -23.875 1 98.69 70 CYS B N 1
ATOM 2375 C CA . CYS B 1 70 ? 4.426 -21.531 -22.984 1 98.69 70 CYS B CA 1
ATOM 2376 C C . CYS B 1 70 ? 5.824 -21.188 -23.484 1 98.69 70 CYS B C 1
ATOM 2378 O O . CYS B 1 70 ? 6.082 -21.219 -24.688 1 98.69 70 CYS B O 1
ATOM 2380 N N . HIS B 1 71 ? 6.691 -20.797 -22.641 1 98.75 71 HIS B N 1
ATOM 2381 C CA . HIS B 1 71 ? 8.102 -20.547 -22.906 1 98.75 71 HIS B CA 1
ATOM 2382 C C . HIS B 1 71 ? 9 -21.391 -22.016 1 98.75 71 HIS B C 1
ATOM 2384 O O . HIS B 1 71 ? 8.766 -21.484 -20.797 1 98.75 71 HIS B O 1
ATOM 2390 N N . ARG B 1 72 ? 9.992 -22.016 -22.594 1 98.56 72 ARG B N 1
ATOM 2391 C CA . ARG B 1 72 ? 10.898 -22.859 -21.828 1 98.56 72 ARG B CA 1
ATOM 2392 C C . ARG B 1 72 ? 12.273 -22.219 -21.719 1 98.56 72 ARG B C 1
ATOM 2394 O O . ARG B 1 72 ? 12.773 -21.625 -22.672 1 98.56 72 ARG B O 1
ATOM 2401 N N . GLY B 1 73 ? 12.852 -22.266 -20.578 1 98.12 73 GLY B N 1
ATOM 2402 C CA . GLY B 1 73 ? 14.172 -21.734 -20.297 1 98.12 73 GLY B CA 1
ATOM 2403 C C . GLY B 1 73 ? 14.906 -22.484 -19.203 1 98.12 73 GLY B C 1
ATOM 2404 O O . GLY B 1 73 ? 14.516 -23.594 -18.844 1 98.12 73 GLY B O 1
ATOM 2405 N N . PRO B 1 74 ? 16.016 -21.969 -18.703 1 96.69 74 PRO B N 1
ATOM 2406 C CA . PRO B 1 74 ? 16.875 -22.688 -17.766 1 96.69 74 PRO B CA 1
ATOM 2407 C C . PRO B 1 74 ? 16.172 -23 -16.438 1 96.69 74 PRO B C 1
ATOM 2409 O O . PRO B 1 74 ? 15.375 -22.188 -15.961 1 96.69 74 PRO B O 1
ATOM 2412 N N . VAL B 1 75 ? 16.578 -24.109 -15.844 1 93.62 75 VAL B N 1
ATOM 2413 C CA . VAL B 1 75 ? 15.945 -24.609 -14.633 1 93.62 75 VAL B CA 1
ATOM 2414 C C . VAL B 1 75 ? 16.312 -23.719 -13.453 1 93.62 75 VAL B C 1
ATOM 2416 O O . VAL B 1 75 ? 15.445 -23.344 -12.664 1 93.62 75 VAL B O 1
ATOM 2419 N N . ASP B 1 76 ? 17.547 -23.266 -13.344 1 92.06 76 ASP B N 1
ATOM 2420 C CA . ASP B 1 76 ? 18.031 -22.641 -12.125 1 92.06 76 ASP B CA 1
ATOM 2421 C C . ASP B 1 76 ? 18.047 -21.109 -12.273 1 92.06 76 ASP B C 1
ATOM 2423 O O . ASP B 1 76 ? 18.562 -20.406 -11.398 1 92.06 76 ASP B O 1
ATOM 2427 N N . ASP B 1 77 ? 17.562 -20.609 -13.422 1 96.12 77 ASP B N 1
ATOM 2428 C CA . ASP B 1 77 ? 17.547 -19.172 -13.688 1 96.12 77 ASP B CA 1
ATOM 2429 C C . ASP B 1 77 ? 16.172 -18.719 -14.164 1 96.12 77 ASP B C 1
ATOM 2431 O O . ASP B 1 77 ? 15.93 -18.578 -15.367 1 96.12 77 ASP B O 1
ATOM 2435 N N . VAL B 1 78 ? 15.305 -18.406 -13.156 1 97.31 78 VAL B N 1
ATOM 2436 C CA . VAL B 1 78 ? 13.922 -18.062 -13.438 1 97.31 78 VAL B CA 1
ATOM 2437 C C . VAL B 1 78 ? 13.859 -16.688 -14.109 1 97.31 78 VAL B C 1
ATOM 2439 O O . VAL B 1 78 ? 13.031 -16.469 -15 1 97.31 78 VAL B O 1
ATOM 2442 N N . LEU B 1 79 ? 14.734 -15.734 -13.711 1 97.94 79 LEU B N 1
ATOM 2443 C CA . LEU B 1 79 ? 14.766 -14.422 -14.344 1 97.94 79 LEU B CA 1
ATOM 2444 C C . LEU B 1 79 ? 15.031 -14.547 -15.836 1 97.94 79 LEU B C 1
ATOM 2446 O O . LEU B 1 79 ? 14.359 -13.891 -16.641 1 97.94 79 LEU B O 1
ATOM 2450 N N . THR B 1 80 ? 15.969 -15.406 -16.188 1 97.5 80 THR B N 1
ATOM 2451 C CA . THR B 1 80 ? 16.25 -15.633 -17.609 1 97.5 80 THR B CA 1
ATOM 2452 C C . THR B 1 80 ? 15.016 -16.172 -18.328 1 97.5 80 THR B C 1
ATOM 2454 O O . THR B 1 80 ? 14.75 -15.812 -19.469 1 97.5 80 THR B O 1
ATOM 2457 N N . ARG B 1 81 ? 14.234 -17.094 -17.688 1 98.25 81 ARG B N 1
ATOM 2458 C CA . ARG B 1 81 ? 12.984 -17.562 -18.297 1 98.25 81 ARG B CA 1
ATOM 2459 C C . ARG B 1 81 ? 12.031 -16.391 -18.547 1 98.25 81 ARG B C 1
ATOM 2461 O O . ARG B 1 81 ? 11.422 -16.312 -19.625 1 98.25 81 ARG B O 1
ATOM 2468 N N . PHE B 1 82 ? 11.938 -15.484 -17.547 1 98.44 82 PHE B N 1
ATOM 2469 C CA . PHE B 1 82 ? 11.07 -14.32 -17.703 1 98.44 82 PHE B CA 1
ATOM 2470 C C . PHE B 1 82 ? 11.539 -13.445 -18.859 1 98.44 82 PHE B C 1
ATOM 2472 O O . PHE B 1 82 ? 10.727 -13.008 -19.672 1 98.44 82 PHE B O 1
ATOM 2479 N N . LEU B 1 83 ? 12.836 -13.172 -18.938 1 98.12 83 LEU B N 1
ATOM 2480 C CA . LEU B 1 83 ? 13.398 -12.328 -19.984 1 98.12 83 LEU B CA 1
ATOM 2481 C C . LEU B 1 83 ? 13.219 -12.969 -21.344 1 98.12 83 LEU B C 1
ATOM 2483 O O . LEU B 1 83 ? 13.023 -12.273 -22.344 1 98.12 83 LEU B O 1
ATOM 2487 N N . GLY B 1 84 ? 13.305 -14.305 -21.359 1 98.31 84 GLY B N 1
ATOM 2488 C CA . GLY B 1 84 ? 13 -15.023 -22.594 1 98.31 84 GLY B CA 1
ATOM 2489 C C . GLY B 1 84 ? 11.586 -14.797 -23.078 1 98.31 84 GLY B C 1
ATOM 2490 O O . GLY B 1 84 ? 11.352 -14.672 -24.281 1 98.31 84 GLY B O 1
ATOM 2491 N N . VAL B 1 85 ? 10.602 -14.797 -22.156 1 98.38 85 VAL B N 1
ATOM 2492 C CA . VAL B 1 85 ? 9.211 -14.523 -22.5 1 98.38 85 VAL B CA 1
ATOM 2493 C C . VAL B 1 85 ? 9.094 -13.109 -23.062 1 98.38 85 VAL B C 1
ATOM 2495 O O . VAL B 1 85 ? 8.344 -12.875 -24.016 1 98.38 85 VAL B O 1
ATOM 2498 N N . LEU B 1 86 ? 9.836 -12.172 -22.484 1 97.69 86 LEU B N 1
ATOM 2499 C CA . LEU B 1 86 ? 9.766 -10.766 -22.859 1 97.69 86 LEU B CA 1
ATOM 2500 C C . LEU B 1 86 ? 10.43 -10.523 -24.203 1 97.69 86 LEU B C 1
ATOM 2502 O O . LEU B 1 86 ? 10.156 -9.516 -24.859 1 97.69 86 LEU B O 1
ATOM 2506 N N . ASP B 1 87 ? 11.336 -11.43 -24.516 1 94.75 87 ASP B N 1
ATOM 2507 C CA . ASP B 1 87 ? 12.078 -11.258 -25.75 1 94.75 87 ASP B CA 1
ATOM 2508 C C . ASP B 1 87 ? 11.141 -11.188 -26.953 1 94.75 87 ASP B C 1
ATOM 2510 O O . ASP B 1 87 ? 10.328 -12.094 -27.156 1 94.75 87 ASP B O 1
ATOM 2514 N N . GLY B 1 88 ? 11.148 -10.094 -27.688 1 87.88 88 GLY B N 1
ATOM 2515 C CA . GLY B 1 88 ? 10.344 -9.898 -28.891 1 87.88 88 GLY B CA 1
ATOM 2516 C C . GLY B 1 88 ? 8.922 -9.477 -28.594 1 87.88 88 GLY B C 1
ATOM 2517 O O . GLY B 1 88 ? 8.078 -9.445 -29.484 1 87.88 88 GLY B O 1
ATOM 2518 N N . ARG B 1 89 ? 8.555 -9.375 -27.328 1 91 89 ARG B N 1
ATOM 2519 C CA . ARG B 1 89 ? 7.227 -8.922 -26.938 1 91 89 ARG B CA 1
ATOM 2520 C C . ARG B 1 89 ? 7.25 -7.461 -26.5 1 91 89 ARG B C 1
ATOM 2522 O O . ARG B 1 89 ? 8.219 -7 -25.906 1 91 89 ARG B O 1
ATOM 2529 N N . ALA B 1 90 ? 6.336 -6.785 -26.984 1 89.44 90 ALA B N 1
ATOM 2530 C CA . ALA B 1 90 ? 6.125 -5.441 -26.453 1 89.44 90 ALA B CA 1
ATOM 2531 C C . ALA B 1 90 ? 5.316 -5.48 -25.156 1 89.44 90 ALA B C 1
ATOM 2533 O O . ALA B 1 90 ? 4.152 -5.883 -25.156 1 89.44 90 ALA B O 1
ATOM 2534 N N . ALA B 1 91 ? 5.898 -5.363 -24.031 1 95.62 91 ALA B N 1
ATOM 2535 C CA . ALA B 1 91 ? 5.227 -5.32 -22.734 1 95.62 91 ALA B CA 1
ATOM 2536 C C . ALA B 1 91 ? 5.766 -4.18 -21.875 1 9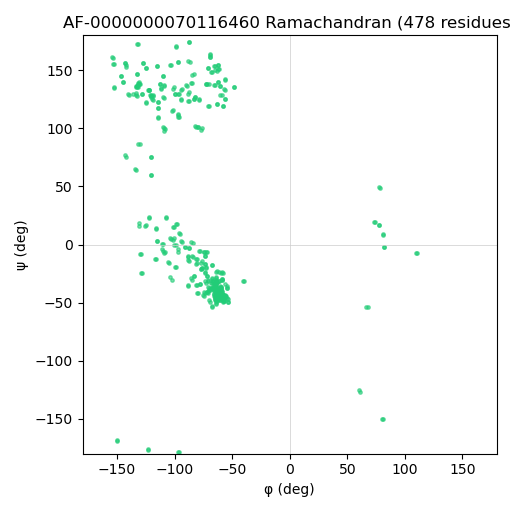5.62 91 ALA B C 1
ATOM 2538 O O . ALA B 1 91 ? 6.98 -3.998 -21.766 1 95.62 91 ALA B O 1
ATOM 2539 N N . ASP B 1 92 ? 4.898 -3.359 -21.359 1 97.88 92 ASP B N 1
ATOM 2540 C CA . ASP B 1 92 ? 5.289 -2.271 -20.469 1 97.88 92 ASP B CA 1
ATOM 2541 C C . ASP B 1 92 ? 5.324 -2.736 -19.016 1 97.88 92 ASP B C 1
ATOM 2543 O O . ASP B 1 92 ? 6.148 -2.268 -18.234 1 97.88 92 ASP B O 1
ATOM 2547 N N . THR B 1 93 ? 4.398 -3.633 -18.688 1 98.56 93 THR B N 1
ATOM 2548 C CA . THR B 1 93 ? 4.16 -4.082 -17.328 1 98.56 93 THR B CA 1
ATOM 2549 C C . THR B 1 93 ? 4.082 -5.602 -17.266 1 98.56 93 THR B C 1
ATOM 2551 O O . THR B 1 93 ? 3.525 -6.242 -18.156 1 98.56 93 THR B O 1
ATOM 2554 N N . VAL B 1 94 ? 4.691 -6.164 -16.234 1 98.81 94 VAL B N 1
ATOM 2555 C CA . VAL B 1 94 ? 4.648 -7.605 -16.031 1 98.81 94 VAL B CA 1
ATOM 2556 C C . VAL B 1 94 ? 3.996 -7.914 -14.68 1 98.81 94 VAL B C 1
ATOM 2558 O O . VAL B 1 94 ? 4.375 -7.348 -13.648 1 98.81 94 VAL B O 1
ATOM 2561 N N . LEU B 1 95 ? 2.959 -8.727 -14.688 1 98.88 95 LEU B N 1
ATOM 2562 C CA . LEU B 1 95 ? 2.465 -9.375 -13.484 1 98.88 95 LEU B CA 1
ATOM 2563 C C . LEU B 1 95 ? 3.064 -10.773 -13.328 1 98.88 95 LEU B C 1
ATOM 2565 O O . LEU B 1 95 ? 2.986 -11.586 -14.25 1 98.88 95 LEU B O 1
ATOM 2569 N N . ARG B 1 96 ? 3.682 -11.008 -12.195 1 98.75 96 ARG B N 1
ATOM 2570 C CA . ARG B 1 96 ? 4.281 -12.312 -11.906 1 98.75 96 ARG B CA 1
ATOM 2571 C C . ARG B 1 96 ? 3.334 -13.18 -11.094 1 98.75 96 ARG B C 1
ATOM 2573 O O . ARG B 1 96 ? 2.811 -12.75 -10.062 1 98.75 96 ARG B O 1
ATOM 2580 N N . PHE B 1 97 ? 3.137 -14.398 -11.562 1 98.62 97 PHE B N 1
ATOM 2581 C CA . PHE B 1 97 ? 2.332 -15.391 -10.859 1 98.62 97 PHE B CA 1
ATOM 2582 C C . PHE B 1 97 ? 3.133 -16.672 -10.625 1 98.62 97 PHE B C 1
ATOM 2584 O O . PHE B 1 97 ? 4.066 -16.969 -11.367 1 98.62 97 PHE B O 1
ATOM 2591 N N . THR B 1 98 ? 2.779 -17.344 -9.578 1 97.69 98 THR B N 1
ATOM 2592 C CA . THR B 1 98 ? 3.352 -18.656 -9.297 1 97.69 98 THR B CA 1
ATOM 2593 C C . THR B 1 98 ? 2.293 -19.75 -9.43 1 97.69 98 THR B C 1
ATOM 2595 O O . THR B 1 98 ? 1.143 -19.562 -9.031 1 97.69 98 THR B O 1
ATOM 2598 N N . ALA B 1 99 ? 2.652 -20.828 -10.008 1 98.06 99 ALA B N 1
ATOM 2599 C CA . ALA B 1 99 ? 1.703 -21.875 -10.375 1 98.06 99 ALA B CA 1
ATOM 2600 C C . ALA B 1 99 ? 1.233 -22.656 -9.148 1 98.06 99 ALA B C 1
ATOM 2602 O O . ALA B 1 99 ? 0.292 -23.453 -9.227 1 98.06 99 ALA B O 1
ATOM 2603 N N . ASP B 1 100 ? 1.784 -22.406 -8.016 1 97.12 100 ASP B N 1
ATOM 2604 C CA . ASP B 1 100 ? 1.394 -23.156 -6.812 1 97.12 100 ASP B CA 1
ATOM 2605 C C . ASP B 1 100 ? 0.401 -22.344 -5.977 1 97.12 100 ASP B C 1
ATOM 2607 O O . ASP B 1 100 ? 0.217 -22.625 -4.789 1 97.12 100 ASP B O 1
ATOM 2611 N N . CYS B 1 101 ? -0.208 -21.359 -6.562 1 97.81 101 CYS B N 1
ATOM 2612 C CA . CYS B 1 101 ? -1.19 -20.516 -5.887 1 97.81 101 CYS B CA 1
ATOM 2613 C C . CYS B 1 101 ? -2.541 -20.578 -6.59 1 97.81 101 CYS B C 1
ATOM 2615 O O . CYS B 1 101 ? -2.969 -19.609 -7.207 1 97.81 101 CYS B O 1
ATOM 2617 N N . PRO B 1 102 ? -3.252 -21.656 -6.406 1 97.88 102 PRO B N 1
ATOM 2618 C CA . PRO B 1 102 ? -4.43 -21.922 -7.238 1 97.88 102 PRO B CA 1
ATOM 2619 C C . PRO B 1 102 ? -5.648 -21.109 -6.805 1 97.88 102 PRO B C 1
ATOM 2621 O O . PRO B 1 102 ? -6.684 -21.125 -7.484 1 97.88 102 PRO B O 1
ATOM 2624 N N . LEU B 1 103 ? -5.586 -20.359 -5.711 1 98.06 103 LEU B N 1
ATOM 2625 C CA . LEU B 1 103 ? -6.75 -19.656 -5.199 1 98.06 103 LEU B CA 1
ATOM 2626 C C . LEU B 1 103 ? -6.629 -18.156 -5.449 1 98.06 103 LEU B C 1
ATOM 2628 O O . LEU B 1 103 ? -7.223 -17.344 -4.727 1 98.06 103 LEU B O 1
ATOM 2632 N N . LEU B 1 104 ? -5.824 -17.812 -6.453 1 97.5 104 LEU B N 1
ATOM 2633 C CA . LEU B 1 104 ? -5.645 -16.422 -6.836 1 97.5 104 LEU B CA 1
ATOM 2634 C C . LEU B 1 104 ? -6.988 -15.727 -6.984 1 97.5 104 LEU B C 1
ATOM 2636 O O . LEU B 1 104 ? -7.922 -16.281 -7.566 1 97.5 104 LEU B O 1
ATOM 2640 N N . ASP B 1 105 ? -7.133 -14.539 -6.477 1 98.06 105 ASP B N 1
ATOM 2641 C CA . ASP B 1 105 ? -8.328 -13.711 -6.566 1 98.06 105 ASP B CA 1
ATOM 2642 C C . ASP B 1 105 ? -8.219 -12.711 -7.715 1 98.06 105 ASP B C 1
ATOM 2644 O O . ASP B 1 105 ? -7.484 -11.727 -7.621 1 98.06 105 ASP B O 1
ATOM 2648 N N . PRO B 1 106 ? -9 -12.914 -8.781 1 98.5 106 PRO B N 1
ATOM 2649 C CA . PRO B 1 106 ? -8.906 -12.031 -9.945 1 98.5 106 PRO B CA 1
ATOM 2650 C C . PRO B 1 106 ? -9.203 -10.57 -9.609 1 98.5 106 PRO B C 1
ATOM 2652 O O . PRO B 1 106 ? -8.617 -9.664 -10.195 1 98.5 106 PRO B O 1
ATOM 2655 N N . ALA B 1 107 ? -10.133 -10.359 -8.711 1 98.12 107 ALA B N 1
ATOM 2656 C CA . ALA B 1 107 ? -10.477 -8.992 -8.328 1 98.12 107 ALA B CA 1
ATOM 2657 C C . ALA B 1 107 ? -9.305 -8.297 -7.641 1 98.12 107 ALA B C 1
ATOM 2659 O O . ALA B 1 107 ? -9.07 -7.105 -7.852 1 98.12 107 ALA B O 1
ATOM 2660 N N . LEU B 1 108 ? -8.617 -9.023 -6.805 1 98.19 108 LEU B N 1
ATOM 2661 C CA . LEU B 1 108 ? -7.43 -8.484 -6.152 1 98.19 108 LEU B CA 1
ATOM 2662 C C . LEU B 1 108 ? -6.344 -8.172 -7.176 1 98.19 108 LEU B C 1
ATOM 2664 O O . LEU B 1 108 ? -5.719 -7.109 -7.121 1 98.19 108 LEU B O 1
ATOM 2668 N N . VAL B 1 109 ? -6.109 -9.078 -8.125 1 98.69 109 VAL B N 1
ATOM 2669 C CA . VAL B 1 109 ? -5.129 -8.875 -9.188 1 98.69 109 VAL B CA 1
ATOM 2670 C C . VAL B 1 109 ? -5.461 -7.602 -9.961 1 98.69 109 VAL B C 1
ATOM 2672 O O . VAL B 1 109 ? -4.586 -6.762 -10.188 1 98.69 109 VAL B O 1
ATOM 2675 N N . ARG B 1 110 ? -6.719 -7.445 -10.32 1 98.62 110 ARG B N 1
ATOM 2676 C CA . ARG B 1 110 ? -7.176 -6.277 -11.062 1 98.62 110 ARG B CA 1
ATOM 2677 C C . ARG B 1 110 ? -6.922 -4.996 -10.273 1 98.62 110 ARG B C 1
ATOM 2679 O O . ARG B 1 110 ? -6.406 -4.016 -10.82 1 98.62 110 ARG B O 1
ATOM 2686 N N . ARG B 1 111 ? -7.285 -5 -9.047 1 98.31 111 ARG B N 1
ATOM 2687 C CA . ARG B 1 111 ? -7.125 -3.818 -8.203 1 98.31 111 ARG B CA 1
ATOM 2688 C C . ARG B 1 111 ? -5.656 -3.422 -8.086 1 98.31 111 ARG B C 1
ATOM 2690 O O . ARG B 1 111 ? -5.305 -2.254 -8.266 1 98.31 111 ARG B O 1
ATOM 2697 N N . VAL B 1 112 ? -4.809 -4.371 -7.848 1 98.62 112 VAL B N 1
ATOM 2698 C CA . VAL B 1 112 ? -3.389 -4.102 -7.645 1 98.62 112 VAL B CA 1
ATOM 2699 C C . VAL B 1 112 ? -2.764 -3.615 -8.953 1 98.62 112 VAL B C 1
ATOM 2701 O O . VAL B 1 112 ? -1.928 -2.709 -8.953 1 98.62 112 VAL B O 1
ATOM 2704 N N . ALA B 1 113 ? -3.189 -4.176 -10.062 1 98.75 113 ALA B N 1
ATOM 2705 C CA . ALA B 1 113 ? -2.705 -3.723 -11.367 1 98.75 113 ALA B CA 1
ATOM 2706 C C . ALA B 1 113 ? -3.078 -2.264 -11.617 1 98.75 113 ALA B C 1
ATOM 2708 O O . ALA B 1 113 ? -2.258 -1.481 -12.102 1 98.75 113 ALA B O 1
ATOM 2709 N N . ARG B 1 114 ? -4.277 -1.893 -11.258 1 98.44 114 ARG B N 1
ATOM 2710 C CA . ARG B 1 114 ? -4.73 -0.515 -11.422 1 98.44 114 ARG B CA 1
ATOM 2711 C C . ARG B 1 114 ? -3.941 0.432 -10.523 1 98.44 114 ARG B C 1
ATOM 2713 O O . ARG B 1 114 ? -3.562 1.526 -10.945 1 98.44 114 ARG B O 1
ATOM 2720 N N . ILE B 1 115 ? -3.721 0.019 -9.336 1 98.69 115 ILE B N 1
ATOM 2721 C CA . ILE B 1 115 ? -2.932 0.799 -8.391 1 98.69 115 ILE B CA 1
ATOM 2722 C C . ILE B 1 115 ? -1.525 1.014 -8.945 1 98.69 115 ILE B C 1
ATOM 2724 O O . ILE B 1 115 ? -0.999 2.129 -8.906 1 98.69 115 ILE B O 1
ATOM 2728 N N . PHE B 1 116 ? -0.941 -0.054 -9.461 1 98.81 116 PHE B N 1
ATOM 2729 C CA . PHE B 1 116 ? 0.401 0.02 -10.023 1 98.81 116 PHE B CA 1
ATOM 2730 C C . PHE B 1 116 ? 0.466 1.062 -11.133 1 98.81 116 PHE B C 1
ATOM 2732 O O . PHE B 1 116 ? 1.344 1.927 -11.133 1 98.81 116 PHE B O 1
ATOM 2739 N N . GLU B 1 117 ? -0.463 0.98 -12.016 1 98.25 117 GLU B N 1
ATOM 2740 C CA . GLU B 1 117 ? -0.473 1.911 -13.141 1 98.25 117 GLU B CA 1
ATOM 2741 C C . GLU B 1 117 ? -0.623 3.352 -12.664 1 98.25 117 GLU B C 1
ATOM 2743 O O . GLU B 1 117 ? 0.073 4.246 -13.148 1 98.25 117 GLU B O 1
ATOM 2748 N N . ALA B 1 118 ? -1.443 3.588 -11.703 1 97.94 118 ALA B N 1
ATOM 2749 C CA . ALA B 1 118 ? -1.705 4.934 -11.195 1 97.94 118 ALA B CA 1
ATOM 2750 C C . ALA B 1 118 ? -0.513 5.461 -10.398 1 97.94 118 ALA B C 1
ATOM 2752 O O . ALA B 1 118 ? -0.311 6.672 -10.305 1 97.94 118 ALA B O 1
ATOM 2753 N N . SER B 1 119 ? 0.284 4.566 -9.797 1 98.06 119 SER B N 1
ATOM 2754 C CA . SER B 1 119 ? 1.369 4.953 -8.898 1 98.06 119 SER B CA 1
ATOM 2755 C C . SER B 1 119 ? 2.586 5.434 -9.68 1 98.06 119 SER B C 1
ATOM 2757 O O . SER B 1 119 ? 3.367 6.25 -9.188 1 98.06 119 SER B O 1
ATOM 2759 N N . GLY B 1 120 ? 2.793 4.832 -10.836 1 97.56 120 GLY B N 1
ATOM 2760 C CA . GLY B 1 120 ? 3.926 5.195 -11.672 1 97.56 120 GLY B CA 1
ATOM 2761 C C . GLY B 1 120 ? 5.238 4.613 -11.188 1 97.56 120 GLY B C 1
ATOM 2762 O O . GLY B 1 120 ? 6.312 5.047 -11.609 1 97.56 120 GLY B O 1
ATOM 2763 N N . VAL B 1 121 ? 5.168 3.609 -10.32 1 98.38 121 VAL B N 1
ATOM 2764 C CA . VAL B 1 121 ? 6.375 3.098 -9.68 1 98.38 121 VAL B CA 1
ATOM 2765 C C . VAL B 1 121 ? 7.004 2.014 -10.555 1 98.38 121 VAL B C 1
ATOM 2767 O O . VAL B 1 121 ? 6.43 1.619 -11.57 1 98.38 121 VAL B O 1
ATOM 2770 N N . ASP B 1 122 ? 8.195 1.549 -10.125 1 98.69 122 ASP B N 1
ATOM 2771 C CA . ASP B 1 122 ? 8.914 0.482 -10.812 1 98.69 122 ASP B CA 1
ATOM 2772 C C .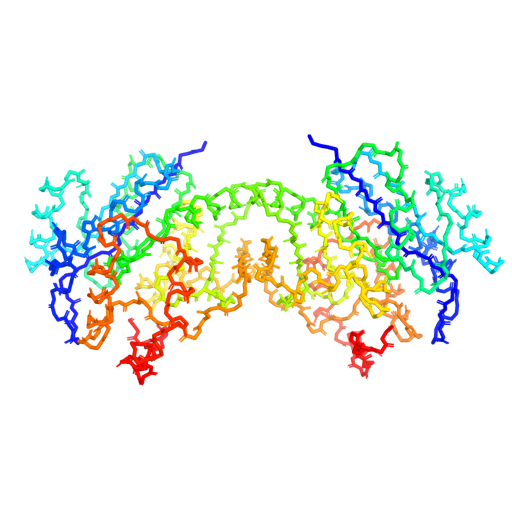 ASP B 1 122 ? 8.367 -0.889 -10.43 1 98.69 122 ASP B C 1
ATOM 2774 O O . ASP B 1 122 ? 8.344 -1.81 -11.25 1 98.69 122 ASP B O 1
ATOM 2778 N N . TYR B 1 123 ? 7.961 -0.997 -9.219 1 98.62 123 TYR B N 1
ATOM 2779 C CA . TYR B 1 123 ? 7.629 -2.295 -8.641 1 98.62 123 TYR B CA 1
ATOM 2780 C C . TYR B 1 123 ? 6.602 -2.146 -7.527 1 98.62 123 TYR B C 1
ATOM 2782 O O . TYR B 1 123 ? 6.684 -1.22 -6.715 1 98.62 123 TYR B O 1
ATOM 2790 N N . LEU B 1 124 ? 5.621 -2.98 -7.52 1 98.62 124 LEU B N 1
ATOM 2791 C CA . LEU B 1 124 ? 4.594 -3.064 -6.484 1 98.62 124 LEU B CA 1
ATOM 2792 C C . LEU B 1 124 ? 4.371 -4.512 -6.055 1 98.62 124 LEU B C 1
ATOM 2794 O O . LEU B 1 124 ? 4.32 -5.41 -6.898 1 98.62 124 LEU B O 1
ATOM 2798 N N . THR B 1 125 ? 4.273 -4.691 -4.785 1 97.69 125 THR B N 1
ATOM 2799 C CA . THR B 1 125 ? 3.949 -6.023 -4.281 1 97.69 125 THR B CA 1
ATOM 2800 C C . THR B 1 125 ? 3.035 -5.934 -3.062 1 97.69 125 THR B C 1
ATOM 2802 O O . THR B 1 125 ? 3.002 -4.91 -2.379 1 97.69 125 THR B O 1
ATOM 2805 N N . THR B 1 126 ? 2.318 -6.949 -2.824 1 97.56 126 THR B N 1
ATOM 2806 C CA . THR B 1 126 ? 1.5 -7.062 -1.622 1 97.56 126 THR B CA 1
ATOM 2807 C C . THR B 1 126 ? 2.18 -7.953 -0.587 1 97.56 126 THR B C 1
ATOM 2809 O O . THR B 1 126 ? 1.571 -8.32 0.418 1 97.56 126 THR B O 1
ATOM 2812 N N . SER B 1 127 ? 3.514 -8.219 -0.778 1 93 127 SER B N 1
ATOM 2813 C CA . SER B 1 127 ? 4.102 -9.289 0.027 1 93 127 SER B CA 1
ATOM 2814 C C . SER B 1 127 ? 5.191 -8.742 0.949 1 93 127 SER B C 1
ATOM 2816 O O . SER B 1 127 ? 5.637 -9.438 1.867 1 93 127 SER B O 1
ATOM 2818 N N . ILE B 1 128 ? 5.66 -7.48 0.743 1 85.88 128 ILE B N 1
ATOM 2819 C CA . ILE B 1 128 ? 6.719 -6.945 1.592 1 85.88 128 ILE B CA 1
ATOM 2820 C C . ILE B 1 128 ? 6.18 -6.715 3.002 1 85.88 128 ILE B C 1
ATOM 2822 O O . ILE B 1 128 ? 6.812 -7.102 3.986 1 85.88 128 ILE B O 1
ATOM 2826 N N . THR B 1 129 ? 5.082 -6.082 3.109 1 87.12 129 THR B N 1
ATOM 2827 C CA . THR B 1 129 ? 4.293 -6.023 4.332 1 87.12 129 THR B CA 1
ATOM 2828 C C . THR B 1 129 ? 3.023 -6.863 4.195 1 87.12 129 THR B C 1
ATOM 2830 O O . THR B 1 129 ? 2.012 -6.391 3.676 1 87.12 129 THR B O 1
ATOM 2833 N N . ARG B 1 130 ? 3.086 -8.031 4.723 1 91.38 130 ARG B N 1
ATOM 2834 C CA . ARG B 1 130 ? 2.07 -9.023 4.395 1 91.38 130 ARG B CA 1
ATOM 2835 C C . ARG B 1 130 ? 0.827 -8.844 5.258 1 91.38 130 ARG B C 1
ATOM 2837 O O . ARG B 1 130 ? 0.917 -8.844 6.488 1 91.38 130 ARG B O 1
ATOM 2844 N N . THR B 1 131 ? -0.291 -8.703 4.578 1 96.31 131 THR B N 1
ATOM 2845 C CA . THR B 1 131 ? -1.594 -8.695 5.23 1 96.31 131 THR B CA 1
ATOM 2846 C C . THR B 1 131 ? -2.547 -9.672 4.547 1 96.31 131 THR B C 1
ATOM 2848 O O . THR B 1 131 ? -3.635 -9.945 5.055 1 96.31 131 THR B O 1
ATOM 2851 N N . LEU B 1 132 ? -2.154 -10.227 3.424 1 97.62 132 LEU B N 1
ATOM 2852 C CA . LEU B 1 132 ? -2.938 -11.219 2.689 1 97.62 132 LEU B CA 1
ATOM 2853 C C . LEU B 1 132 ? -2.48 -12.633 3.023 1 97.62 132 LEU B C 1
ATOM 2855 O O . LEU B 1 132 ? -1.337 -12.836 3.436 1 97.62 132 LEU B O 1
ATOM 2859 N N . PRO B 1 133 ? -3.377 -13.586 2.812 1 97.81 133 PRO B N 1
ATOM 2860 C CA . PRO B 1 133 ? -2.93 -14.977 2.943 1 97.81 133 PRO B CA 1
ATOM 2861 C C . PRO B 1 133 ? -1.746 -15.305 2.035 1 97.81 133 PRO B C 1
ATOM 2863 O O . PRO B 1 133 ? -1.687 -14.828 0.898 1 97.81 133 PRO B O 1
ATOM 2866 N N . ARG B 1 134 ? -0.859 -16.125 2.615 1 96.94 134 ARG B N 1
ATOM 2867 C CA . ARG B 1 134 ? 0.202 -16.625 1.75 1 96.94 134 ARG B CA 1
ATOM 2868 C C . ARG B 1 134 ? -0.377 -17.344 0.539 1 96.94 134 ARG B C 1
ATOM 2870 O O . ARG B 1 134 ? -1.205 -18.25 0.685 1 96.94 134 ARG B O 1
ATOM 2877 N N . GLY B 1 135 ? 0.01 -16.938 -0.62 1 97.06 135 GLY B N 1
ATOM 2878 C CA . GLY B 1 135 ? -0.522 -17.547 -1.83 1 97.06 135 GLY B CA 1
ATOM 2879 C C . GLY B 1 135 ? -1.451 -16.625 -2.6 1 97.06 135 GLY B C 1
ATOM 2880 O O . GLY B 1 135 ? -1.86 -16.953 -3.719 1 97.06 135 GLY B O 1
ATOM 2881 N N . LEU B 1 136 ? -1.771 -15.484 -2.01 1 97.81 136 LEU B N 1
ATOM 2882 C CA . LEU B 1 136 ? -2.676 -14.562 -2.686 1 97.81 136 LEU B CA 1
ATOM 2883 C C . LEU B 1 136 ? -1.974 -13.25 -3.006 1 97.81 136 LEU B C 1
ATOM 2885 O O . LEU B 1 136 ? -2.623 -12.266 -3.367 1 97.81 136 LEU B O 1
ATOM 2889 N N . ASP B 1 137 ? -0.681 -13.227 -2.924 1 96.38 137 ASP B N 1
ATOM 2890 C CA . ASP B 1 137 ? 0.098 -12.023 -3.203 1 96.38 137 ASP B CA 1
ATOM 2891 C C . ASP B 1 137 ? 0.032 -11.664 -4.684 1 96.38 137 ASP B C 1
ATOM 2893 O O . ASP B 1 137 ? -0.146 -12.531 -5.539 1 96.38 137 ASP B O 1
ATOM 2897 N N . VAL B 1 138 ? 0.094 -10.453 -4.945 1 98.19 138 VAL B N 1
ATOM 2898 C CA . VAL B 1 138 ? 0.185 -9.93 -6.305 1 98.19 138 VAL B CA 1
ATOM 2899 C C . VAL B 1 138 ? 1.446 -9.078 -6.449 1 98.19 138 VAL B C 1
ATOM 2901 O O . VAL B 1 138 ? 1.75 -8.258 -5.582 1 98.19 138 VAL B O 1
ATOM 2904 N N . GLU B 1 139 ? 2.148 -9.328 -7.492 1 98.19 139 GLU B N 1
ATOM 2905 C CA . GLU B 1 139 ? 3.391 -8.625 -7.785 1 98.19 139 GLU B CA 1
ATOM 2906 C C . GLU B 1 139 ? 3.385 -8.062 -9.203 1 98.19 139 GLU B C 1
ATOM 2908 O O . GLU B 1 139 ? 3.047 -8.766 -10.156 1 98.19 139 GLU B O 1
ATOM 2913 N N . VAL B 1 140 ? 3.709 -6.789 -9.32 1 98.81 140 VAL B N 1
ATOM 2914 C CA . VAL B 1 140 ? 3.719 -6.098 -10.609 1 98.81 140 VAL B CA 1
ATOM 2915 C C . VAL B 1 140 ? 5.039 -5.348 -10.781 1 98.81 140 VAL B C 1
ATOM 2917 O O . VAL B 1 140 ? 5.535 -4.73 -9.828 1 98.81 140 VAL B O 1
ATOM 2920 N N . VAL B 1 141 ? 5.641 -5.379 -11.977 1 98.75 141 VAL B N 1
ATOM 2921 C CA . VAL B 1 141 ? 6.938 -4.758 -12.219 1 98.75 141 VAL B CA 1
ATOM 2922 C C . VAL B 1 141 ? 6.988 -4.215 -13.648 1 98.75 141 VAL B C 1
ATOM 2924 O O . VAL B 1 141 ? 6.375 -4.781 -14.555 1 98.75 141 VAL B O 1
ATOM 2927 N N . ARG B 1 142 ? 7.637 -3.135 -13.844 1 98.62 142 ARG B N 1
ATOM 2928 C CA . ARG B 1 142 ? 7.906 -2.654 -15.195 1 98.62 142 ARG B CA 1
ATOM 2929 C C . ARG B 1 142 ? 8.828 -3.611 -15.945 1 98.62 142 ARG B C 1
ATOM 2931 O O . ARG B 1 142 ? 9.828 -4.074 -15.391 1 98.62 142 ARG B O 1
ATOM 2938 N N . ALA B 1 143 ? 8.508 -3.859 -17.203 1 98.25 143 ALA B N 1
ATOM 2939 C CA . ALA B 1 143 ? 9.336 -4.75 -18.016 1 98.25 143 ALA B CA 1
ATOM 2940 C C . ALA B 1 143 ? 10.758 -4.223 -18.141 1 98.25 143 ALA B C 1
ATOM 2942 O O . ALA B 1 143 ? 11.719 -4.992 -18.062 1 98.25 143 ALA B O 1
ATOM 2943 N N . ARG B 1 144 ? 10.883 -2.914 -18.266 1 97 144 ARG B N 1
ATOM 2944 C CA . ARG B 1 144 ? 12.203 -2.314 -18.406 1 97 144 ARG B CA 1
ATOM 2945 C C . ARG B 1 144 ? 13.055 -2.566 -17.156 1 97 144 ARG B C 1
ATOM 2947 O O . ARG B 1 144 ? 14.281 -2.672 -17.25 1 97 144 ARG B O 1
ATOM 2954 N N . VAL B 1 145 ? 12.438 -2.631 -16.016 1 98 145 VAL B N 1
ATOM 2955 C CA . VAL B 1 145 ? 13.148 -2.859 -14.758 1 98 145 VAL B CA 1
ATOM 2956 C C . VAL B 1 145 ? 13.656 -4.297 -14.711 1 98 145 VAL B C 1
ATOM 2958 O O . VAL B 1 145 ? 14.789 -4.547 -14.289 1 98 145 VAL B O 1
ATOM 2961 N N . LEU B 1 146 ? 12.867 -5.27 -15.148 1 97.12 146 LEU B N 1
ATOM 2962 C CA . LEU B 1 146 ? 13.32 -6.656 -15.234 1 97.12 146 LEU B CA 1
ATOM 2963 C C . LEU B 1 146 ? 14.539 -6.777 -16.141 1 97.12 146 LEU B C 1
ATOM 2965 O O . LEU B 1 146 ? 15.5 -7.469 -15.805 1 97.12 146 LEU B O 1
ATOM 2969 N N . ARG B 1 147 ? 14.477 -6.105 -17.234 1 96.56 147 ARG B N 1
ATOM 2970 C CA . ARG B 1 147 ? 15.602 -6.129 -18.172 1 96.56 147 ARG B CA 1
ATOM 2971 C C . ARG B 1 147 ? 16.844 -5.5 -17.547 1 96.56 147 ARG B C 1
ATOM 2973 O O . ARG B 1 147 ? 17.953 -6.004 -17.719 1 96.56 147 ARG B O 1
ATOM 2980 N N . ALA B 1 148 ? 16.594 -4.457 -16.797 1 95.94 148 ALA B N 1
ATOM 2981 C CA . ALA B 1 148 ? 17.703 -3.699 -16.219 1 95.94 148 ALA B CA 1
ATOM 2982 C C . ALA B 1 148 ? 18.438 -4.52 -15.172 1 95.94 148 ALA B C 1
ATOM 2984 O O . ALA B 1 148 ? 19.641 -4.371 -14.992 1 95.94 148 ALA B O 1
ATOM 2985 N N . ILE B 1 149 ? 17.75 -5.461 -14.469 1 96.81 149 ILE B N 1
ATOM 2986 C CA . ILE B 1 149 ? 18.391 -6.148 -13.359 1 96.81 149 ILE B CA 1
ATOM 2987 C C . ILE B 1 149 ? 19.078 -7.418 -13.859 1 96.81 149 ILE B C 1
ATOM 2989 O O . ILE B 1 149 ? 19.766 -8.109 -13.094 1 96.81 149 ILE B O 1
ATOM 2993 N N . ASP B 1 150 ? 18.984 -7.734 -15.086 1 95.44 150 ASP B N 1
ATOM 2994 C CA . ASP B 1 150 ? 19.547 -8.953 -15.664 1 95.44 150 ASP B CA 1
ATOM 2995 C C . ASP B 1 150 ? 21.031 -9.078 -15.336 1 95.44 150 ASP B C 1
ATOM 2997 O O . ASP B 1 150 ? 21.484 -10.117 -14.852 1 95.44 150 ASP B O 1
ATOM 3001 N N . GLU B 1 151 ? 21.734 -7.973 -15.539 1 93.06 151 GLU B N 1
ATOM 3002 C CA . GLU B 1 151 ? 23.188 -8.023 -15.383 1 93.06 151 GLU B CA 1
ATOM 3003 C C . GLU B 1 151 ? 23.578 -7.844 -13.922 1 93.06 151 GLU B C 1
ATOM 3005 O O . GLU B 1 151 ? 24.734 -8.117 -13.547 1 93.06 151 GLU B O 1
ATOM 3010 N N . ARG B 1 152 ? 22.641 -7.473 -13.109 1 92.81 152 ARG B N 1
ATOM 3011 C CA . ARG B 1 152 ? 22.984 -7.121 -11.734 1 92.81 152 ARG B CA 1
ATOM 3012 C C . ARG B 1 152 ? 22.594 -8.25 -10.781 1 92.81 152 ARG B C 1
ATOM 3014 O O . ARG B 1 152 ? 23.234 -8.422 -9.734 1 92.81 152 ARG B O 1
ATOM 3021 N N . ALA B 1 153 ? 21.625 -8.977 -11.133 1 90.38 153 ALA B N 1
ATOM 3022 C CA . ALA B 1 153 ? 21.078 -10.008 -10.25 1 90.38 153 ALA B CA 1
ATOM 3023 C C . ALA B 1 153 ? 22.031 -11.188 -10.133 1 90.38 153 ALA B C 1
ATOM 3025 O O . ALA B 1 153 ? 22.672 -11.578 -11.117 1 90.38 153 ALA B O 1
ATOM 3026 N N . THR B 1 154 ? 22.172 -11.695 -8.914 1 89.19 154 THR B N 1
ATOM 3027 C CA . THR B 1 154 ? 22.969 -12.891 -8.609 1 89.19 154 THR B CA 1
ATOM 3028 C C . THR B 1 154 ? 22.062 -14.117 -8.531 1 89.19 154 THR B C 1
ATOM 3030 O O . THR B 1 154 ? 20.844 -14.016 -8.695 1 89.19 154 THR B O 1
ATOM 3033 N N . GLU B 1 155 ? 22.688 -15.297 -8.211 1 84 155 GLU B N 1
ATOM 3034 C CA . GLU B 1 155 ? 22 -16.594 -8.281 1 84 155 GLU B CA 1
ATOM 3035 C C . GLU B 1 155 ? 20.703 -16.562 -7.48 1 84 155 GLU B C 1
ATOM 3037 O O . GLU B 1 155 ? 19.625 -16.844 -8.023 1 84 155 GLU B O 1
ATOM 3042 N N . HIS B 1 156 ? 20.734 -16.125 -6.289 1 85.88 156 HIS B N 1
ATOM 3043 C CA . HIS B 1 156 ? 19.531 -16.062 -5.457 1 85.88 156 HIS B CA 1
ATOM 3044 C C . HIS B 1 156 ? 18.484 -15.148 -6.07 1 85.88 156 HIS B C 1
ATOM 3046 O O . HIS B 1 156 ? 17.312 -15.531 -6.191 1 85.88 156 HIS B O 1
ATOM 3052 N N . HIS B 1 157 ? 18.938 -14 -6.555 1 89.06 157 HIS B N 1
ATOM 3053 C CA . HIS B 1 157 ? 18.031 -13.023 -7.145 1 89.06 157 HIS B CA 1
ATOM 3054 C C . HIS B 1 157 ? 17.438 -13.531 -8.453 1 89.06 157 HIS B C 1
ATOM 3056 O O . HIS B 1 157 ? 16.297 -13.219 -8.789 1 89.06 157 HIS B O 1
ATOM 3062 N N . ARG B 1 158 ? 18.203 -14.281 -9.156 1 91.19 158 ARG B N 1
ATOM 3063 C CA . ARG B 1 158 ? 17.75 -14.781 -10.445 1 91.19 158 ARG B CA 1
ATOM 3064 C C . ARG B 1 158 ? 16.656 -15.836 -10.273 1 91.19 158 ARG B C 1
ATOM 3066 O O . ARG B 1 158 ? 15.742 -15.93 -11.086 1 91.19 158 ARG B O 1
ATOM 3073 N N . THR B 1 159 ? 16.734 -16.594 -9.156 1 90.94 159 THR B N 1
ATOM 3074 C CA . THR B 1 159 ? 15.742 -17.609 -8.852 1 90.94 159 THR B CA 1
ATOM 3075 C C . THR B 1 159 ? 14.438 -16.969 -8.398 1 90.94 159 THR B C 1
ATOM 3077 O O . THR B 1 159 ? 13.352 -17.469 -8.711 1 90.94 159 THR B O 1
ATOM 3080 N N . HIS B 1 160 ? 14.477 -15.812 -7.734 1 92.19 160 HIS B N 1
ATOM 3081 C CA . HIS B 1 160 ? 13.305 -15.18 -7.148 1 92.19 160 HIS B CA 1
ATOM 3082 C C . HIS B 1 160 ? 12.828 -14 -7.988 1 92.19 160 HIS B C 1
ATOM 3084 O O . HIS B 1 160 ? 11.93 -13.266 -7.582 1 92.19 160 HIS B O 1
ATOM 3090 N N . VAL B 1 161 ? 13.414 -13.797 -9.086 1 94.56 161 VAL B N 1
ATOM 3091 C CA . VAL B 1 161 ? 13.055 -12.945 -10.219 1 94.56 161 VAL B CA 1
ATOM 3092 C C . VAL B 1 161 ? 13.117 -11.477 -9.805 1 94.56 161 VAL B C 1
ATOM 3094 O O . VAL B 1 161 ? 13.805 -10.68 -10.453 1 94.56 161 VAL B O 1
ATOM 3097 N N . THR B 1 162 ? 12.391 -11.109 -8.68 1 95.88 162 THR B N 1
ATOM 3098 C CA . THR B 1 162 ? 12.234 -9.688 -8.398 1 95.88 162 THR B CA 1
ATOM 3099 C C . THR B 1 162 ? 12.922 -9.32 -7.09 1 95.88 162 THR B C 1
ATOM 3101 O O . THR B 1 162 ? 12.875 -8.164 -6.66 1 95.88 162 THR B O 1
ATOM 3104 N N . SER B 1 163 ? 13.602 -10.266 -6.426 1 94.44 163 SER B N 1
ATOM 3105 C CA . SER B 1 163 ? 14.164 -10.016 -5.105 1 94.44 163 SER B CA 1
ATOM 3106 C C . SER B 1 163 ? 15.25 -8.945 -5.164 1 94.44 163 SER B C 1
ATOM 3108 O O . SER B 1 163 ? 15.43 -8.188 -4.207 1 94.44 163 SER B O 1
ATOM 3110 N N . TYR B 1 164 ? 15.984 -8.875 -6.285 1 95.94 164 TYR B N 1
ATOM 3111 C CA . TYR B 1 164 ? 16.984 -7.82 -6.414 1 95.94 164 TYR B CA 1
ATOM 3112 C C . TYR B 1 164 ? 16.344 -6.441 -6.324 1 95.94 164 TYR B C 1
ATOM 3114 O O . TYR B 1 164 ? 16.906 -5.527 -5.711 1 95.94 164 TYR B O 1
ATOM 3122 N N . ILE B 1 165 ? 15.172 -6.285 -6.867 1 96.69 165 ILE B N 1
ATOM 3123 C CA . ILE B 1 165 ? 14.492 -5 -6.957 1 96.69 165 ILE B CA 1
ATOM 3124 C C . ILE B 1 165 ? 14.094 -4.531 -5.562 1 96.69 165 ILE B C 1
ATOM 3126 O O . ILE B 1 165 ? 14.492 -3.443 -5.129 1 96.69 165 ILE B O 1
ATOM 3130 N N . TYR B 1 166 ? 13.375 -5.371 -4.77 1 93.75 166 TYR B N 1
ATOM 3131 C CA . TYR B 1 166 ? 12.844 -4.883 -3.504 1 93.75 166 TYR B CA 1
ATOM 3132 C C . TYR B 1 166 ? 13.914 -4.914 -2.416 1 93.75 166 TYR B C 1
ATOM 3134 O O . TYR B 1 166 ? 13.734 -4.324 -1.347 1 93.75 166 TYR B O 1
ATOM 3142 N N . SER B 1 167 ? 15.07 -5.617 -2.723 1 93.88 167 SER B N 1
ATOM 3143 C CA . SER B 1 167 ? 16.172 -5.574 -1.763 1 93.88 167 SER B CA 1
ATOM 3144 C C . SER B 1 167 ? 17.094 -4.391 -2.033 1 93.88 167 SER B C 1
ATOM 3146 O O . SER B 1 167 ? 17.984 -4.098 -1.234 1 93.88 167 SER B O 1
ATOM 3148 N N . HIS B 1 168 ? 16.953 -3.711 -3.133 1 95.06 168 HIS B N 1
ATOM 3149 C CA . HIS B 1 168 ? 17.703 -2.5 -3.461 1 95.06 168 HIS B CA 1
ATOM 3150 C C . HIS B 1 168 ? 16.766 -1.319 -3.686 1 95.06 168 HIS B C 1
ATOM 3152 O O . HIS B 1 168 ? 16.781 -0.698 -4.75 1 95.06 168 HIS B O 1
ATOM 3158 N N . PRO B 1 169 ? 15.992 -0.985 -2.672 1 94 169 PRO B N 1
ATOM 3159 C CA . PRO B 1 169 ? 14.945 0.024 -2.836 1 94 169 PRO B CA 1
ATOM 3160 C C . PRO B 1 169 ? 15.5 1.439 -2.971 1 94 169 PRO B C 1
ATOM 3162 O O . PRO B 1 169 ? 14.75 2.385 -3.215 1 94 169 PRO B O 1
ATOM 3165 N N . ALA B 1 170 ? 16.766 1.716 -2.822 1 93.12 170 ALA B N 1
ATOM 3166 C CA . ALA B 1 170 ? 17.391 3.004 -3.115 1 93.12 170 ALA B CA 1
ATOM 3167 C C . ALA B 1 170 ? 17.562 3.201 -4.621 1 93.12 170 ALA B C 1
ATOM 3169 O O . ALA B 1 170 ? 17.703 4.332 -5.09 1 93.12 170 ALA B O 1
ATOM 3170 N N . GLU B 1 171 ? 17.531 2.041 -5.348 1 95.88 171 GLU B N 1
ATOM 3171 C CA . GLU B 1 171 ? 17.797 2.08 -6.785 1 95.88 171 GLU B CA 1
ATOM 3172 C C . GLU B 1 171 ? 16.484 2.061 -7.582 1 95.88 171 GLU B C 1
ATOM 3174 O O . GLU B 1 171 ? 16.484 2.416 -8.766 1 95.88 171 GLU B O 1
ATOM 3179 N N . PHE B 1 172 ? 15.438 1.646 -6.969 1 97.75 172 PHE B N 1
ATOM 3180 C CA . PHE B 1 172 ? 14.156 1.479 -7.652 1 97.75 172 PHE B CA 1
ATOM 3181 C C . PHE B 1 172 ? 13.023 2.102 -6.848 1 97.75 172 PHE B C 1
ATOM 3183 O O . PHE B 1 172 ? 13.102 2.184 -5.617 1 97.75 172 PHE B O 1
ATOM 3190 N N . ASP B 1 173 ? 12.023 2.639 -7.531 1 97.88 173 ASP B N 1
ATOM 3191 C CA . ASP B 1 173 ? 10.812 3.152 -6.895 1 97.88 173 ASP B CA 1
ATOM 3192 C C . ASP B 1 173 ? 9.859 2.018 -6.543 1 97.88 173 ASP B C 1
ATOM 3194 O O . ASP B 1 173 ? 9.164 1.491 -7.41 1 97.88 173 ASP B O 1
ATOM 3198 N N . VAL B 1 174 ? 9.836 1.61 -5.227 1 98.06 174 VAL B N 1
ATOM 3199 C CA . VAL B 1 174 ? 9.148 0.406 -4.766 1 98.06 174 VAL B CA 1
ATOM 3200 C C . VAL B 1 174 ? 8.062 0.781 -3.766 1 98.06 174 VAL B C 1
ATOM 3202 O O . VAL B 1 174 ? 8.32 1.491 -2.791 1 98.06 174 VAL B O 1
ATOM 3205 N N . ILE B 1 175 ? 6.824 0.283 -4.02 1 97.94 175 ILE B N 1
ATOM 3206 C CA . ILE B 1 175 ? 5.781 0.46 -3.014 1 97.94 175 ILE B CA 1
ATOM 3207 C C . ILE B 1 175 ? 5.145 -0.889 -2.689 1 97.94 175 ILE B C 1
ATOM 3209 O O . ILE B 1 175 ? 5.281 -1.848 -3.455 1 97.94 175 ILE B O 1
ATOM 3213 N N . GLY B 1 176 ? 4.59 -0.972 -1.564 1 97.5 176 GLY B N 1
ATOM 3214 C CA . GLY B 1 176 ? 3.75 -2.084 -1.149 1 97.5 176 GLY B CA 1
ATOM 3215 C C . GLY B 1 176 ? 2.307 -1.681 -0.909 1 97.5 176 GLY B C 1
ATOM 3216 O O . GLY B 1 176 ? 2.021 -0.517 -0.619 1 97.5 176 GLY B O 1
ATOM 3217 N N . VAL B 1 177 ? 1.434 -2.605 -1.055 1 97.75 177 VAL B N 1
ATOM 3218 C CA . VAL B 1 177 ? 0.024 -2.422 -0.729 1 97.75 177 VAL B CA 1
ATOM 3219 C C . VAL B 1 177 ? -0.4 -3.439 0.328 1 97.75 177 VAL B C 1
ATOM 3221 O O . VAL B 1 177 ? -0.115 -4.633 0.198 1 97.75 177 VAL B O 1
ATOM 3224 N N . THR B 1 178 ? -0.995 -2.936 1.354 1 97 178 THR B N 1
ATOM 3225 C CA . THR B 1 178 ? -1.583 -3.789 2.381 1 97 178 THR B CA 1
ATOM 3226 C C . THR B 1 178 ? -3.107 -3.717 2.336 1 97 178 THR B C 1
ATOM 3228 O O . THR B 1 178 ? -3.674 -2.676 1.994 1 97 178 THR B O 1
ATOM 3231 N N . VAL B 1 179 ? -3.695 -4.805 2.607 1 97.06 179 VAL B N 1
ATOM 3232 C CA . VAL B 1 179 ? -5.148 -4.922 2.586 1 97.06 179 VAL B CA 1
ATOM 3233 C C . VAL B 1 179 ? -5.652 -5.344 3.965 1 97.06 179 VAL B C 1
ATOM 3235 O O . VAL B 1 179 ? -5.215 -6.359 4.508 1 97.06 179 VAL B O 1
ATOM 3238 N N . LEU B 1 180 ? -6.602 -4.602 4.535 1 95.69 180 LEU B N 1
ATOM 3239 C CA . LEU B 1 180 ? -7.152 -4.934 5.844 1 95.69 180 LEU B CA 1
ATOM 3240 C C . LEU B 1 180 ? -8.531 -5.574 5.711 1 95.69 180 LEU B C 1
ATOM 3242 O O . LEU B 1 180 ? -9.25 -5.305 4.746 1 95.69 180 LEU B O 1
ATOM 3246 N N . PRO B 1 181 ? -8.961 -6.406 6.727 1 96.56 181 PRO B N 1
ATOM 3247 C CA . PRO B 1 181 ? -8.188 -6.777 7.914 1 96.56 181 PRO B CA 1
ATOM 3248 C C . PRO B 1 181 ? -7 -7.68 7.59 1 96.56 181 PRO B C 1
ATOM 3250 O O . PRO B 1 181 ? -6.91 -8.219 6.484 1 96.56 181 PRO B O 1
ATOM 3253 N N . ASP B 1 182 ? -6.086 -7.773 8.523 1 96.31 182 ASP B N 1
ATOM 3254 C CA . ASP B 1 182 ? -4.938 -8.664 8.391 1 96.31 182 ASP B CA 1
ATOM 3255 C C . ASP B 1 182 ? -5.383 -10.125 8.328 1 96.31 182 ASP B C 1
ATOM 3257 O O . ASP B 1 182 ? -6.074 -10.609 9.227 1 96.31 182 ASP B O 1
ATOM 3261 N N . ARG B 1 183 ? -5.031 -10.797 7.219 1 97.38 183 ARG B N 1
ATOM 3262 C CA . ARG B 1 183 ? -5.348 -12.211 7.004 1 97.38 183 ARG B CA 1
ATOM 3263 C C . ARG B 1 183 ? -4.078 -13.023 6.766 1 97.38 183 ARG B C 1
ATOM 3265 O O . ARG B 1 183 ? -4.125 -14.086 6.141 1 97.38 183 ARG B O 1
ATOM 3272 N N . SER B 1 184 ? -2.959 -12.5 7.246 1 95.94 184 SER B N 1
ATOM 3273 C CA . SER B 1 184 ? -1.655 -13.078 6.941 1 95.94 184 SER B CA 1
ATOM 3274 C C . SER B 1 184 ? -1.433 -14.375 7.699 1 95.94 184 SER B C 1
ATOM 3276 O O . SER B 1 184 ? -0.499 -15.125 7.402 1 95.94 184 SER B O 1
ATOM 3278 N N . HIS B 1 185 ? -2.26 -14.711 8.633 1 95.75 185 HIS B N 1
ATOM 3279 C CA . HIS B 1 185 ? -2.135 -15.961 9.375 1 95.75 185 HIS B CA 1
ATOM 3280 C C . HIS B 1 185 ? -2.555 -17.156 8.523 1 95.75 185 HIS B C 1
ATOM 3282 O O . HIS B 1 185 ? -2.266 -18.297 8.867 1 95.75 185 HIS B O 1
ATOM 3288 N N . LEU B 1 186 ? -3.246 -16.922 7.449 1 97.56 186 LEU B N 1
ATOM 3289 C CA . LEU B 1 186 ? -3.721 -17.984 6.574 1 97.56 186 LEU B CA 1
ATOM 3290 C C . LEU B 1 186 ? -2.65 -18.375 5.559 1 97.56 186 LEU B C 1
ATOM 3292 O O . LEU B 1 186 ? -1.939 -17.516 5.039 1 97.56 186 LEU B O 1
ATOM 3296 N N . ARG B 1 187 ? -2.514 -19.609 5.316 1 97.5 187 ARG B N 1
ATOM 3297 C CA . ARG B 1 187 ? -1.623 -20.172 4.305 1 97.5 187 ARG B CA 1
ATOM 3298 C C . ARG B 1 187 ? -2.416 -20.859 3.195 1 97.5 187 ARG B C 1
ATOM 3300 O O . ARG B 1 187 ? -3.055 -21.891 3.426 1 97.5 187 ARG B O 1
ATOM 3307 N N . LEU B 1 188 ? -2.283 -20.328 1.961 1 97.62 188 LEU B N 1
ATOM 3308 C CA . LEU B 1 188 ? -3.1 -20.828 0.858 1 97.62 188 LEU B CA 1
ATOM 3309 C C . LEU B 1 188 ? -2.236 -21.125 -0.362 1 97.62 188 LEU B C 1
ATOM 3311 O O . LEU B 1 188 ? -2.736 -21.156 -1.489 1 97.62 188 LEU B O 1
ATOM 3315 N N . THR B 1 189 ? -0.944 -21.266 -0.184 1 96.88 189 THR B N 1
ATOM 3316 C CA . THR B 1 189 ? -0.029 -21.766 -1.198 1 96.88 189 THR B CA 1
ATOM 3317 C C . THR B 1 189 ? 0.069 -23.297 -1.122 1 96.88 189 THR B C 1
ATOM 3319 O O . THR B 1 189 ? -0.291 -23.891 -0.107 1 96.88 189 THR B O 1
ATOM 3322 N N . LEU B 1 190 ? 0.465 -23.891 -2.178 1 97.31 190 LEU B N 1
ATOM 3323 C CA . LEU B 1 190 ? 0.511 -25.344 -2.285 1 97.31 190 LEU B CA 1
ATOM 3324 C C . LEU B 1 190 ? 1.952 -25.844 -2.307 1 97.31 190 LEU B C 1
ATOM 3326 O O . LEU B 1 190 ? 2.602 -25.844 -3.354 1 97.31 190 LEU B O 1
ATOM 3330 N N . ASP B 1 191 ? 2.439 -26.344 -1.146 1 95.94 191 ASP B N 1
ATOM 3331 C CA . ASP B 1 191 ? 3.811 -26.844 -1.083 1 95.94 191 ASP B CA 1
ATOM 3332 C C . ASP B 1 191 ? 3.861 -28.234 -0.484 1 95.94 191 ASP B C 1
ATOM 3334 O O . ASP B 1 191 ? 4.812 -28.984 -0.722 1 95.94 191 ASP B O 1
ATOM 3338 N N . THR B 1 192 ? 2.854 -28.578 0.316 1 97.19 192 THR B N 1
ATOM 3339 C CA . THR B 1 192 ? 2.859 -29.844 1.046 1 97.19 192 THR B CA 1
ATOM 3340 C C . THR B 1 192 ? 1.52 -30.547 0.901 1 97.19 192 THR B C 1
ATOM 3342 O O . THR B 1 192 ? 0.558 -29.984 0.383 1 97.19 192 THR B O 1
ATOM 3345 N N . GLU B 1 193 ? 1.546 -31.797 1.423 1 97.31 193 GLU B N 1
ATOM 3346 C CA . GLU B 1 193 ? 0.305 -32.562 1.418 1 97.31 193 GLU B CA 1
ATOM 3347 C C . GLU B 1 193 ? -0.756 -31.906 2.293 1 97.31 193 GLU B C 1
ATOM 3349 O O . GLU B 1 193 ? -1.948 -31.969 1.985 1 97.31 193 GLU B O 1
ATOM 3354 N N . ASP B 1 194 ? -0.342 -31.281 3.342 1 98 194 ASP B N 1
ATOM 3355 C CA . ASP B 1 194 ? -1.285 -30.594 4.219 1 98 194 ASP B CA 1
ATOM 3356 C C . ASP B 1 194 ? -1.861 -29.359 3.545 1 98 194 ASP B C 1
ATOM 3358 O O . ASP B 1 194 ? -3.039 -29.031 3.717 1 98 194 ASP B O 1
ATOM 3362 N N . ASP B 1 195 ? -1.05 -28.641 2.828 1 98.12 195 ASP B N 1
ATOM 3363 C CA . ASP B 1 195 ? -1.578 -27.562 1.995 1 98.12 195 ASP B CA 1
ATOM 3364 C C . ASP B 1 195 ? -2.646 -28.078 1.037 1 98.12 195 ASP B C 1
ATOM 3366 O O . ASP B 1 195 ? -3.682 -27.438 0.845 1 98.12 195 ASP B O 1
ATOM 3370 N N . TRP B 1 196 ? -2.334 -29.219 0.444 1 97.94 196 TRP B N 1
ATOM 3371 C CA . TRP B 1 196 ? -3.26 -29.828 -0.505 1 97.94 196 TRP B CA 1
ATOM 3372 C C . TRP B 1 196 ? -4.613 -30.094 0.146 1 97.94 196 TRP B C 1
ATOM 3374 O O . TRP B 1 196 ? -5.656 -29.734 -0.407 1 97.94 196 TRP B O 1
ATOM 3384 N N . LYS B 1 197 ? -4.605 -30.703 1.283 1 98.25 197 LYS B N 1
ATOM 3385 C CA . LYS B 1 197 ? -5.844 -31.031 1.983 1 98.25 197 LYS B CA 1
ATOM 3386 C C . LYS B 1 197 ? -6.695 -29.797 2.223 1 98.25 197 LYS B C 1
ATOM 3388 O O . LYS B 1 197 ? -7.906 -29.812 1.993 1 98.25 197 LYS B O 1
ATOM 3393 N N . LEU B 1 198 ? -6.051 -28.75 2.648 1 98.44 198 LEU B N 1
ATOM 3394 C CA . LEU B 1 198 ? -6.766 -27.5 2.9 1 98.44 198 LEU B CA 1
ATOM 3395 C C . LEU B 1 198 ? -7.352 -26.938 1.608 1 98.44 198 LEU B C 1
ATOM 3397 O O . LEU B 1 198 ? -8.539 -26.625 1.55 1 98.44 198 LEU B O 1
ATOM 3401 N N . ILE B 1 199 ? -6.562 -26.828 0.588 1 98.12 199 ILE B N 1
ATOM 3402 C CA . ILE B 1 199 ? -6.973 -26.219 -0.67 1 98.12 199 ILE B CA 1
ATOM 3403 C C . ILE B 1 199 ? -8.047 -27.078 -1.335 1 98.12 199 ILE B C 1
ATOM 3405 O O . ILE B 1 199 ? -9 -26.547 -1.917 1 98.12 199 ILE B O 1
ATOM 3409 N N . GLU B 1 200 ? -7.883 -28.359 -1.205 1 98 200 GLU B N 1
ATOM 3410 C CA . GLU B 1 200 ? -8.906 -29.266 -1.73 1 98 200 GLU B CA 1
ATOM 3411 C C . GLU B 1 200 ? -10.25 -29.031 -1.049 1 98 200 GLU B C 1
ATOM 3413 O O . GLU B 1 200 ? -11.289 -28.984 -1.711 1 98 200 GLU B O 1
ATOM 3418 N N . ALA B 1 201 ? -10.234 -28.906 0.246 1 98.12 201 ALA B N 1
ATOM 3419 C CA . ALA B 1 201 ? -11.461 -28.625 0.987 1 98.12 201 ALA B CA 1
ATOM 3420 C C . ALA B 1 201 ? -12.109 -27.328 0.515 1 98.12 201 ALA B C 1
ATOM 3422 O O . ALA B 1 201 ? -13.336 -27.25 0.391 1 98.12 201 ALA B O 1
ATOM 3423 N N . ILE B 1 202 ? -11.32 -26.328 0.244 1 98.12 202 ILE B N 1
ATOM 3424 C CA . ILE B 1 202 ? -11.805 -25.031 -0.228 1 98.12 202 ILE B CA 1
ATOM 3425 C C . ILE B 1 202 ? -12.445 -25.188 -1.606 1 98.12 202 ILE B C 1
ATOM 3427 O O . ILE B 1 202 ? -13.547 -24.703 -1.845 1 98.12 202 ILE B O 1
ATOM 3431 N N . VAL B 1 203 ? -11.766 -25.906 -2.459 1 97.81 203 VAL B N 1
ATOM 3432 C CA . VAL B 1 203 ? -12.242 -26.094 -3.826 1 97.81 203 VAL B CA 1
ATOM 3433 C C . VAL B 1 203 ? -13.523 -26.938 -3.818 1 97.81 203 VAL B C 1
ATOM 3435 O O . VAL B 1 203 ? -14.438 -26.688 -4.609 1 97.81 203 VAL B O 1
ATOM 3438 N N . ASP B 1 204 ? -13.555 -27.891 -2.945 1 97.25 204 ASP B N 1
ATOM 3439 C CA . ASP B 1 204 ? -14.758 -28.703 -2.818 1 97.25 204 ASP B CA 1
ATOM 3440 C C . ASP B 1 204 ? -15.953 -27.844 -2.41 1 97.25 204 ASP B C 1
ATOM 3442 O O . ASP B 1 204 ? -17.078 -28.078 -2.871 1 97.25 204 ASP B O 1
ATOM 3446 N N . ARG B 1 205 ? -15.711 -26.906 -1.574 1 97.25 205 ARG B N 1
ATOM 3447 C CA . ARG B 1 205 ? -16.766 -26.047 -1.058 1 97.25 205 ARG B CA 1
ATOM 3448 C C . ARG B 1 205 ? -17.219 -25.031 -2.109 1 97.25 205 ARG B C 1
ATOM 3450 O O . ARG B 1 205 ? -18.406 -24.797 -2.283 1 97.25 205 ARG B O 1
ATOM 3457 N N . PHE B 1 206 ? -16.25 -24.406 -2.799 1 96.75 206 PHE B N 1
ATOM 3458 C CA . PHE B 1 206 ? -16.578 -23.234 -3.594 1 96.75 206 PHE B CA 1
ATOM 3459 C C . PHE B 1 206 ? -16.594 -23.562 -5.078 1 96.75 206 PHE B C 1
ATOM 3461 O O . PHE B 1 206 ? -17.094 -22.781 -5.891 1 96.75 206 PHE B O 1
ATOM 3468 N N . GLY B 1 207 ? -16.031 -24.719 -5.434 1 93.81 207 GLY B N 1
ATOM 3469 C CA . GLY B 1 207 ? -16.016 -25.125 -6.832 1 93.81 207 GLY B CA 1
ATOM 3470 C C . GLY B 1 207 ? -14.922 -24.453 -7.637 1 93.81 207 GLY B C 1
ATOM 3471 O O . GLY B 1 207 ? -13.859 -24.141 -7.102 1 93.81 207 GLY B O 1
ATOM 3472 N N . ASP B 1 208 ? -15.164 -24.25 -8.898 1 90.31 208 ASP B N 1
ATOM 3473 C CA . ASP B 1 208 ? -14.117 -23.859 -9.828 1 90.31 208 ASP B CA 1
ATOM 3474 C C . ASP B 1 208 ? -14.109 -22.344 -10.031 1 90.31 208 ASP B C 1
ATOM 3476 O O . ASP B 1 208 ? -13.195 -21.797 -10.648 1 90.31 208 ASP B O 1
ATOM 3480 N N . ARG B 1 209 ? -15.039 -21.703 -9.492 1 88.31 209 ARG B N 1
ATOM 3481 C CA . ARG B 1 209 ? -15.062 -20.25 -9.648 1 88.31 209 ARG B CA 1
ATOM 3482 C C . ARG B 1 209 ? -14.156 -19.578 -8.625 1 88.31 209 ARG B C 1
ATOM 3484 O O . ARG B 1 209 ? -14.016 -20.047 -7.5 1 88.31 209 ARG B O 1
ATOM 3491 N N . PRO B 1 210 ? -13.578 -18.469 -9.078 1 91.06 210 PRO B N 1
ATOM 3492 C CA . PRO B 1 210 ? -12.758 -17.75 -8.102 1 91.06 210 PRO B CA 1
ATOM 3493 C C . PRO B 1 210 ? -13.562 -17.25 -6.906 1 91.06 210 PRO B C 1
ATOM 3495 O O . PRO B 1 210 ? -14.719 -16.844 -7.066 1 91.06 210 PRO B O 1
ATOM 3498 N N . VAL B 1 211 ? -12.977 -17.359 -5.801 1 95.19 211 VAL B N 1
ATOM 3499 C CA . VAL B 1 211 ? -13.57 -16.891 -4.551 1 95.19 211 VAL B CA 1
ATOM 3500 C C . VAL B 1 211 ? -12.773 -15.695 -4.02 1 95.19 211 VAL B C 1
ATOM 3502 O O . VAL B 1 211 ? -11.539 -15.711 -4.035 1 95.19 211 VAL B O 1
ATOM 3505 N N . SER B 1 212 ? -13.492 -14.68 -3.617 1 97.06 212 SER B N 1
ATOM 3506 C CA . SER B 1 212 ? -12.805 -13.508 -3.088 1 97.06 212 SER B 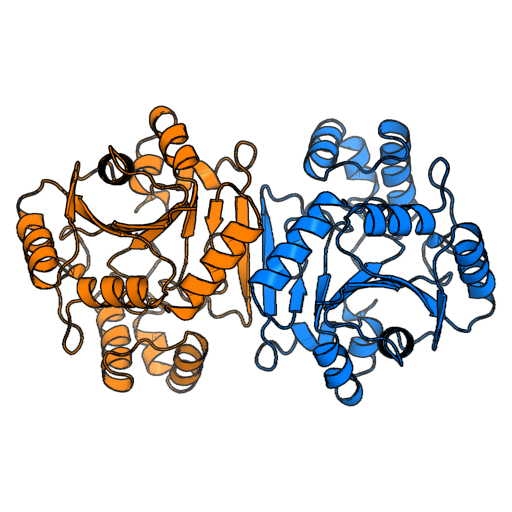CA 1
ATOM 3507 C C . SER B 1 212 ? -12.07 -13.844 -1.792 1 97.06 212 SER B C 1
ATOM 3509 O O . SER B 1 212 ? -12.477 -14.742 -1.058 1 97.06 212 SER B O 1
ATOM 3511 N N . VAL B 1 213 ? -11.062 -13.117 -1.543 1 96.81 213 VAL B N 1
ATOM 3512 C CA . VAL B 1 213 ? -10.297 -13.305 -0.317 1 96.81 213 VAL B CA 1
ATOM 3513 C C . VAL B 1 213 ? -11.195 -13.094 0.896 1 96.81 213 VAL B C 1
ATOM 3515 O O . VAL B 1 213 ? -11.078 -13.805 1.896 1 96.81 213 VAL B O 1
ATOM 3518 N N . GLU B 1 214 ? -12.094 -12.148 0.836 1 96.31 214 GLU B N 1
ATOM 3519 C CA . GLU B 1 214 ? -13.008 -11.859 1.938 1 96.31 214 GLU B CA 1
ATOM 3520 C C . GLU B 1 214 ? -13.93 -13.039 2.215 1 96.31 214 GLU B C 1
ATOM 3522 O O . GLU B 1 214 ? -14.055 -13.484 3.357 1 96.31 214 GLU B O 1
ATOM 3527 N N . THR B 1 215 ? -14.516 -13.562 1.145 1 97.38 215 THR B N 1
ATOM 3528 C CA . THR B 1 215 ? -15.43 -14.688 1.278 1 97.38 215 THR B CA 1
ATOM 3529 C C . THR B 1 215 ? -14.703 -15.914 1.814 1 97.38 215 THR B C 1
ATOM 3531 O O . THR B 1 215 ? -15.195 -16.594 2.725 1 97.38 215 THR B O 1
ATOM 3534 N N . LEU B 1 216 ? -13.555 -16.141 1.262 1 97.88 216 LEU B N 1
ATOM 3535 C CA . LEU B 1 216 ? -12.758 -17.297 1.65 1 97.88 216 LEU B CA 1
ATOM 3536 C C . LEU B 1 216 ? -12.344 -17.203 3.115 1 97.88 216 LEU B C 1
ATOM 3538 O O . LEU B 1 216 ? -12.484 -18.172 3.869 1 97.88 216 LEU B O 1
ATOM 3542 N N . SER B 1 217 ? -11.828 -16.062 3.5 1 97.38 217 SER B N 1
ATOM 3543 C CA . SER B 1 217 ? -11.383 -15.859 4.875 1 97.38 217 SER B CA 1
ATOM 3544 C C . SER B 1 217 ? -12.539 -15.969 5.855 1 97.38 217 SER B C 1
ATOM 3546 O O . SER B 1 217 ? -12.391 -16.531 6.941 1 97.38 217 SER B O 1
ATOM 3548 N N . ASP B 1 218 ? -13.672 -15.414 5.508 1 97.06 218 ASP B N 1
ATOM 3549 C CA . ASP B 1 218 ? -14.852 -15.492 6.359 1 97.06 218 ASP B CA 1
ATOM 3550 C C . ASP B 1 218 ? -15.273 -16.953 6.566 1 97.06 218 ASP B C 1
ATOM 3552 O O . ASP B 1 218 ? -15.602 -17.344 7.684 1 97.06 218 ASP B O 1
ATOM 3556 N N . TRP B 1 219 ? -15.258 -17.719 5.496 1 98.19 219 TRP B N 1
ATOM 3557 C CA . TRP B 1 219 ? -15.625 -19.125 5.59 1 98.19 219 TRP B CA 1
ATOM 3558 C C . TRP B 1 219 ? -14.633 -19.891 6.469 1 98.19 219 TRP B C 1
ATOM 3560 O O . TRP B 1 219 ? -15.031 -20.688 7.316 1 98.19 219 TRP B O 1
ATOM 3570 N N . LEU B 1 220 ? -13.359 -19.641 6.312 1 98.31 220 LEU B N 1
ATOM 3571 C CA . LEU B 1 220 ? -12.32 -20.328 7.074 1 98.31 220 LEU B CA 1
ATOM 3572 C C . LEU B 1 220 ? -12.398 -19.953 8.555 1 98.31 220 LEU B C 1
ATOM 3574 O O . LEU B 1 220 ? -12.047 -20.766 9.414 1 98.31 220 LEU B O 1
ATOM 3578 N N . ALA B 1 221 ? -12.828 -18.734 8.805 1 97.44 221 ALA B N 1
ATOM 3579 C CA . ALA B 1 221 ? -13.008 -18.312 10.195 1 97.44 221 ALA B CA 1
ATOM 3580 C C . ALA B 1 221 ? -14 -19.219 10.914 1 97.44 221 ALA B C 1
ATOM 3582 O O . ALA B 1 221 ? -13.883 -19.453 12.117 1 97.44 221 ALA B O 1
ATOM 3583 N N . GLY B 1 222 ? -14.898 -19.75 10.195 1 97.94 222 GLY B N 1
ATOM 3584 C CA . GLY B 1 222 ? -15.883 -20.672 10.742 1 97.94 222 GLY B CA 1
ATOM 3585 C C . GLY B 1 222 ? -15.406 -22.109 10.742 1 97.94 222 GLY B C 1
ATOM 3586 O O . GLY B 1 222 ? -16.109 -23 11.227 1 97.94 222 GLY B O 1
ATOM 3587 N N . HIS B 1 223 ? -14.219 -22.406 10.219 1 98.12 223 HIS B N 1
ATOM 3588 C CA . HIS B 1 223 ? -13.672 -23.75 10.117 1 98.12 223 HIS B CA 1
ATOM 3589 C C . HIS B 1 223 ? -12.219 -23.781 10.562 1 98.12 223 HIS B C 1
ATOM 3591 O O . HIS B 1 223 ? -11.328 -24.141 9.781 1 98.12 223 HIS B O 1
ATOM 3597 N N . PRO B 1 224 ? -11.984 -23.5 11.844 1 97.5 224 PRO B N 1
ATOM 3598 C CA . PRO B 1 224 ? -10.609 -23.406 12.336 1 97.5 224 PRO B CA 1
ATOM 3599 C C . PRO B 1 224 ? -9.844 -24.719 12.18 1 97.5 224 PRO B C 1
ATOM 3601 O O . PRO B 1 224 ? -8.617 -24.703 12.062 1 97.5 224 PRO B O 1
ATOM 3604 N N . GLU B 1 225 ? -10.555 -25.844 12.109 1 97.69 225 GLU B N 1
ATOM 3605 C CA . GLU B 1 225 ? -9.922 -27.141 11.93 1 97.69 225 GLU B CA 1
ATOM 3606 C C . GLU B 1 225 ? -9.211 -27.234 10.578 1 97.69 225 GLU B C 1
ATOM 3608 O O . GLU B 1 225 ? -8.203 -27.922 10.445 1 97.69 225 GLU B O 1
ATOM 3613 N N . LEU B 1 226 ? -9.688 -26.578 9.609 1 98.19 226 LEU B N 1
ATOM 3614 C CA . LEU B 1 226 ? -9.055 -26.562 8.289 1 98.19 226 LEU B CA 1
ATOM 3615 C C . LEU B 1 226 ? -7.797 -25.688 8.305 1 98.19 226 LEU B C 1
ATOM 3617 O O . LEU B 1 226 ? -6.773 -26.062 7.727 1 98.19 226 LEU B O 1
ATOM 3621 N N . VAL B 1 227 ? -7.895 -24.531 8.992 1 97.5 227 VAL B N 1
ATOM 3622 C CA . VAL B 1 227 ? -6.77 -23.609 9.078 1 97.5 227 VAL B CA 1
ATOM 3623 C C . VAL B 1 227 ? -5.613 -24.281 9.82 1 97.5 227 VAL B C 1
ATOM 3625 O O . VAL B 1 227 ? -4.445 -24.047 9.492 1 97.5 227 VAL B O 1
ATOM 3628 N N . GLU B 1 228 ? -5.906 -25.156 10.664 1 97.25 228 GLU B N 1
ATOM 3629 C CA . GLU B 1 228 ? -4.91 -25.812 11.5 1 97.25 228 GLU B CA 1
ATOM 3630 C C . GLU B 1 228 ? -4.145 -26.875 10.711 1 97.25 228 GLU B C 1
ATOM 3632 O O . GLU B 1 228 ? -3.039 -27.266 11.102 1 97.25 228 GLU B O 1
ATOM 3637 N N . LEU B 1 229 ? -4.711 -27.375 9.586 1 96.69 229 LEU B N 1
ATOM 3638 C CA . LEU B 1 229 ? -4.121 -28.453 8.812 1 96.69 229 LEU B CA 1
ATOM 3639 C C . LEU B 1 229 ? -2.684 -28.125 8.414 1 96.69 229 LEU B C 1
ATOM 3641 O O . LEU B 1 229 ? -1.812 -29 8.453 1 96.69 229 LEU B O 1
ATOM 3645 N N . ASN B 1 230 ? -2.449 -26.828 8.102 1 95.94 230 ASN B N 1
ATOM 3646 C CA . ASN B 1 230 ? -1.119 -26.5 7.594 1 95.94 230 ASN B CA 1
ATOM 3647 C C . ASN B 1 230 ? -0.466 -25.391 8.406 1 95.94 230 ASN B C 1
ATOM 3649 O O . ASN B 1 230 ? 0.488 -24.766 7.949 1 95.94 230 ASN B O 1
ATOM 3653 N N . ALA B 1 231 ? -0.919 -25.078 9.562 1 93 231 ALA B N 1
ATOM 3654 C CA . ALA B 1 231 ? -0.403 -24.016 10.414 1 93 231 ALA B CA 1
ATOM 3655 C C . ALA B 1 231 ? 1.041 -24.281 10.828 1 93 231 ALA B C 1
ATOM 3657 O O . ALA B 1 231 ? 1.805 -23.359 11.094 1 93 231 ALA B O 1
ATOM 3658 N N . HIS B 1 232 ? 1.426 -25.562 10.789 1 90.69 232 HIS B N 1
ATOM 3659 C CA . HIS B 1 232 ? 2.742 -25.969 11.273 1 90.69 232 HIS B CA 1
ATOM 3660 C C . HIS B 1 232 ? 3.785 -25.875 10.164 1 90.69 232 HIS B C 1
ATOM 3662 O O . HIS B 1 232 ? 4.988 -25.953 10.43 1 90.69 232 HIS B O 1
ATOM 3668 N N . VAL B 1 233 ? 3.396 -25.719 8.914 1 89.5 233 VAL B N 1
ATOM 3669 C CA . VAL B 1 233 ? 4.309 -25.766 7.773 1 89.5 233 VAL B CA 1
ATOM 3670 C C . VAL B 1 233 ? 5.188 -24.516 7.77 1 89.5 233 VAL B C 1
ATOM 3672 O O . VAL B 1 233 ? 4.684 -23.391 7.703 1 89.5 233 VAL B O 1
ATOM 3675 N N . PRO B 1 234 ? 6.5 -24.672 7.863 1 81.56 234 PRO B N 1
ATOM 3676 C CA . PRO B 1 234 ? 7.391 -23.5 7.824 1 81.56 234 PRO B CA 1
ATOM 3677 C C . PRO B 1 234 ? 7.504 -22.891 6.426 1 81.56 234 PRO B C 1
ATOM 3679 O O . PRO B 1 234 ? 7.434 -23.625 5.43 1 81.56 234 PRO B O 1
ATOM 3682 N N . GLN B 1 235 ? 7.484 -21.562 6.426 1 72.75 235 GLN B N 1
ATOM 3683 C CA . GLN B 1 235 ? 7.773 -20.938 5.141 1 72.75 235 GLN B CA 1
ATOM 3684 C C . GLN B 1 235 ? 9.273 -20.922 4.855 1 72.75 235 GLN B C 1
ATOM 3686 O O . GLN B 1 235 ? 10.07 -20.516 5.703 1 72.75 235 GLN B O 1
ATOM 3691 N N . LYS B 1 236 ? 9.555 -21.5 3.721 1 63.44 236 LYS B N 1
ATOM 3692 C CA . LYS B 1 236 ? 10.969 -21.484 3.336 1 63.44 236 LYS B CA 1
ATOM 3693 C C . LYS B 1 236 ? 11.492 -20.062 3.232 1 63.44 236 LYS B C 1
ATOM 3695 O O . LYS B 1 236 ? 10.797 -19.156 2.754 1 63.44 236 LYS B O 1
ATOM 3700 N N . GLU B 1 237 ? 12.594 -19.766 3.871 1 58.94 237 GLU B N 1
ATOM 3701 C CA . GLU B 1 237 ? 13.227 -18.453 3.797 1 58.94 237 GLU B CA 1
ATOM 3702 C C . GLU B 1 237 ? 13.641 -18.109 2.365 1 58.94 237 GLU B C 1
ATOM 3704 O O . GLU B 1 237 ? 13.914 -19.016 1.567 1 58.94 237 GLU B O 1
ATOM 3709 N N . LEU B 1 238 ? 13.391 -16.938 1.956 1 53.09 238 LEU B N 1
ATOM 3710 C CA . LEU B 1 238 ? 13.766 -16.453 0.631 1 53.09 238 LEU B CA 1
ATOM 3711 C C . LEU B 1 238 ? 15.148 -16.969 0.235 1 53.09 238 LEU B C 1
ATOM 3713 O O . LEU B 1 238 ? 15.391 -17.266 -0.937 1 53.09 238 LEU B O 1
ATOM 3717 N N . SER B 1 239 ? 16.031 -17.172 1.13 1 42.94 239 SER B N 1
ATOM 3718 C CA . SER B 1 239 ? 17.375 -17.641 0.841 1 42.94 239 SER B CA 1
ATOM 3719 C C . SER B 1 239 ? 17.406 -19.125 0.552 1 42.94 239 SER B C 1
ATOM 3721 O O . SER B 1 239 ? 18.344 -19.641 -0.064 1 42.94 239 SER B O 1
ATOM 3723 N N . GLN B 1 240 ? 16.328 -19.875 0.897 1 41.88 240 GLN B N 1
ATOM 3724 C CA . GLN B 1 240 ? 16.328 -21.328 0.767 1 41.88 240 GLN B CA 1
ATOM 3725 C C . GLN B 1 240 ? 15.391 -21.781 -0.356 1 41.88 240 GLN B C 1
ATOM 3727 O O . GLN B 1 240 ? 15.273 -22.969 -0.626 1 41.88 240 GLN B O 1
ATOM 3732 N N . ALA B 1 241 ? 14.805 -20.938 -0.797 1 40.22 241 ALA B N 1
ATOM 3733 C CA . ALA B 1 241 ? 13.82 -21.344 -1.802 1 40.22 241 ALA B CA 1
ATOM 3734 C C . ALA B 1 241 ? 14.469 -21.484 -3.176 1 40.22 241 ALA B C 1
ATOM 3736 O O . ALA B 1 241 ? 15.414 -20.766 -3.5 1 40.22 241 ALA B O 1
#

InterPro domains:
  IPR003329 Acylneuraminate cytidylyltransferase [PF02348] (5-182)
  IPR029044 Nucleotide-diphospho-sugar transferases [G3DSA:3.90.550.10] (2-207)
  IPR029044 Nucleotide-diphospho-sugar transferases [SSF53448] (4-202)

pLDDT: mean 95.22, std 8.07, range [40.22, 98.94]

Radius of gyration: 24.83 Å; Cα contacts (8 Å, |Δi|>4): 953; chains: 2; bounding box: 48×70×54 Å

Solvent-accessible surface area (backbone atoms only — not comparable to full-atom values): 25208 Å² total; per-residue (Å²): 135,42,28,30,34,39,32,45,43,57,41,84,39,90,72,36,63,38,52,35,68,39,69,55,84,95,34,31,24,36,53,38,28,52,49,24,56,58,65,26,67,64,56,76,43,58,34,36,32,30,32,70,50,73,75,26,50,59,54,50,53,48,27,59,74,73,70,42,51,68,40,68,22,55,79,78,30,41,33,58,23,53,50,56,61,46,57,96,50,87,49,51,31,34,37,58,43,55,26,45,17,48,63,33,31,22,68,58,48,32,34,52,50,38,24,46,66,48,50,70,52,45,32,37,30,28,61,84,57,61,16,50,32,42,39,57,64,47,38,40,32,32,36,68,55,58,61,63,40,59,86,69,45,48,71,71,25,24,52,59,54,53,49,50,52,74,71,37,25,90,81,40,52,36,38,29,43,30,49,46,56,76,39,46,89,42,77,52,38,56,59,40,67,43,30,44,55,41,51,45,53,50,35,70,73,61,47,90,58,78,50,49,66,66,59,50,50,57,53,43,67,77,35,58,71,53,60,54,57,43,66,78,62,78,77,75,49,80,90,71,102,135,43,28,30,35,38,30,44,43,58,40,84,40,89,74,36,64,39,53,35,68,40,70,55,84,94,34,30,24,35,53,38,28,53,48,26,56,58,66,26,67,65,56,76,44,57,34,37,33,31,32,70,50,75,76,26,49,59,54,50,51,49,27,60,74,73,71,40,49,68,42,67,22,57,78,78,31,42,34,57,24,52,52,56,62,46,56,94,50,87,50,51,31,32,36,58,45,56,26,45,17,46,63,33,32,23,69,58,48,31,35,51,53,37,24,44,65,47,49,69,55,46,32,37,29,28,61,85,57,62,16,50,32,42,41,55,63,46,37,40,33,30,37,68,55,58,61,63,40,59,86,68,45,49,70,73,23,23,54,57,55,53,50,51,52,76,71,38,26,90,81,38,51,34,37,30,43,31,48,48,58,76,37,45,89,41,77,51,38,57,58,39,68,42,30,43,55,41,52,45,53,50,35,70,72,62,48,88,56,79,52,49,66,65,59,51,51,55,54,44,69,77,35,58,73,51,59,54,58,42,66,79,63,76,77,73,49,82,89,71,100

Sequence (482 aa):
MTTLGIIQARMGSTRLPGKVLRRLGGRTVLHRVVRAARDSGVLDDLVVATTTEAADDAVEAECARIGVACHRGPVDDVLTRFLGVLDGRAADTVLRFTADCPLLDPALVRRVARIFEASGVDYLTTSITRTLPRGLDVEVVRARVLRAIDERATEHHRTHVTSYIYSHPAEFDVIGVTVLPDRSHLRLTLDTEDDWKLIEAIVDRFGDRPVSVETLSDWLAGHPELVELNAHVPQKELSQAMTTLGIIQARMGSTRLPGKVLRRLGGRTVLHRVVRAARDSGVLDDLVVATTTEAADDAVEAECARIGVACHRGPVDDVLTRFLGVLDGRAADTVLRFTADCPLLDPALVRRVARIFEASGVDYLTTSITRTLPRGLDVEVVRARVLRAIDERATEHHRTHVTSYIYSHPAEFDVIGVTVLPDRSHLRLTLDTEDDWKLIEAIVDRFGDRPVSVETLSDWLAGHPELVELNAHVPQKELSQA

Foldseek 3Di:
DAEEEEEEDEQDADADGRQLQDDQFPGGLQLLQVVLQVVLVRHPAYEYQYEPDPRCVVVCVNCVVNVHHYFYYHDQFQLVSVVRVCVPDDHFKYKYHYSQQNQAHSPVQNVQVVVCVVVVWAKEKQPVDPQAAASHIIIMGTPVVSVVCVVPDDSLCRNVSCCVPVVPCVVTGYDYDYDPDRPHLAHQGHRHPLNVVLNSVLCVVPPSDHDDRVRSSVVVVVVVVSRVSCSPPDDDPSSGD/DAEEEEEEDEQDADADGRQLQDDQFPGGLQLLQVVLQVLLVPHPAYEYQYEPDPRCVVVCVVCVVSVHHYFYYHDQFQLVSVVRVCVPDDHFKYKYHYSQQNQAHSPVQNVQVVVCVVVVWAKEKQPVDPQAAASHIIIMGTPVVSVVCVVPDDSLCRNVSCCVPVVPCVVTGYDYDYDPDRPHLAHQGHRHPLNVVLNSVLCVVPPSDHDDRVRSSVVVVVVVVSRVSCSPPDDDDSNGD

Organism: Actinoplanes teichomyceticus (NCBI:txid1867)

Nearest PDB structures (foldseek):
  6oew-assembly1_A  TM=9.253E-01  e=3.774E-22  Leptospira borgpetersenii serovar Hardjo-bovis str. JB197
  5vmk-assembly1_A  TM=6.831E-01  e=1.481E-10  Acinetobacter baumannii
  1g95-assembly1_A  TM=7.028E-01  e=4.300E-09  Streptococcus pneumoniae
  1hm8-assembly1_A  TM=7.344E-01  e=1.533E-08  Streptococcus pneumoniae
  3fww-assembly1_A  TM=6.916E-01  e=2.245E-08  Yersinia pestis Pestoides F